Protein AF-A0A9D8RQ59-F1 (afdb_monomer_lite)

Structure (mmCIF, N/CA/C/O backbone):
data_AF-A0A9D8RQ59-F1
#
_entry.id   AF-A0A9D8RQ59-F1
#
loop_
_atom_site.group_PDB
_atom_site.id
_atom_site.type_symbol
_atom_site.label_atom_id
_atom_site.label_alt_id
_atom_site.label_comp_id
_atom_site.label_asym_id
_atom_site.label_entity_id
_atom_site.label_seq_id
_atom_site.pdbx_PDB_ins_code
_atom_site.Cartn_x
_atom_site.Cartn_y
_atom_site.Cartn_z
_atom_site.occupancy
_atom_site.B_iso_or_equiv
_atom_site.auth_seq_id
_atom_site.auth_comp_id
_atom_site.auth_asym_id
_atom_site.auth_atom_id
_atom_site.pdbx_PDB_model_num
ATOM 1 N N . TRP A 1 1 ? -17.962 20.682 19.571 1.00 36.75 1 TRP A N 1
ATOM 2 C CA . TRP A 1 1 ? -17.797 19.521 20.465 1.00 36.75 1 TRP A CA 1
ATOM 3 C C . TRP A 1 1 ? -17.268 20.050 21.784 1.00 36.75 1 TRP A C 1
ATOM 5 O O . TRP A 1 1 ? -16.276 20.770 21.725 1.00 36.75 1 TRP A O 1
ATOM 15 N N . PRO A 1 2 ? -17.964 19.837 22.914 1.00 36.22 2 PRO A N 1
ATOM 16 C CA . PRO A 1 2 ? -17.715 20.591 24.140 1.00 36.22 2 PRO A CA 1
ATOM 17 C C . PRO A 1 2 ? -16.318 20.291 24.689 1.00 36.22 2 PRO A C 1
ATOM 19 O O . PRO A 1 2 ? -15.868 19.146 24.677 1.00 36.22 2 PRO A O 1
ATOM 22 N N . SER A 1 3 ? -15.627 21.334 25.138 1.00 35.72 3 SER A N 1
ATOM 23 C CA . SER A 1 3 ? -14.209 21.358 25.518 1.00 35.72 3 SER A CA 1
ATOM 24 C C . SER A 1 3 ? -13.909 20.805 26.917 1.00 35.72 3 SER A C 1
ATOM 26 O O . SER A 1 3 ? -12.842 21.073 27.461 1.00 35.72 3 SER A O 1
ATOM 28 N N . GLN A 1 4 ? -14.826 20.041 27.512 1.00 45.31 4 GLN A N 1
ATOM 29 C CA . GLN A 1 4 ? -14.675 19.473 28.854 1.00 45.31 4 GLN A CA 1
ATOM 30 C C . GLN A 1 4 ? -14.897 17.957 28.840 1.00 45.31 4 GLN A C 1
ATOM 32 O O . GLN A 1 4 ? -15.755 17.423 29.532 1.00 45.31 4 GLN A O 1
ATOM 37 N N . LYS A 1 5 ? -14.105 17.232 28.041 1.00 49.41 5 LYS A N 1
ATOM 38 C CA . LYS A 1 5 ? -13.903 15.804 28.314 1.00 49.41 5 LYS A CA 1
ATOM 39 C C . LYS A 1 5 ? -13.050 15.713 29.578 1.00 49.41 5 LYS A C 1
ATOM 41 O O . LYS A 1 5 ? -11.879 1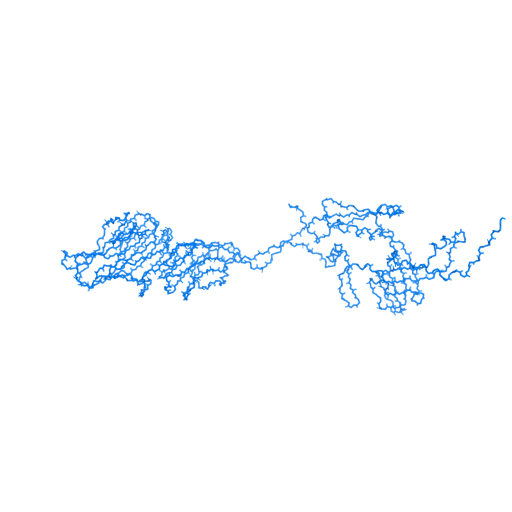6.089 29.539 1.00 49.41 5 LYS A O 1
ATOM 46 N N . ARG A 1 6 ? -13.627 15.266 30.698 1.00 55.03 6 ARG A N 1
ATOM 47 C CA . ARG A 1 6 ? -12.830 14.870 31.869 1.00 55.03 6 ARG A CA 1
ATOM 48 C C . ARG A 1 6 ? -11.912 13.724 31.441 1.00 55.03 6 ARG A C 1
ATOM 50 O O . ARG A 1 6 ? -12.398 12.714 30.946 1.00 55.03 6 ARG A O 1
ATOM 57 N N . ASP A 1 7 ? -10.611 13.965 31.569 1.00 59.00 7 ASP A N 1
ATOM 58 C CA . ASP A 1 7 ? -9.486 13.027 31.493 1.00 59.00 7 ASP A CA 1
ATOM 59 C C . ASP A 1 7 ? -9.725 11.775 30.621 1.00 59.00 7 ASP A C 1
ATOM 61 O O . ASP A 1 7 ? -9.856 10.649 31.097 1.00 59.00 7 ASP A O 1
ATOM 65 N N . VAL A 1 8 ? -9.842 11.986 29.307 1.00 56.44 8 VAL A N 1
ATOM 66 C CA . VAL A 1 8 ? -9.873 10.905 28.315 1.00 56.44 8 VAL A CA 1
ATOM 67 C C . VAL A 1 8 ? -8.461 10.728 27.777 1.00 56.44 8 VAL A C 1
ATOM 69 O O . VAL A 1 8 ? -7.905 11.660 27.196 1.00 56.44 8 VAL A O 1
ATOM 72 N N . HIS A 1 9 ? -7.893 9.536 27.947 1.00 56.06 9 HIS A N 1
ATOM 73 C CA . HIS A 1 9 ? -6.604 9.193 27.356 1.00 56.06 9 HIS A CA 1
ATOM 74 C C . HIS A 1 9 ? -6.802 8.447 26.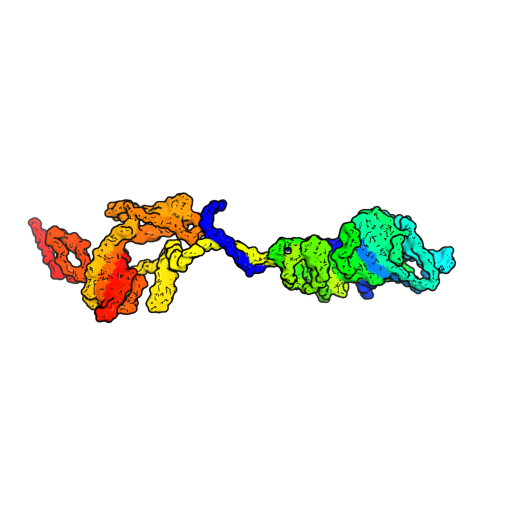041 1.00 56.06 9 HIS A C 1
ATOM 76 O O . HIS A 1 9 ? -7.626 7.533 25.941 1.00 56.06 9 HIS A O 1
ATOM 82 N N . ASP A 1 10 ? -6.001 8.819 25.046 1.00 55.16 10 ASP A N 1
ATOM 83 C CA . ASP A 1 10 ? -5.873 8.049 23.819 1.00 55.16 10 ASP A CA 1
ATOM 84 C C . ASP A 1 10 ? -5.083 6.779 24.125 1.00 55.16 10 ASP A C 1
ATOM 86 O O . ASP A 1 10 ? -3.886 6.813 24.416 1.00 55.16 10 ASP A O 1
ATOM 90 N N . VAL A 1 11 ? -5.765 5.639 24.068 1.00 51.12 11 VAL A N 1
ATOM 91 C CA . VAL A 1 11 ? -5.112 4.338 24.181 1.00 51.12 11 VAL A CA 1
ATOM 92 C C . VAL A 1 11 ? -4.794 3.859 22.774 1.00 51.12 11 VAL A C 1
ATOM 94 O O . VAL A 1 11 ? -5.694 3.562 21.987 1.00 51.12 11 VAL A O 1
ATOM 97 N N . ALA A 1 12 ? -3.500 3.796 22.463 1.00 49.19 12 ALA A N 1
ATOM 98 C CA . ALA A 1 12 ? -3.003 3.217 21.226 1.00 49.19 12 ALA A CA 1
ATOM 99 C C . ALA A 1 12 ? -3.074 1.687 21.307 1.00 49.19 12 ALA A C 1
ATOM 101 O O . ALA A 1 12 ? -2.422 1.066 22.149 1.00 49.19 12 ALA A O 1
ATOM 102 N N . TRP A 1 13 ? -3.865 1.071 20.431 1.00 49.44 13 TRP A N 1
ATOM 103 C CA . TRP A 1 13 ? -3.827 -0.374 20.222 1.00 49.44 13 TRP A CA 1
ATOM 104 C C . TRP A 1 13 ? -2.873 -0.694 19.074 1.00 49.44 13 TRP A C 1
ATOM 106 O O . TRP A 1 13 ? -3.044 -0.201 17.959 1.00 49.44 13 TRP A O 1
ATOM 116 N N . ASN A 1 14 ? -1.889 -1.555 19.348 1.00 50.22 14 ASN A N 1
ATOM 117 C CA . ASN A 1 14 ? -0.956 -2.084 18.352 1.00 50.22 14 ASN A CA 1
ATOM 118 C C . ASN A 1 14 ? -1.673 -3.100 17.444 1.00 50.22 14 ASN A C 1
ATOM 120 O O . ASN A 1 14 ? -1.448 -4.306 17.538 1.00 50.22 14 ASN A O 1
ATOM 124 N N . SER A 1 15 ? -2.563 -2.629 16.574 1.00 53.09 15 SER A N 1
ATOM 125 C CA . SER A 1 15 ? -3.163 -3.433 15.508 1.00 53.09 15 SER A CA 1
ATOM 126 C C . SER A 1 15 ? -2.818 -2.808 14.165 1.00 53.09 15 SER A C 1
ATOM 128 O O . SER A 1 15 ? -3.133 -1.644 13.928 1.00 53.09 15 SER A O 1
ATOM 130 N N . SER A 1 16 ? -2.172 -3.575 13.288 1.00 58.44 16 SER A N 1
ATOM 131 C CA . SER A 1 16 ? -1.801 -3.102 11.956 1.00 58.44 16 SER A CA 1
ATOM 132 C C . SER A 1 16 ? -3.042 -2.970 11.067 1.00 58.44 16 SER A C 1
ATOM 134 O O . SER A 1 16 ? -3.662 -3.965 10.691 1.00 58.44 16 SER A O 1
ATOM 136 N N . ILE A 1 17 ? -3.414 -1.737 10.715 1.00 66.19 17 ILE A N 1
ATOM 137 C CA . ILE A 1 17 ? -4.453 -1.485 9.706 1.00 66.19 17 ILE A CA 1
ATOM 138 C C . ILE A 1 17 ? -3.797 -1.440 8.329 1.00 66.19 17 ILE A C 1
ATOM 140 O O . ILE A 1 17 ? -2.808 -0.738 8.129 1.00 66.19 17 ILE A O 1
ATOM 144 N N . ARG A 1 18 ? -4.392 -2.141 7.356 1.00 73.81 18 ARG A N 1
ATOM 145 C CA . ARG A 1 18 ? -4.050 -1.988 5.937 1.00 73.81 18 ARG A CA 1
ATOM 146 C C . ARG A 1 18 ? -4.735 -0.748 5.367 1.00 73.81 18 ARG A C 1
ATOM 148 O O . ARG A 1 18 ? -5.943 -0.769 5.141 1.00 73.81 18 ARG A O 1
ATOM 155 N N . SER A 1 19 ? -3.968 0.295 5.086 1.00 81.12 19 SER A N 1
ATOM 156 C CA . SER A 1 19 ? -4.367 1.340 4.139 1.00 81.12 19 SER A CA 1
ATOM 157 C C . SER A 1 19 ? -3.825 0.991 2.751 1.00 81.12 19 SER A C 1
ATOM 159 O O . SER A 1 19 ? -2.909 0.175 2.634 1.00 81.12 19 SER A O 1
ATOM 161 N N . TYR A 1 20 ? -4.416 1.533 1.684 1.00 81.75 20 TYR A N 1
ATOM 162 C CA . TYR A 1 20 ? -3.942 1.294 0.321 1.00 81.75 20 TYR A CA 1
ATOM 163 C C . TYR A 1 20 ? -3.871 2.581 -0.489 1.00 81.75 20 TYR A C 1
ATOM 165 O O . TYR A 1 20 ? -4.667 3.498 -0.298 1.00 81.75 20 TYR A O 1
ATOM 173 N N . GLU A 1 21 ? -2.944 2.604 -1.436 1.00 81.75 21 GLU A N 1
ATOM 174 C CA . GLU A 1 21 ? -2.814 3.648 -2.443 1.00 81.75 21 GLU A CA 1
ATOM 175 C C . GLU A 1 21 ? -2.841 3.016 -3.838 1.00 81.75 21 GLU A C 1
ATOM 177 O O . GLU A 1 21 ? -2.223 1.972 -4.074 1.00 81.75 21 GLU A O 1
ATOM 182 N N . GLN A 1 22 ? -3.579 3.634 -4.765 1.00 78.69 22 GLN A N 1
ATOM 183 C CA . GLN A 1 22 ? -3.527 3.249 -6.173 1.00 78.69 22 GLN A CA 1
ATOM 184 C C . GLN A 1 22 ? -2.239 3.757 -6.807 1.00 78.69 22 GLN A C 1
ATOM 186 O O . GLN A 1 22 ? -1.998 4.962 -6.882 1.00 78.69 22 GLN A O 1
ATOM 191 N N . VAL A 1 23 ? -1.451 2.835 -7.351 1.00 71.88 23 VAL A N 1
ATOM 192 C CA . VAL A 1 23 ? -0.257 3.182 -8.115 1.00 71.88 23 VAL A CA 1
ATOM 193 C C . VAL A 1 23 ? -0.679 3.440 -9.556 1.00 71.88 23 VAL A C 1
ATOM 195 O O . VAL A 1 23 ? -0.615 2.568 -10.415 1.00 71.88 23 VAL A O 1
ATOM 198 N N . ASN A 1 24 ? -1.137 4.661 -9.823 1.00 63.88 24 ASN A N 1
ATOM 199 C CA . ASN A 1 24 ? -1.483 5.092 -11.183 1.00 63.88 24 ASN A CA 1
ATOM 200 C C . ASN A 1 24 ? -0.272 5.637 -11.957 1.00 63.88 24 ASN A C 1
ATOM 202 O O . ASN A 1 24 ? -0.393 5.996 -13.128 1.00 63.88 24 ASN A O 1
ATOM 206 N N . ARG A 1 25 ? 0.899 5.725 -11.313 1.00 72.31 25 ARG A N 1
ATOM 207 C CA . ARG A 1 25 ? 2.107 6.313 -11.892 1.00 72.31 25 ARG A CA 1
ATOM 208 C C . ARG A 1 25 ? 3.199 5.263 -12.046 1.00 72.31 25 ARG A C 1
ATOM 210 O O . ARG A 1 25 ? 3.754 4.753 -11.075 1.00 72.31 25 ARG A O 1
ATOM 217 N N . VAL A 1 26 ? 3.469 4.934 -13.303 1.00 86.56 26 VAL A N 1
ATOM 218 C CA . VAL A 1 26 ? 4.550 4.043 -13.714 1.00 86.56 26 VAL A CA 1
ATOM 219 C C . VAL A 1 26 ? 5.624 4.895 -14.361 1.00 86.56 26 VAL A C 1
ATOM 221 O O . VAL A 1 26 ? 5.352 5.601 -15.332 1.00 86.56 26 VAL A O 1
ATOM 224 N N . ARG A 1 27 ? 6.839 4.809 -13.824 1.00 90.50 27 ARG A N 1
ATOM 225 C CA . ARG A 1 27 ? 8.000 5.558 -14.305 1.00 90.50 27 ARG A CA 1
ATOM 226 C C . ARG A 1 27 ? 8.497 5.025 -15.643 1.00 90.50 27 ARG A C 1
ATOM 228 O O . ARG A 1 27 ? 8.898 5.787 -16.517 1.00 90.50 27 ARG A O 1
ATOM 235 N N . MET A 1 28 ? 8.472 3.703 -15.797 1.00 92.88 28 MET A N 1
ATOM 236 C CA . MET A 1 28 ? 8.864 3.013 -17.020 1.00 92.88 28 MET A CA 1
ATOM 237 C C . MET A 1 28 ? 8.060 1.727 -17.179 1.00 92.88 28 MET A C 1
ATOM 239 O O . MET A 1 28 ? 7.903 0.969 -16.226 1.00 92.88 28 MET A O 1
ATOM 243 N N . ALA A 1 29 ? 7.579 1.452 -18.386 1.00 91.62 29 ALA A N 1
ATOM 244 C CA . ALA A 1 29 ? 6.868 0.221 -18.707 1.00 91.62 29 ALA A CA 1
ATOM 245 C C . ALA A 1 29 ? 7.401 -0.340 -20.031 1.00 91.62 29 ALA A C 1
ATOM 247 O O . ALA A 1 29 ? 6.981 0.071 -21.113 1.00 91.62 29 ALA A O 1
ATOM 248 N N . LEU A 1 30 ? 8.364 -1.255 -19.952 1.00 90.12 30 LEU A N 1
ATOM 249 C CA . LEU A 1 30 ? 8.995 -1.878 -21.112 1.00 90.12 30 LEU A CA 1
ATOM 250 C C . LEU A 1 30 ? 8.081 -2.940 -21.724 1.00 90.12 30 LEU A C 1
ATOM 252 O O . LEU A 1 30 ? 7.795 -3.951 -21.086 1.00 90.12 30 LEU A O 1
ATOM 256 N N . GLY A 1 31 ? 7.644 -2.722 -22.966 1.00 86.81 31 GLY A N 1
ATOM 257 C CA . GLY A 1 31 ? 6.734 -3.630 -23.677 1.00 86.81 31 GLY A CA 1
ATOM 258 C C . GLY A 1 31 ? 5.272 -3.504 -23.249 1.00 86.81 31 GLY A C 1
ATOM 259 O O . GLY A 1 31 ? 4.453 -4.371 -23.567 1.00 86.81 31 GLY A O 1
ATOM 260 N N . TYR A 1 32 ? 4.949 -2.428 -22.527 1.00 88.06 32 TYR A N 1
ATOM 261 C CA . TYR A 1 32 ? 3.612 -2.121 -22.042 1.00 88.06 32 TYR A CA 1
ATOM 262 C C . TYR A 1 32 ? 3.156 -0.743 -22.490 1.00 88.06 32 TYR A C 1
ATOM 264 O O . TYR A 1 32 ? 3.942 0.185 -22.660 1.00 88.06 32 TYR A O 1
ATOM 272 N N . TYR A 1 33 ? 1.846 -0.588 -22.626 1.00 88.31 33 TYR A N 1
ATOM 273 C CA . TYR A 1 33 ? 1.225 0.700 -22.896 1.00 88.31 33 TYR A CA 1
ATOM 274 C C . TYR A 1 33 ? -0.116 0.815 -22.182 1.00 88.31 33 TYR A C 1
ATOM 276 O O . TYR A 1 33 ? -0.783 -0.188 -21.924 1.00 88.31 33 TYR A O 1
ATOM 284 N N . TRP A 1 34 ? -0.519 2.049 -21.892 1.00 87.25 34 TRP A N 1
ATOM 285 C CA . TRP A 1 34 ? -1.833 2.326 -21.325 1.00 87.25 34 TRP A CA 1
ATOM 286 C C . TRP A 1 34 ? -2.932 2.153 -22.374 1.00 87.25 34 TRP A C 1
ATOM 288 O O . TRP A 1 34 ? -2.884 2.761 -23.449 1.00 87.25 34 TRP A O 1
ATOM 298 N N . LYS A 1 35 ? -3.942 1.348 -22.036 1.00 86.75 35 LYS A N 1
ATOM 299 C CA . LYS A 1 35 ? -5.200 1.226 -22.777 1.00 86.75 35 LYS A CA 1
ATOM 300 C C . LYS A 1 35 ? -6.322 0.812 -21.825 1.00 86.75 35 LYS A C 1
ATOM 302 O O . LYS A 1 35 ? -6.139 -0.097 -21.018 1.00 86.75 35 LYS A O 1
ATOM 307 N N . ASP A 1 36 ? -7.473 1.474 -21.919 1.00 86.62 36 ASP A N 1
ATOM 308 C CA . ASP A 1 36 ? -8.676 1.147 -21.138 1.00 86.62 36 ASP A CA 1
ATOM 309 C C . ASP A 1 36 ? -8.397 1.055 -19.620 1.00 86.62 36 ASP A C 1
ATOM 311 O O . ASP A 1 36 ? -8.761 0.082 -18.965 1.00 86.62 36 ASP A O 1
ATOM 315 N N . ALA A 1 37 ? -7.667 2.043 -19.076 1.00 82.94 37 ALA A N 1
ATOM 316 C CA . ALA A 1 37 ? -7.234 2.108 -17.669 1.00 82.94 37 ALA A CA 1
ATOM 317 C C . ALA A 1 37 ? -6.386 0.911 -17.175 1.00 82.94 37 ALA A C 1
ATOM 319 O O . ALA A 1 37 ? -6.289 0.655 -15.978 1.00 82.94 37 ALA A O 1
ATOM 320 N N . SER A 1 38 ? -5.740 0.182 -18.088 1.00 86.12 38 SER A N 1
ATOM 321 C CA . SER A 1 38 ? -4.861 -0.947 -17.770 1.00 86.12 38 SER A CA 1
ATOM 322 C C . SER A 1 38 ? -3.556 -0.882 -18.560 1.00 86.12 38 SER A C 1
ATOM 324 O O . SER A 1 38 ? -3.498 -0.283 -19.640 1.00 86.12 38 SER A O 1
ATOM 326 N N . LEU A 1 39 ? -2.505 -1.509 -18.030 1.00 88.19 39 LEU A N 1
ATOM 327 C CA . LEU A 1 39 ? -1.272 -1.721 -18.779 1.00 88.19 39 LEU A CA 1
ATOM 328 C C . LEU A 1 39 ? -1.413 -2.994 -19.598 1.00 88.19 39 LEU A C 1
ATOM 330 O O . LEU A 1 39 ? -1.561 -4.087 -19.053 1.00 88.19 39 LEU A O 1
ATOM 334 N N . LYS A 1 40 ? -1.371 -2.841 -20.919 1.00 87.19 40 LYS A N 1
ATOM 335 C CA . LYS A 1 40 ? -1.463 -3.942 -21.874 1.00 87.19 40 LYS A CA 1
ATOM 336 C C . LYS A 1 40 ? -0.079 -4.306 -22.369 1.00 87.19 40 LYS A C 1
ATOM 338 O O . LYS A 1 40 ? 0.660 -3.433 -22.828 1.00 87.19 40 LYS A O 1
ATOM 343 N N . PHE A 1 41 ? 0.244 -5.589 -22.323 1.00 86.25 41 PHE A N 1
ATOM 344 C CA . PHE A 1 41 ? 1.398 -6.115 -23.031 1.00 86.25 41 PHE A CA 1
ATOM 345 C C . PHE A 1 41 ? 1.160 -6.003 -24.541 1.00 86.25 41 PHE A C 1
ATOM 347 O O . PHE A 1 41 ? 0.040 -6.202 -25.016 1.00 86.25 41 PHE A O 1
ATOM 354 N N . ASN A 1 42 ? 2.181 -5.635 -25.313 1.00 78.81 42 ASN A N 1
ATOM 355 C CA . ASN A 1 42 ? 1.994 -5.315 -26.736 1.00 78.81 42 ASN A CA 1
ATOM 356 C C . ASN A 1 42 ? 3.030 -5.901 -27.666 1.00 78.81 42 ASN A C 1
ATOM 358 O O . ASN A 1 42 ? 3.291 -5.352 -28.741 1.00 78.81 42 ASN A O 1
ATOM 362 N N . TRP A 1 43 ? 3.619 -7.016 -27.269 1.00 71.38 43 TRP A N 1
ATOM 363 C CA . TRP A 1 43 ? 4.628 -7.615 -28.103 1.00 71.38 43 TRP A CA 1
ATOM 364 C C . TRP A 1 43 ? 3.989 -8.319 -29.300 1.00 71.38 43 TRP A C 1
ATOM 366 O O . TRP A 1 43 ? 3.512 -9.451 -29.230 1.00 71.38 43 TRP A O 1
ATOM 376 N N . LEU A 1 44 ? 3.929 -7.590 -30.411 1.00 55.84 44 LEU A N 1
ATOM 377 C CA . LEU A 1 44 ? 3.380 -8.050 -31.677 1.00 55.84 44 LEU A CA 1
ATOM 378 C C . LEU A 1 44 ? 4.457 -8.820 -32.460 1.00 55.84 44 LEU A C 1
ATOM 380 O O . LEU A 1 44 ? 5.586 -8.363 -32.605 1.00 55.84 44 LEU A O 1
ATOM 384 N N . GLN A 1 45 ? 4.078 -9.982 -33.003 1.00 51.97 45 GLN A N 1
ATOM 385 C CA . GLN A 1 45 ? 4.837 -10.765 -33.999 1.00 51.97 45 GLN A CA 1
ATOM 386 C C . GLN A 1 45 ? 6.187 -11.384 -33.569 1.00 51.97 45 GLN A C 1
ATOM 388 O O . GLN A 1 45 ? 6.926 -11.875 -34.415 1.00 51.97 45 GLN A O 1
ATOM 393 N N . ALA A 1 46 ? 6.486 -11.488 -32.274 1.00 50.88 46 ALA A N 1
ATOM 394 C CA . ALA A 1 46 ? 7.730 -12.090 -31.773 1.00 50.88 46 ALA A CA 1
ATOM 395 C C . ALA A 1 46 ? 7.646 -13.604 -31.473 1.00 50.88 46 ALA A C 1
ATOM 397 O O . ALA A 1 46 ? 8.301 -14.085 -30.548 1.00 50.88 46 ALA A O 1
ATOM 398 N N . ARG A 1 47 ? 6.848 -14.387 -32.220 1.00 47.94 47 ARG A N 1
ATOM 399 C CA . ARG A 1 47 ? 6.835 -15.856 -32.045 1.00 47.94 47 ARG A CA 1
ATOM 400 C C . ARG A 1 47 ? 8.232 -16.409 -32.367 1.00 47.94 47 ARG A C 1
ATOM 402 O O . ARG A 1 47 ? 8.573 -16.553 -33.535 1.00 47.94 47 ARG A O 1
ATOM 409 N N . GLY A 1 48 ? 9.022 -16.695 -31.330 1.00 53.75 48 GLY A N 1
ATOM 410 C CA . GLY A 1 48 ? 10.369 -17.269 -31.432 1.00 53.75 48 GLY A CA 1
ATOM 411 C C . GLY A 1 48 ? 11.547 -16.317 -31.175 1.00 53.75 48 GLY A C 1
ATOM 412 O O . GLY A 1 48 ? 12.682 -16.765 -31.291 1.00 53.75 48 GLY A O 1
ATOM 413 N N . ASN A 1 49 ? 11.319 -15.048 -30.812 1.00 57.50 49 ASN A N 1
ATOM 414 C CA . ASN A 1 49 ? 12.390 -14.139 -30.367 1.00 57.50 49 ASN A CA 1
ATOM 415 C C . ASN A 1 49 ? 12.358 -13.984 -28.835 1.00 57.50 49 ASN A C 1
ATOM 417 O O . ASN A 1 49 ? 11.297 -14.130 -28.237 1.00 57.50 49 ASN A O 1
ATOM 421 N N . LEU A 1 50 ? 13.501 -13.682 -28.206 1.00 64.25 50 LEU A N 1
ATOM 422 C CA . LEU A 1 50 ? 13.585 -13.229 -26.806 1.00 64.25 50 LEU A CA 1
ATOM 423 C C . LEU A 1 50 ? 13.613 -11.693 -26.783 1.00 64.25 50 LEU A C 1
ATOM 425 O O . LEU A 1 50 ? 14.061 -11.077 -27.749 1.00 64.25 50 LEU A O 1
ATOM 429 N N . TRP A 1 51 ? 13.155 -11.054 -25.700 1.00 67.00 51 TRP A N 1
ATOM 430 C CA . TRP A 1 51 ? 13.132 -9.583 -25.604 1.00 67.00 51 TRP A CA 1
ATOM 431 C C . TRP A 1 51 ? 14.521 -8.964 -25.788 1.00 67.00 51 TRP A C 1
ATOM 433 O O . TRP A 1 51 ? 14.683 -8.024 -26.567 1.00 67.00 51 TRP A O 1
ATOM 443 N N . GLU A 1 52 ? 15.510 -9.542 -25.108 1.00 67.38 52 GLU A N 1
ATOM 444 C CA . GLU A 1 52 ? 16.930 -9.190 -25.188 1.00 67.38 52 GLU A CA 1
ATOM 445 C C . GLU A 1 52 ? 17.566 -9.502 -26.551 1.00 67.38 52 GLU A C 1
ATOM 447 O O . GLU A 1 52 ? 18.604 -8.932 -26.868 1.00 67.38 52 GLU A O 1
ATOM 452 N N . ASN A 1 53 ? 16.954 -10.388 -27.348 1.00 75.25 53 ASN A N 1
ATOM 453 C CA . ASN A 1 53 ? 17.488 -10.902 -28.609 1.00 75.25 53 ASN A CA 1
ATOM 454 C C . ASN A 1 53 ? 16.422 -10.836 -29.716 1.00 75.25 53 ASN A C 1
ATOM 456 O O . ASN A 1 53 ? 15.897 -11.855 -30.177 1.00 75.25 53 ASN A O 1
ATOM 460 N N . THR A 1 54 ? 16.067 -9.619 -30.135 1.00 73.69 54 THR A N 1
ATOM 461 C CA . THR A 1 54 ? 15.039 -9.407 -31.166 1.00 73.69 54 THR A CA 1
ATOM 462 C C . THR A 1 54 ? 15.665 -9.469 -32.553 1.00 73.69 54 THR A C 1
ATOM 464 O O . THR A 1 54 ? 16.663 -8.806 -32.808 1.00 73.69 54 THR A O 1
ATOM 467 N N . THR A 1 55 ? 15.077 -10.244 -33.470 1.00 76.12 55 THR A N 1
ATOM 468 C CA . THR A 1 55 ? 15.549 -10.372 -34.856 1.00 76.12 55 THR A CA 1
ATOM 469 C C . THR A 1 55 ? 14.443 -10.008 -35.852 1.00 76.12 55 THR A C 1
ATOM 471 O O . THR A 1 55 ? 13.400 -10.659 -35.843 1.00 76.12 55 THR A O 1
ATOM 474 N N . ALA A 1 56 ? 14.691 -9.062 -36.764 1.00 75.06 56 ALA A N 1
ATOM 475 C CA . ALA A 1 56 ? 13.833 -8.755 -37.916 1.00 75.06 56 ALA A CA 1
ATOM 476 C C . ALA A 1 56 ? 14.443 -9.301 -39.227 1.00 75.06 56 ALA A C 1
ATOM 478 O O . ALA A 1 56 ? 15.661 -9.235 -39.421 1.00 75.06 56 ALA A O 1
ATOM 479 N N . ARG A 1 57 ? 13.614 -9.860 -40.124 1.00 73.62 57 ARG A N 1
ATOM 480 C CA . ARG A 1 57 ? 14.032 -10.458 -41.414 1.00 73.62 57 ARG A CA 1
ATOM 481 C C . ARG A 1 57 ? 12.998 -10.218 -42.511 1.00 73.62 57 ARG A C 1
ATOM 483 O O . ARG A 1 57 ? 11.821 -10.098 -42.202 1.00 73.62 57 ARG A O 1
ATOM 490 N N . ASN A 1 58 ? 13.413 -10.271 -43.778 1.00 69.56 58 ASN A N 1
ATOM 491 C CA . ASN A 1 58 ? 12.517 -10.370 -44.941 1.00 69.56 58 ASN A CA 1
ATOM 492 C C . ASN A 1 58 ? 11.390 -9.322 -44.943 1.00 69.56 58 ASN A C 1
ATOM 494 O O . ASN A 1 58 ? 10.218 -9.684 -45.010 1.00 69.56 58 ASN A O 1
ATOM 498 N N . GLU A 1 59 ? 11.740 -8.039 -44.827 1.00 72.81 59 GLU A N 1
ATOM 499 C CA . GLU A 1 59 ? 10.769 -6.924 -44.844 1.00 72.81 59 GLU A CA 1
ATOM 500 C C . GLU A 1 59 ? 9.807 -6.905 -43.632 1.00 72.81 59 GLU A C 1
ATOM 502 O O . GLU A 1 59 ? 8.879 -6.096 -43.570 1.00 72.81 59 GLU A O 1
ATOM 507 N N . GLN A 1 60 ? 10.033 -7.753 -42.619 1.00 74.44 60 GLN A N 1
ATOM 508 C CA . GLN A 1 60 ? 9.267 -7.711 -41.377 1.00 74.44 60 GLN A CA 1
ATOM 509 C C . GLN A 1 60 ? 9.645 -6.480 -40.556 1.00 74.44 60 GLN A C 1
ATOM 511 O O . GLN A 1 60 ? 10.820 -6.206 -40.290 1.00 74.44 60 GLN A O 1
ATOM 516 N N . THR A 1 61 ? 8.616 -5.765 -40.101 1.00 75.50 61 THR A N 1
ATOM 517 C CA . THR A 1 61 ? 8.764 -4.726 -39.085 1.00 75.50 61 THR A CA 1
ATOM 518 C C . THR A 1 61 ? 8.341 -5.274 -37.737 1.00 75.50 61 THR A C 1
ATOM 520 O O . THR A 1 61 ? 7.190 -5.672 -37.572 1.00 75.50 61 THR A O 1
ATOM 523 N N . ILE A 1 62 ? 9.239 -5.218 -36.764 1.00 79.31 62 ILE A N 1
ATOM 524 C CA . ILE A 1 62 ? 8.913 -5.464 -35.365 1.00 79.31 62 ILE A CA 1
ATOM 525 C C . ILE A 1 62 ? 8.812 -4.103 -34.698 1.00 79.31 62 ILE A C 1
ATOM 527 O O . ILE A 1 62 ? 9.770 -3.336 -34.705 1.00 79.31 62 ILE A O 1
ATOM 531 N N . SER A 1 63 ? 7.653 -3.792 -34.133 1.00 80.38 63 SER A N 1
ATOM 532 C CA . SER A 1 63 ? 7.464 -2.576 -33.351 1.00 80.38 63 SER A CA 1
ATOM 533 C C . SER A 1 63 ? 6.870 -2.944 -32.004 1.00 80.38 63 SER A C 1
ATOM 535 O O . SER A 1 63 ? 5.966 -3.777 -31.922 1.00 80.38 63 SER A O 1
ATOM 537 N N . ARG A 1 64 ? 7.369 -2.308 -30.951 1.00 81.44 64 ARG A N 1
ATOM 538 C CA . ARG A 1 64 ? 6.857 -2.447 -29.591 1.00 81.44 64 ARG A CA 1
ATOM 539 C C . ARG A 1 64 ? 6.616 -1.075 -29.002 1.00 81.44 64 ARG A C 1
ATOM 541 O O . ARG A 1 64 ? 7.345 -0.132 -29.315 1.00 81.44 64 ARG A O 1
ATOM 548 N N . ARG A 1 65 ? 5.572 -0.968 -28.186 1.00 87.19 65 ARG A N 1
ATOM 549 C CA . ARG A 1 65 ? 5.241 0.275 -27.498 1.00 87.19 65 ARG A CA 1
ATOM 550 C C . ARG A 1 65 ? 5.607 0.145 -26.021 1.00 87.19 65 ARG A C 1
ATOM 552 O O . ARG A 1 65 ? 5.431 -0.908 -25.416 1.00 87.19 65 ARG A O 1
ATOM 559 N N . SER A 1 66 ? 6.149 1.202 -25.460 1.00 90.38 66 SER A N 1
ATOM 560 C CA . SER A 1 66 ? 6.616 1.250 -24.084 1.00 90.38 66 SER A CA 1
ATOM 561 C C . SER A 1 66 ? 6.265 2.608 -23.496 1.00 90.38 66 SER A C 1
ATOM 563 O O . SER A 1 66 ? 5.916 3.550 -24.212 1.00 90.38 66 SER A O 1
ATOM 565 N N . ILE A 1 67 ? 6.386 2.708 -22.182 1.00 92.56 67 ILE A N 1
ATOM 566 C CA . ILE A 1 67 ? 6.386 3.977 -21.467 1.00 92.56 67 ILE A CA 1
ATOM 567 C C . ILE A 1 67 ? 7.826 4.216 -21.039 1.00 92.56 67 ILE A C 1
ATOM 569 O O . ILE A 1 67 ? 8.379 3.415 -20.284 1.00 92.56 67 ILE A O 1
ATOM 573 N N . PHE A 1 68 ? 8.441 5.276 -21.551 1.00 92.38 68 PHE A N 1
ATOM 574 C CA . PHE A 1 68 ? 9.807 5.645 -21.204 1.00 92.38 68 PHE A CA 1
ATOM 575 C C . PHE A 1 68 ? 9.810 6.865 -20.276 1.00 92.38 68 PHE A C 1
ATOM 577 O O . PHE A 1 68 ? 8.993 7.769 -20.463 1.00 92.38 68 PHE A O 1
ATOM 584 N N . PRO A 1 69 ? 10.727 6.921 -19.297 1.00 92.88 69 PRO A N 1
ATOM 585 C CA . PRO A 1 69 ? 10.945 8.129 -18.516 1.00 92.88 69 PRO A CA 1
ATOM 586 C C . PRO A 1 69 ? 11.615 9.206 -19.380 1.00 92.88 69 PRO A C 1
ATOM 588 O O . PRO A 1 69 ? 12.094 8.945 -20.486 1.00 92.88 69 PRO A O 1
ATOM 591 N N . ASN A 1 70 ? 11.691 10.433 -18.861 1.00 91.44 70 ASN A N 1
ATOM 592 C CA . ASN A 1 70 ? 12.348 11.527 -19.576 1.00 91.44 70 ASN A CA 1
ATOM 593 C C . ASN A 1 70 ? 13.853 11.269 -19.786 1.00 91.44 70 ASN A C 1
ATOM 595 O O . ASN A 1 70 ? 14.397 11.656 -20.822 1.00 91.44 70 ASN A O 1
ATOM 599 N N . SER A 1 71 ? 14.488 10.577 -18.837 1.00 94.81 71 SER A N 1
ATOM 600 C CA . SER A 1 71 ? 15.909 10.237 -18.861 1.00 94.81 71 SER A CA 1
ATOM 601 C C . SER A 1 71 ? 16.100 8.719 -18.770 1.00 94.81 71 SER A C 1
ATOM 603 O O . SER A 1 71 ? 15.678 8.081 -17.805 1.00 94.81 71 SER A O 1
ATOM 605 N N . PHE A 1 72 ? 16.714 8.123 -19.791 1.00 96.25 72 PHE A N 1
ATOM 606 C CA . PHE A 1 72 ? 16.965 6.684 -19.874 1.00 96.25 72 PHE A CA 1
ATOM 607 C C . PHE A 1 72 ? 18.211 6.374 -20.700 1.00 96.25 72 PHE A C 1
ATOM 609 O O . PHE A 1 72 ? 18.707 7.191 -21.478 1.00 96.25 72 PHE A O 1
ATOM 616 N N . GLU A 1 73 ? 18.674 5.138 -20.584 1.00 96.81 73 GLU A N 1
ATOM 617 C CA . GLU A 1 73 ? 19.716 4.577 -21.426 1.00 96.81 73 GLU A CA 1
ATOM 618 C C . GLU A 1 73 ? 19.311 3.191 -21.926 1.00 96.81 73 GLU A C 1
ATOM 620 O O . GLU A 1 73 ? 18.695 2.414 -21.195 1.00 96.81 73 GLU A O 1
ATOM 625 N N . THR A 1 74 ? 19.675 2.874 -23.166 1.00 95.88 74 THR A N 1
ATOM 626 C CA . THR A 1 74 ? 19.683 1.501 -23.668 1.00 95.88 74 THR A CA 1
ATOM 627 C C . THR A 1 74 ? 21.029 1.160 -24.278 1.00 95.88 74 THR A C 1
ATOM 629 O O . THR A 1 74 ? 21.630 1.975 -24.981 1.00 95.88 74 THR A O 1
ATOM 632 N N . GLU A 1 75 ? 21.487 -0.057 -24.010 1.00 95.44 75 GLU A N 1
ATOM 633 C CA . GLU A 1 75 ? 22.719 -0.622 -24.546 1.00 95.44 75 GLU A CA 1
ATOM 634 C C . GLU A 1 75 ? 22.418 -1.973 -25.178 1.00 95.44 75 GLU A C 1
ATOM 636 O O . GLU A 1 75 ? 21.658 -2.765 -24.619 1.00 95.44 75 GLU A O 1
ATOM 641 N N . PHE A 1 76 ? 23.016 -2.239 -26.333 1.00 93.56 76 PHE A N 1
ATOM 642 C CA . PHE A 1 76 ? 22.907 -3.520 -27.013 1.00 93.56 76 PHE A CA 1
ATOM 643 C C . PHE A 1 76 ? 24.030 -3.748 -28.018 1.00 93.56 76 PHE A C 1
ATOM 645 O O . PHE A 1 76 ? 24.687 -2.807 -28.453 1.00 93.56 76 PHE A O 1
ATOM 652 N N . THR A 1 77 ? 24.213 -4.995 -28.447 1.00 90.75 77 THR A N 1
ATOM 653 C CA . THR A 1 77 ? 25.018 -5.305 -29.631 1.00 90.75 77 THR A CA 1
ATOM 654 C C . THR A 1 77 ? 24.114 -5.388 -30.846 1.00 90.75 77 THR A C 1
ATOM 656 O O . THR A 1 77 ? 23.236 -6.244 -30.950 1.00 90.75 77 THR A O 1
ATOM 659 N N . LEU A 1 78 ? 24.330 -4.482 -31.785 1.00 87.19 78 LEU A N 1
ATOM 660 C CA . LEU A 1 78 ? 23.716 -4.547 -33.091 1.00 87.19 78 LEU A CA 1
ATOM 661 C C . LEU A 1 78 ? 24.449 -5.587 -33.936 1.00 87.19 78 LEU A C 1
ATOM 663 O O . LEU A 1 78 ? 25.632 -5.406 -34.198 1.00 87.19 78 LEU A O 1
ATOM 667 N N . ARG A 1 79 ? 23.739 -6.617 -34.405 1.00 85.12 79 ARG A N 1
ATOM 668 C CA . ARG A 1 79 ? 24.212 -7.576 -35.406 1.00 85.12 79 ARG A CA 1
ATOM 669 C C . ARG A 1 79 ? 23.415 -7.456 -36.700 1.00 85.12 79 ARG A C 1
ATOM 671 O O . ARG A 1 79 ? 22.187 -7.534 -36.686 1.00 85.12 79 ARG A O 1
ATOM 678 N N . LEU A 1 80 ? 24.113 -7.369 -37.821 1.00 78.38 80 LEU A N 1
ATOM 679 C CA . LEU A 1 80 ? 23.537 -7.401 -39.157 1.00 78.38 80 LEU A CA 1
ATOM 680 C C . LEU A 1 80 ? 24.155 -8.539 -39.954 1.00 78.38 80 LEU A C 1
ATOM 682 O O . LEU A 1 80 ? 25.361 -8.528 -40.141 1.00 78.38 80 LEU A O 1
ATOM 686 N N . ASP A 1 81 ? 23.354 -9.477 -40.454 1.00 76.00 81 ASP A N 1
ATOM 687 C CA . ASP A 1 81 ? 23.819 -10.504 -41.395 1.00 76.00 81 ASP A CA 1
ATOM 688 C C . ASP A 1 81 ? 23.339 -10.151 -42.821 1.00 76.00 81 ASP A C 1
ATOM 690 O O . ASP A 1 81 ? 22.138 -9.932 -43.029 1.00 76.00 81 ASP A O 1
ATOM 694 N N . ASP A 1 82 ? 24.254 -10.104 -43.799 1.00 71.62 82 ASP A N 1
ATOM 695 C CA . ASP A 1 82 ? 23.935 -9.994 -45.235 1.00 71.62 82 ASP A CA 1
ATOM 696 C C . ASP A 1 82 ? 23.825 -11.412 -45.818 1.00 71.62 82 ASP A C 1
ATOM 698 O O . ASP A 1 82 ? 24.815 -12.137 -45.924 1.00 71.62 82 ASP A O 1
ATOM 702 N N . ILE A 1 83 ? 22.600 -11.846 -46.131 1.00 64.88 83 ILE A N 1
ATOM 703 C CA . ILE A 1 83 ? 22.296 -13.256 -46.418 1.00 64.88 83 ILE A CA 1
ATOM 704 C C . ILE A 1 83 ? 22.407 -13.582 -47.917 1.00 64.88 83 ILE A C 1
ATOM 706 O O . ILE A 1 83 ? 22.563 -14.754 -48.256 1.00 64.88 83 ILE A O 1
ATOM 710 N N . SER A 1 84 ? 22.341 -12.603 -48.831 1.00 59.28 84 SER A N 1
ATOM 711 C CA . SER A 1 84 ? 22.297 -12.900 -50.279 1.00 59.28 84 SER A CA 1
ATOM 712 C C . SER A 1 84 ? 23.361 -12.234 -51.141 1.00 59.28 84 SER A C 1
ATOM 714 O O . SER A 1 84 ? 23.434 -12.558 -52.325 1.00 59.28 84 SER A O 1
ATOM 716 N N . GLY A 1 85 ? 24.177 -11.308 -50.627 1.00 56.97 85 GLY A N 1
ATOM 717 C CA . GLY A 1 85 ? 25.200 -10.652 -51.448 1.00 56.97 85 GLY A CA 1
ATOM 718 C C . GLY A 1 85 ? 24.646 -9.806 -52.612 1.00 56.97 85 GLY A C 1
ATOM 719 O O . GLY A 1 85 ? 25.437 -9.190 -53.327 1.00 56.97 85 GLY A O 1
ATOM 720 N N . ALA A 1 86 ? 23.322 -9.725 -52.782 1.00 48.88 86 ALA A N 1
ATOM 721 C CA . ALA A 1 86 ? 22.654 -9.204 -53.965 1.00 48.88 86 ALA A CA 1
ATOM 722 C C . ALA A 1 86 ? 21.496 -8.278 -53.575 1.00 48.88 86 ALA A C 1
ATOM 724 O O . ALA A 1 86 ? 20.387 -8.745 -53.340 1.00 48.88 86 ALA A O 1
ATOM 725 N N . THR A 1 87 ? 21.788 -6.978 -53.479 1.00 51.56 87 THR A N 1
ATOM 726 C CA . THR A 1 87 ? 21.138 -5.867 -54.211 1.00 51.56 87 THR A CA 1
ATOM 727 C C . THR A 1 87 ? 21.639 -4.540 -53.647 1.00 51.56 87 THR A C 1
ATOM 729 O O . THR A 1 87 ? 21.665 -4.352 -52.431 1.00 51.56 87 THR A O 1
ATOM 732 N N . ALA A 1 88 ? 22.002 -3.616 -54.537 1.00 49.34 88 ALA A N 1
ATOM 733 C CA . ALA A 1 88 ? 22.226 -2.226 -54.175 1.00 49.34 88 ALA A CA 1
ATOM 734 C C . ALA A 1 88 ? 20.902 -1.559 -53.809 1.00 49.34 88 ALA A C 1
ATOM 736 O O . ALA A 1 88 ? 19.923 -1.675 -54.544 1.00 49.34 88 ALA A O 1
ATOM 737 N N . GLY A 1 89 ? 20.903 -0.844 -52.685 1.00 57.72 89 GLY A N 1
ATOM 738 C CA . GLY A 1 89 ? 19.728 -0.162 -52.159 1.00 57.72 89 GLY A CA 1
ATOM 739 C C . GLY A 1 89 ? 18.772 -1.110 -51.439 1.00 57.72 89 GLY A C 1
ATOM 740 O O . GLY A 1 89 ? 18.068 -1.877 -52.072 1.00 57.72 89 GLY A O 1
ATOM 741 N N . PHE A 1 90 ? 18.783 -1.050 -50.108 1.00 54.53 90 PHE A N 1
ATOM 742 C CA . PHE A 1 90 ? 17.640 -0.981 -49.185 1.00 54.53 90 PHE A CA 1
ATOM 743 C C . PHE A 1 90 ? 18.176 -1.169 -47.754 1.00 54.53 90 PHE A C 1
ATOM 745 O O . PHE A 1 90 ? 19.048 -1.995 -47.495 1.00 54.53 90 PHE A O 1
ATOM 752 N N . ASN A 1 91 ? 17.672 -0.345 -46.837 1.00 64.75 91 ASN A N 1
ATOM 753 C CA . ASN A 1 91 ? 18.294 -0.017 -45.557 1.00 64.75 91 ASN A CA 1
ATOM 754 C C . ASN A 1 91 ? 17.556 -0.703 -44.398 1.00 64.75 91 ASN A C 1
ATOM 756 O O . ASN A 1 91 ? 16.383 -0.409 -44.164 1.00 64.75 91 ASN A O 1
ATOM 760 N N . ALA A 1 92 ? 18.218 -1.591 -43.656 1.00 62.00 92 ALA A N 1
ATOM 761 C CA . ALA A 1 92 ? 17.693 -2.036 -42.366 1.00 62.00 92 ALA A CA 1
ATOM 762 C C . ALA A 1 92 ? 17.808 -0.894 -41.343 1.00 62.00 92 ALA A C 1
ATOM 764 O O . ALA A 1 92 ? 18.759 -0.104 -41.386 1.00 62.00 92 ALA A O 1
ATOM 765 N N . SER A 1 93 ? 16.832 -0.785 -40.439 1.00 75.44 93 SER A N 1
ATOM 766 C CA . SER A 1 93 ? 16.823 0.286 -39.440 1.00 75.44 93 SER A CA 1
ATOM 767 C C . SER A 1 93 ? 16.367 -0.172 -38.061 1.00 75.44 93 SER A C 1
ATOM 769 O O . SER A 1 93 ? 15.488 -1.021 -37.915 1.00 75.44 93 SER A O 1
ATOM 771 N N . TYR A 1 94 ? 16.967 0.437 -37.047 1.00 86.25 94 TYR A N 1
ATOM 772 C CA . TYR A 1 94 ? 16.493 0.459 -35.671 1.00 86.25 94 TYR A CA 1
ATOM 773 C C . TYR A 1 94 ? 16.042 1.879 -35.348 1.00 86.25 94 TYR A C 1
ATOM 775 O O . TYR A 1 94 ? 16.674 2.836 -35.790 1.00 86.25 94 TYR A O 1
ATOM 783 N N . GLY A 1 95 ? 14.998 2.053 -34.549 1.00 87.44 95 GLY A N 1
ATOM 784 C CA . GLY A 1 95 ? 14.657 3.388 -34.093 1.00 87.44 95 GLY A CA 1
ATOM 785 C C . GLY A 1 95 ? 13.841 3.448 -32.816 1.00 87.44 95 GLY A C 1
ATOM 786 O O . GLY A 1 95 ? 13.141 2.503 -32.457 1.00 87.44 95 GLY A O 1
ATOM 787 N N . LEU A 1 96 ? 13.921 4.613 -32.175 1.00 90.75 96 LEU A N 1
ATOM 788 C CA . LEU A 1 96 ? 13.189 4.998 -30.972 1.00 90.75 96 LEU A CA 1
ATOM 789 C C . LEU A 1 96 ? 12.469 6.324 -31.218 1.00 90.75 96 LEU A C 1
ATOM 791 O O . LEU A 1 96 ? 13.118 7.296 -31.603 1.00 90.75 96 LEU A O 1
ATOM 795 N N . GLY A 1 97 ? 11.154 6.383 -30.997 1.00 89.75 97 GLY A N 1
ATOM 796 C CA . GLY A 1 97 ? 10.364 7.579 -31.306 1.00 89.75 97 GLY A CA 1
ATOM 797 C C . GLY A 1 97 ? 8.939 7.598 -30.753 1.00 89.75 97 GLY A C 1
ATOM 798 O O . GLY A 1 97 ? 8.548 6.713 -30.000 1.00 89.75 97 GLY A O 1
ATOM 799 N N . ASP A 1 98 ? 8.163 8.624 -31.095 1.00 84.69 98 ASP A N 1
ATOM 800 C CA . ASP A 1 98 ? 6.860 8.949 -30.484 1.00 84.69 98 ASP A CA 1
ATOM 801 C C . ASP A 1 98 ? 5.629 8.324 -31.168 1.00 84.69 98 ASP A C 1
ATOM 803 O O . ASP A 1 98 ? 4.658 7.975 -30.496 1.00 84.69 98 ASP A O 1
ATOM 807 N N . ALA A 1 99 ? 5.651 8.151 -32.489 1.00 75.12 99 ALA A N 1
ATOM 808 C CA . ALA A 1 99 ? 4.528 7.632 -33.264 1.00 75.12 99 ALA A CA 1
ATOM 809 C C . ALA A 1 99 ? 4.981 6.855 -34.502 1.00 75.12 99 ALA A C 1
ATOM 811 O O . ALA A 1 99 ? 6.066 7.099 -35.039 1.00 75.12 99 ALA A O 1
ATOM 812 N N . LEU A 1 100 ? 4.111 5.944 -34.967 1.00 68.44 100 LEU A N 1
ATOM 813 C CA . LEU A 1 100 ? 4.312 5.220 -36.216 1.00 68.44 100 LEU A CA 1
ATOM 814 C C . LEU A 1 100 ? 3.591 5.908 -37.396 1.00 68.44 100 LEU A C 1
ATOM 816 O O . LEU A 1 100 ? 2.398 6.186 -37.298 1.00 68.44 100 LEU A O 1
ATOM 820 N N . THR A 1 101 ? 4.272 6.165 -38.514 1.00 63.47 101 THR A N 1
ATOM 821 C CA . THR A 1 101 ? 3.661 6.617 -39.774 1.00 63.47 101 THR A CA 1
ATOM 822 C C . THR A 1 101 ? 3.163 5.422 -40.594 1.00 63.47 101 THR A C 1
ATOM 824 O O . THR A 1 101 ? 3.657 4.301 -40.457 1.00 63.47 101 THR A O 1
ATOM 827 N N . SER A 1 102 ? 2.181 5.654 -41.469 1.00 57.03 102 SER A N 1
ATOM 828 C CA . SER A 1 102 ? 1.679 4.653 -42.423 1.00 57.03 102 SER A CA 1
ATOM 829 C C . SER A 1 102 ? 2.634 4.392 -43.595 1.00 57.03 102 SER A C 1
ATOM 831 O O . SER A 1 102 ? 2.396 3.471 -44.375 1.00 57.03 102 SER A O 1
ATOM 833 N N . ASN A 1 103 ? 3.711 5.176 -43.731 1.00 51.53 103 ASN A N 1
ATOM 834 C CA . ASN A 1 103 ? 4.666 5.032 -44.821 1.00 51.53 103 ASN A CA 1
ATOM 835 C C . ASN A 1 103 ? 5.622 3.859 -44.570 1.00 51.53 103 ASN A C 1
ATOM 837 O O . ASN A 1 103 ? 6.241 3.726 -43.516 1.00 51.53 103 ASN A O 1
ATOM 841 N N . SER A 1 104 ? 5.758 3.015 -45.589 1.00 49.69 104 SER A N 1
ATOM 842 C CA . SER A 1 104 ? 6.382 1.688 -45.551 1.00 49.69 104 SER A CA 1
ATOM 843 C C . SER A 1 104 ? 7.897 1.664 -45.327 1.00 49.69 104 SER A C 1
ATOM 845 O O . SER A 1 104 ? 8.447 0.585 -45.138 1.00 49.69 104 SER A O 1
ATOM 847 N N . TYR A 1 105 ? 8.579 2.813 -45.349 1.00 50.56 105 TYR A N 1
ATOM 848 C CA . TYR A 1 105 ? 10.047 2.855 -45.380 1.00 50.56 105 TYR A CA 1
ATOM 849 C C . TYR A 1 105 ? 10.689 3.155 -44.024 1.00 50.56 105 TYR A C 1
ATOM 851 O O . TYR A 1 105 ? 11.706 2.559 -43.687 1.00 50.56 105 TYR A O 1
ATOM 859 N N . TYR A 1 106 ? 10.082 4.036 -43.226 1.00 59.88 106 TYR A N 1
ATOM 860 C CA . TYR A 1 106 ? 10.564 4.399 -41.896 1.00 59.88 106 TYR A CA 1
ATOM 861 C C . TYR A 1 106 ? 9.354 4.724 -41.042 1.00 59.88 106 TYR A C 1
ATOM 863 O O . TYR A 1 106 ? 8.685 5.738 -41.247 1.00 59.88 106 TYR A O 1
ATOM 871 N N . LYS A 1 107 ? 9.029 3.839 -40.102 1.00 65.19 107 LYS A N 1
ATOM 872 C CA . LYS A 1 107 ? 7.790 4.014 -39.360 1.00 65.19 107 LYS A CA 1
ATOM 873 C C . LYS A 1 107 ? 7.864 5.144 -38.340 1.00 65.19 107 LYS A C 1
ATOM 875 O O . LYS A 1 107 ? 6.817 5.497 -37.869 1.00 65.19 107 LYS A O 1
ATOM 880 N N . LEU A 1 108 ? 8.988 5.772 -37.998 1.00 75.50 108 LEU A N 1
ATOM 881 C CA . LEU A 1 108 ? 8.991 6.795 -36.933 1.00 75.50 108 LEU A CA 1
ATOM 882 C C . LEU A 1 108 ? 8.621 8.201 -37.422 1.00 75.50 108 LEU A C 1
ATOM 884 O O . LEU A 1 108 ? 9.176 8.684 -38.408 1.00 75.50 108 LEU A O 1
ATOM 888 N N . LEU A 1 109 ? 7.720 8.872 -36.696 1.00 79.00 109 LEU A N 1
ATOM 889 C CA . LEU A 1 109 ? 7.366 10.273 -36.932 1.00 79.00 109 LEU A CA 1
ATOM 890 C C . LEU A 1 109 ? 8.444 11.218 -36.381 1.00 79.00 109 LEU A C 1
ATOM 892 O O . LEU A 1 109 ? 9.006 12.002 -37.147 1.00 79.00 109 LEU A O 1
ATOM 896 N N . ASN A 1 110 ? 8.766 11.116 -35.089 1.00 85.31 110 ASN A N 1
ATOM 897 C CA . ASN A 1 110 ? 9.857 11.851 -34.458 1.00 85.31 110 ASN A CA 1
ATOM 898 C C . ASN A 1 110 ? 10.747 10.908 -33.644 1.00 85.31 110 ASN A C 1
ATOM 900 O O . ASN A 1 110 ? 10.237 10.066 -32.907 1.00 85.31 110 ASN A O 1
ATOM 904 N N . GLY A 1 111 ? 12.071 11.063 -33.741 1.00 87.75 111 GLY A N 1
ATOM 905 C CA . GLY A 1 111 ? 13.010 10.332 -32.887 1.00 87.75 111 GLY A CA 1
ATOM 906 C C . GLY A 1 111 ? 14.352 9.994 -33.514 1.00 87.75 111 GLY A C 1
ATOM 907 O O . GLY A 1 111 ? 14.831 10.693 -34.407 1.00 87.75 111 GLY A O 1
ATOM 908 N N . VAL A 1 112 ? 14.976 8.940 -32.999 1.00 88.94 112 VAL A N 1
ATOM 909 C CA . VAL A 1 112 ? 16.303 8.470 -33.404 1.00 88.94 112 VAL A CA 1
ATOM 910 C C . VAL A 1 112 ? 16.154 7.275 -34.323 1.00 88.94 112 VAL A C 1
ATOM 912 O O . VAL A 1 112 ? 15.419 6.340 -34.009 1.00 88.94 112 VAL A O 1
ATOM 915 N N . VAL A 1 113 ? 16.884 7.287 -35.433 1.00 86.31 113 VAL A N 1
ATOM 916 C CA . VAL A 1 113 ? 16.958 6.165 -36.366 1.00 86.31 113 VAL A CA 1
ATOM 917 C C . VAL A 1 113 ? 18.423 5.804 -36.572 1.00 86.31 113 VAL A C 1
ATOM 919 O O . VAL A 1 113 ? 19.242 6.657 -36.895 1.00 86.31 113 VAL A O 1
ATOM 922 N N . ILE A 1 114 ? 18.762 4.537 -36.391 1.00 85.94 114 ILE A N 1
ATOM 923 C CA . ILE A 1 114 ? 20.046 3.961 -36.774 1.00 85.94 114 ILE A CA 1
ATOM 924 C C . ILE A 1 114 ? 19.787 3.156 -38.033 1.00 85.94 114 ILE A C 1
ATOM 926 O O . ILE A 1 114 ? 18.964 2.243 -38.035 1.00 85.94 114 ILE A O 1
ATOM 930 N N . ILE A 1 115 ? 20.472 3.516 -39.104 1.00 80.31 115 ILE A N 1
ATOM 931 C CA . ILE A 1 115 ? 20.346 2.895 -40.413 1.00 80.31 115 ILE A CA 1
ATOM 932 C C . ILE A 1 115 ? 21.649 2.181 -40.723 1.00 80.31 115 ILE A C 1
ATOM 934 O O . ILE A 1 115 ? 22.724 2.724 -40.481 1.00 80.31 115 ILE A O 1
ATOM 938 N N . CYS A 1 116 ? 21.556 0.982 -41.290 1.00 74.31 116 CYS A N 1
ATOM 939 C CA . CYS A 1 116 ? 22.681 0.413 -42.010 1.00 74.31 116 CYS A CA 1
ATOM 940 C C . CYS A 1 116 ? 22.393 0.395 -43.503 1.00 74.31 116 CYS A C 1
ATOM 942 O O . CYS A 1 116 ? 21.327 -0.045 -43.941 1.00 74.31 116 CYS A O 1
ATOM 944 N N . GLN A 1 117 ? 23.367 0.869 -44.269 1.00 72.88 117 GLN A N 1
ATOM 945 C CA . GLN A 1 117 ? 23.325 0.908 -45.716 1.00 72.88 117 GLN A CA 1
ATOM 946 C C . GLN A 1 117 ? 24.541 0.179 -46.284 1.00 72.88 117 GLN A C 1
ATOM 948 O O . GLN A 1 117 ? 25.668 0.337 -45.811 1.00 72.88 117 GLN A O 1
ATOM 953 N N . ARG A 1 118 ? 24.308 -0.604 -47.337 1.00 68.25 118 ARG A N 1
ATOM 954 C CA . ARG A 1 118 ? 25.371 -1.154 -48.177 1.00 68.25 118 ARG A CA 1
ATOM 955 C C . ARG A 1 118 ? 25.832 -0.082 -49.168 1.00 68.25 118 ARG A C 1
ATOM 957 O O . ARG A 1 118 ? 25.002 0.506 -49.864 1.00 68.25 118 ARG A O 1
ATOM 964 N N . ARG A 1 119 ? 27.141 0.187 -49.231 1.00 66.38 119 ARG A N 1
ATOM 965 C CA . ARG A 1 119 ? 27.746 1.058 -50.255 1.00 66.38 119 ARG A CA 1
ATOM 966 C C . ARG A 1 119 ? 28.400 0.210 -51.337 1.00 66.38 119 ARG A C 1
ATOM 968 O O . ARG A 1 119 ? 29.487 -0.321 -51.134 1.00 66.38 119 ARG A O 1
ATOM 975 N N . ASP A 1 120 ? 27.759 0.126 -52.499 1.00 59.91 120 ASP A N 1
ATOM 976 C CA . ASP A 1 120 ? 28.246 -0.694 -53.620 1.00 59.91 120 ASP A CA 1
ATOM 977 C C . ASP A 1 120 ? 29.267 0.007 -54.531 1.00 59.91 120 ASP A C 1
ATOM 979 O O . ASP A 1 120 ? 29.869 -0.640 -55.381 1.00 59.91 120 ASP A O 1
ATOM 983 N N . ASN A 1 121 ? 29.531 1.303 -54.326 1.00 56.59 121 ASN A N 1
ATOM 984 C CA . ASN A 1 121 ? 30.471 2.074 -55.155 1.00 56.59 121 ASN A CA 1
ATOM 985 C C . ASN A 1 121 ? 31.928 2.068 -54.650 1.00 56.59 121 ASN A C 1
ATOM 987 O O . ASN A 1 121 ? 32.774 2.741 -55.234 1.00 56.59 121 ASN A O 1
ATOM 991 N N . LEU A 1 122 ? 32.243 1.339 -53.574 1.00 52.50 122 LEU A N 1
ATOM 992 C CA . LEU A 1 122 ? 33.599 1.222 -53.033 1.00 52.50 122 LEU A CA 1
ATOM 993 C C . LEU A 1 122 ? 33.978 -0.261 -52.993 1.00 52.50 122 LEU A C 1
ATOM 995 O O . LEU A 1 122 ? 33.312 -1.052 -52.334 1.00 52.50 122 LEU A O 1
ATOM 999 N N . SER A 1 123 ? 35.028 -0.646 -53.722 1.00 47.00 123 SER A N 1
ATOM 1000 C CA . SER A 1 123 ? 35.651 -1.961 -53.559 1.00 47.00 123 SER A CA 1
ATOM 1001 C C . SER A 1 123 ? 36.551 -1.908 -52.323 1.00 47.00 123 SER A C 1
ATOM 1003 O O . SER A 1 123 ? 37.389 -1.002 -52.255 1.00 47.00 123 SER A O 1
ATOM 1005 N N . PRO A 1 124 ? 36.408 -2.821 -51.345 1.00 51.78 124 PRO A N 1
ATOM 1006 C CA . PRO A 1 124 ? 35.463 -3.939 -51.223 1.00 51.78 124 PRO A CA 1
ATOM 1007 C C . PRO A 1 124 ? 34.095 -3.520 -50.650 1.00 51.78 124 PRO A C 1
ATOM 1009 O O . PRO A 1 124 ? 34.015 -2.570 -49.868 1.00 51.78 124 PRO A O 1
ATOM 1012 N N . HIS A 1 125 ? 33.045 -4.292 -50.981 1.00 60.25 125 HIS A N 1
ATOM 1013 C CA . HIS A 1 125 ? 31.680 -4.155 -50.450 1.00 60.25 125 HIS A CA 1
ATOM 1014 C C . HIS A 1 125 ? 31.685 -3.872 -48.945 1.00 60.25 125 HIS A C 1
ATOM 1016 O O . HIS A 1 125 ? 32.269 -4.633 -48.170 1.00 60.25 125 HIS A O 1
ATOM 1022 N N . SER A 1 126 ? 31.027 -2.784 -48.543 1.00 64.62 126 SER A N 1
ATOM 1023 C CA . SER A 1 126 ? 31.041 -2.329 -47.157 1.00 64.62 126 SER A CA 1
ATOM 1024 C C . SER A 1 126 ? 29.649 -2.058 -46.615 1.00 64.62 126 SER A C 1
ATOM 1026 O O . SER A 1 126 ? 28.769 -1.533 -47.306 1.00 64.62 126 SER A O 1
ATOM 1028 N N . LEU A 1 127 ? 29.472 -2.433 -45.351 1.00 69.75 127 LEU A N 1
ATOM 1029 C CA . LEU A 1 127 ? 28.332 -2.049 -44.536 1.00 69.75 127 LEU A CA 1
ATOM 1030 C C . LEU A 1 127 ? 28.698 -0.783 -43.769 1.00 69.75 127 LEU A C 1
ATOM 1032 O O . LEU A 1 127 ? 29.739 -0.715 -43.111 1.00 69.75 127 LEU A O 1
ATOM 1036 N N . GLN A 1 128 ? 27.831 0.216 -43.860 1.00 74.12 128 GLN A N 1
ATOM 1037 C CA . GLN A 1 128 ? 27.974 1.492 -43.181 1.00 74.12 128 GLN A CA 1
ATOM 1038 C C . GLN A 1 128 ? 26.810 1.696 -42.225 1.00 74.12 128 GLN A C 1
ATOM 1040 O O . GLN A 1 128 ? 25.663 1.453 -42.589 1.00 74.12 128 GLN A O 1
ATOM 1045 N N . ILE A 1 129 ? 27.103 2.170 -41.016 1.00 77.88 129 ILE A N 1
ATOM 1046 C CA . ILE A 1 129 ? 26.088 2.604 -40.058 1.00 77.88 129 ILE A CA 1
ATOM 1047 C C . ILE A 1 129 ? 26.004 4.122 -40.104 1.00 77.88 129 ILE A C 1
ATOM 1049 O O . ILE A 1 129 ? 27.025 4.807 -40.010 1.00 77.88 129 ILE A O 1
ATOM 1053 N N . THR A 1 130 ? 24.777 4.612 -40.220 1.00 79.12 130 THR A N 1
ATOM 1054 C CA . THR A 1 130 ? 24.422 6.025 -40.227 1.00 79.12 130 THR A CA 1
ATOM 1055 C C . THR A 1 130 ? 23.395 6.284 -39.137 1.00 79.12 130 THR A C 1
ATOM 1057 O O . THR A 1 130 ? 22.447 5.518 -38.955 1.00 79.12 130 THR A O 1
ATOM 1060 N N . ILE A 1 131 ? 23.565 7.386 -38.417 1.00 83.56 131 ILE A N 1
ATOM 1061 C CA . ILE A 1 131 ? 22.611 7.845 -37.411 1.00 83.56 131 ILE A CA 1
ATOM 1062 C C . ILE A 1 131 ? 21.805 9.001 -38.005 1.00 83.56 131 ILE A C 1
ATOM 1064 O O . ILE A 1 131 ? 22.350 9.920 -38.611 1.00 83.56 131 ILE A O 1
ATOM 1068 N N . GLY A 1 132 ? 20.488 8.942 -37.852 1.00 81.25 132 GLY A N 1
ATOM 1069 C CA . GLY A 1 132 ? 19.555 9.946 -38.334 1.00 81.25 132 GLY A CA 1
ATOM 1070 C C . GLY A 1 132 ? 18.582 10.383 -37.248 1.00 81.25 132 GLY A C 1
ATOM 1071 O O . GLY A 1 132 ? 18.271 9.644 -36.311 1.00 81.25 132 GLY A O 1
ATOM 1072 N N . ARG A 1 133 ? 18.064 11.598 -37.414 1.00 83.88 133 ARG A N 1
ATOM 1073 C CA . ARG A 1 133 ? 16.964 12.141 -36.620 1.00 83.88 133 ARG A CA 1
ATOM 1074 C C . ARG A 1 133 ? 15.726 12.253 -37.502 1.00 83.88 133 ARG A C 1
ATOM 1076 O O . ARG A 1 133 ? 15.758 12.931 -38.531 1.00 83.88 133 ARG A O 1
ATOM 1083 N N . ALA A 1 134 ? 14.642 11.605 -37.088 1.00 79.88 134 ALA A N 1
ATOM 1084 C CA . ALA A 1 134 ? 13.327 11.745 -37.702 1.00 79.88 134 ALA A CA 1
ATOM 1085 C C . ALA A 1 134 ? 12.603 12.961 -37.106 1.00 79.88 134 ALA A C 1
ATOM 1087 O O . ALA A 1 134 ? 12.538 13.097 -35.882 1.00 79.88 134 ALA A O 1
ATOM 1088 N N . ILE A 1 135 ? 12.081 13.840 -37.965 1.00 80.44 135 ILE A N 1
ATOM 1089 C CA . ILE A 1 135 ? 11.229 14.978 -37.594 1.00 80.44 135 ILE A CA 1
ATOM 1090 C C . ILE A 1 135 ? 10.072 15.052 -38.591 1.00 80.44 135 ILE A C 1
ATOM 1092 O O . ILE A 1 135 ? 10.291 15.219 -39.794 1.00 80.44 135 ILE A O 1
ATOM 1096 N N . GLY A 1 136 ? 8.835 14.913 -38.113 1.00 74.31 136 GLY A N 1
ATOM 1097 C CA . GLY A 1 136 ? 7.641 14.939 -38.964 1.00 74.31 136 GLY A CA 1
ATOM 1098 C C . GLY A 1 136 ? 7.660 13.883 -40.079 1.00 74.31 136 GLY A C 1
ATOM 1099 O O . GLY A 1 136 ? 7.209 14.149 -41.192 1.00 74.31 136 GLY A O 1
ATOM 1100 N N . GLY A 1 137 ? 8.249 12.712 -39.817 1.00 68.25 137 GLY A N 1
ATOM 1101 C CA . GLY A 1 137 ? 8.387 11.609 -40.776 1.00 68.25 137 GLY A CA 1
ATOM 1102 C C . GLY A 1 137 ? 9.471 11.817 -41.839 1.00 68.25 137 GLY A C 1
ATOM 1103 O O . GLY A 1 137 ? 9.675 10.945 -42.682 1.00 68.25 137 GLY A O 1
ATOM 1104 N N . ARG A 1 138 ? 10.188 12.949 -41.812 1.00 70.50 138 ARG A N 1
ATOM 1105 C CA . ARG A 1 138 ? 11.377 13.182 -42.639 1.00 70.50 138 ARG A CA 1
ATOM 1106 C C . ARG A 1 138 ? 12.620 12.834 -41.835 1.00 70.50 138 ARG A C 1
ATOM 1108 O O . ARG A 1 138 ? 12.792 13.312 -40.716 1.00 70.50 138 ARG A O 1
ATOM 1115 N N . ILE A 1 139 ? 13.498 12.019 -42.411 1.00 70.06 139 ILE A N 1
ATOM 1116 C CA . ILE A 1 139 ? 14.789 11.707 -41.798 1.00 70.06 139 ILE A CA 1
ATOM 1117 C C . ILE A 1 139 ? 15.797 12.748 -42.261 1.00 70.06 139 ILE A C 1
ATOM 1119 O O . ILE A 1 139 ? 16.102 12.850 -43.447 1.00 70.06 139 ILE A O 1
ATOM 1123 N N . SER A 1 140 ? 16.304 13.520 -41.305 1.00 67.38 140 SER A N 1
ATOM 1124 C CA . SER A 1 140 ? 17.500 14.334 -41.485 1.00 67.38 140 SER A CA 1
ATOM 1125 C C . SER A 1 140 ? 18.702 13.546 -40.975 1.00 67.38 140 SER A C 1
ATOM 1127 O O . SER A 1 140 ? 18.727 13.113 -39.819 1.00 67.38 140 SER A O 1
ATOM 1129 N N . PHE A 1 141 ? 19.680 13.329 -41.845 1.00 67.56 141 PHE A N 1
ATOM 1130 C CA . PHE A 1 141 ? 20.954 12.736 -41.467 1.00 67.56 141 PHE A CA 1
ATOM 1131 C C . PHE A 1 141 ? 21.868 13.860 -40.996 1.00 67.56 141 PHE A C 1
ATOM 1133 O O . PHE A 1 141 ? 22.125 14.801 -41.742 1.00 67.56 141 PHE A O 1
ATOM 1140 N N . TRP A 1 142 ? 22.312 13.772 -39.749 1.00 57.19 142 TRP A N 1
ATOM 1141 C CA . TRP A 1 142 ? 23.377 14.615 -39.228 1.00 57.19 142 TRP A CA 1
ATOM 1142 C C . TRP A 1 142 ? 24.578 13.687 -39.108 1.00 57.19 142 TRP A C 1
ATOM 1144 O O . TRP A 1 142 ? 24.517 12.682 -38.405 1.00 57.19 142 TRP A O 1
ATOM 1154 N N . GLU A 1 143 ? 25.582 13.963 -39.929 1.00 54.59 143 GLU A N 1
ATOM 1155 C CA . GLU A 1 143 ? 26.764 13.155 -40.216 1.00 54.59 143 GLU A CA 1
ATOM 1156 C C . GLU A 1 143 ? 27.299 12.353 -39.018 1.00 54.59 143 GLU A C 1
ATOM 1158 O O . GLU A 1 143 ? 27.925 12.892 -38.110 1.00 54.59 143 GLU A O 1
ATOM 1163 N N . PHE A 1 144 ? 27.138 11.029 -39.081 1.00 49.81 144 PHE A N 1
ATOM 1164 C CA . PHE A 1 144 ? 28.183 10.115 -38.638 1.00 49.81 144 PHE A CA 1
ATOM 1165 C C . PHE A 1 144 ? 28.155 8.874 -39.517 1.00 49.81 144 PHE A C 1
ATOM 1167 O O . PHE A 1 144 ? 27.222 8.071 -39.491 1.00 49.81 144 PHE A O 1
ATOM 1174 N N . GLU A 1 145 ? 29.191 8.758 -40.329 1.00 54.84 145 GLU A N 1
ATOM 1175 C CA . GLU A 1 145 ? 29.515 7.565 -41.081 1.00 54.84 145 GLU A CA 1
ATOM 1176 C C . GLU A 1 145 ? 30.530 6.780 -40.254 1.00 54.84 145 GLU A C 1
ATOM 1178 O O . GLU A 1 145 ? 31.661 7.224 -40.063 1.00 54.84 145 GLU A O 1
ATOM 1183 N N . SER A 1 146 ? 30.133 5.620 -39.728 1.00 51.72 146 SER A N 1
ATOM 1184 C CA . SER A 1 146 ? 31.116 4.692 -39.159 1.00 51.72 146 SER A CA 1
ATOM 1185 C C . SER A 1 146 ? 32.115 4.276 -40.254 1.00 51.72 146 SER A C 1
ATOM 1187 O O . SER A 1 146 ? 31.692 4.136 -41.411 1.00 51.72 146 SER A O 1
ATOM 1189 N N . PRO A 1 147 ? 33.412 4.068 -39.939 1.00 53.00 147 PRO A N 1
ATOM 1190 C CA . PRO A 1 147 ? 34.373 3.569 -40.912 1.00 53.00 147 PRO A CA 1
ATOM 1191 C C . PRO A 1 147 ? 33.863 2.297 -41.599 1.00 53.00 147 PRO A C 1
ATOM 1193 O O . PRO A 1 147 ? 33.270 1.414 -40.981 1.00 53.00 147 PRO A O 1
ATOM 1196 N N . ILE A 1 148 ? 34.103 2.262 -42.906 1.00 54.97 148 ILE A N 1
ATOM 1197 C CA . ILE A 1 148 ? 33.833 1.179 -43.850 1.00 54.97 148 ILE A CA 1
ATOM 1198 C C . ILE A 1 148 ? 34.348 -0.145 -43.272 1.00 54.97 148 ILE A C 1
ATOM 1200 O O . ILE A 1 148 ? 35.556 -0.327 -43.124 1.00 54.97 148 ILE A O 1
ATOM 1204 N N . TYR A 1 149 ? 33.450 -1.088 -42.985 1.00 54.56 149 TYR A N 1
ATOM 1205 C CA . TYR A 1 149 ? 33.848 -2.462 -42.684 1.00 54.56 149 TYR A CA 1
ATOM 1206 C C . TYR A 1 149 ? 34.041 -3.225 -43.996 1.00 54.56 149 TYR A C 1
ATOM 1208 O O . TYR A 1 149 ? 33.094 -3.387 -44.763 1.00 54.56 149 TYR A O 1
ATOM 1216 N N . GLN A 1 150 ? 35.272 -3.669 -44.263 1.00 52.44 150 GLN A N 1
ATOM 1217 C CA . GLN A 1 150 ? 35.622 -4.488 -45.426 1.00 52.44 150 GLN A CA 1
ATOM 1218 C C . GLN A 1 150 ? 35.567 -5.984 -45.074 1.00 52.44 150 GLN A C 1
ATOM 1220 O O . GLN A 1 150 ? 36.182 -6.412 -44.101 1.00 52.44 150 GLN A O 1
ATOM 1225 N N . GLY A 1 151 ? 34.896 -6.789 -45.907 1.00 55.47 151 GLY A N 1
ATOM 1226 C CA . GLY A 1 151 ? 35.192 -8.226 -46.035 1.00 55.47 151 GLY A CA 1
ATOM 1227 C C . GLY A 1 151 ? 34.481 -9.213 -45.097 1.00 55.47 151 GLY A C 1
ATOM 1228 O O . GLY A 1 151 ? 34.957 -10.338 -44.971 1.00 55.47 151 GLY A O 1
ATOM 1229 N N . VAL A 1 152 ? 33.360 -8.854 -44.462 1.00 56.44 152 VAL A N 1
ATOM 1230 C CA . VAL A 1 152 ? 32.613 -9.756 -43.556 1.00 56.44 152 VAL A CA 1
ATOM 1231 C C . VAL A 1 152 ? 31.158 -9.961 -43.995 1.00 56.44 152 VAL A C 1
ATOM 1233 O O . VAL A 1 152 ? 30.498 -9.022 -44.426 1.00 56.44 152 VAL A O 1
ATOM 1236 N N . SER A 1 153 ? 30.643 -11.193 -43.862 1.00 65.69 153 SER A N 1
ATOM 1237 C CA . SER A 1 153 ? 29.234 -11.553 -44.136 1.00 65.69 153 SER A CA 1
ATOM 1238 C C . SER A 1 153 ? 28.244 -10.977 -43.113 1.00 65.69 153 SER A C 1
ATOM 1240 O O . SER A 1 153 ? 27.031 -11.083 -43.293 1.00 65.69 153 SER A O 1
ATOM 1242 N N . TYR A 1 154 ? 28.750 -10.399 -42.020 1.00 73.06 154 TYR A N 1
ATOM 1243 C CA . TYR A 1 154 ? 27.953 -9.780 -40.971 1.00 73.06 154 TYR A CA 1
ATOM 1244 C C . TYR A 1 154 ? 28.711 -8.628 -40.290 1.00 73.06 154 TYR A C 1
ATOM 1246 O O . TYR A 1 154 ? 29.939 -8.624 -40.258 1.00 73.06 154 TYR A O 1
ATOM 1254 N N . LEU A 1 155 ? 27.983 -7.661 -39.731 1.00 78.25 155 LEU A N 1
ATOM 1255 C CA . LEU A 1 155 ? 28.504 -6.536 -38.952 1.00 78.25 155 LEU A CA 1
ATOM 1256 C C . LEU A 1 155 ? 27.984 -6.624 -37.518 1.00 78.25 155 LEU A C 1
ATOM 1258 O O . LEU A 1 155 ? 26.774 -6.683 -37.316 1.00 78.25 155 LEU A O 1
ATOM 1262 N N . GLU A 1 156 ? 28.880 -6.580 -36.533 1.00 85.81 156 GLU A N 1
ATOM 1263 C CA . GLU A 1 156 ? 28.528 -6.462 -35.116 1.00 85.81 156 GLU A CA 1
ATOM 1264 C C . GLU A 1 156 ? 29.125 -5.182 -34.523 1.00 85.81 156 GLU A C 1
ATOM 1266 O O . GLU A 1 156 ? 30.319 -4.923 -34.663 1.00 85.81 156 GLU A O 1
ATOM 1271 N N . THR A 1 157 ? 28.300 -4.365 -33.866 1.00 86.00 157 THR A N 1
ATOM 1272 C CA . THR A 1 157 ? 28.758 -3.172 -33.142 1.00 86.00 157 THR A CA 1
ATOM 1273 C C . THR A 1 157 ? 27.968 -2.990 -31.847 1.00 86.00 157 THR A C 1
ATOM 1275 O O . THR A 1 157 ? 26.738 -3.044 -31.866 1.00 86.00 157 THR A O 1
ATOM 1278 N N . PRO A 1 158 ? 28.618 -2.704 -30.709 1.00 91.69 158 PRO A N 1
ATOM 1279 C CA . PRO A 1 158 ? 27.942 -2.175 -29.537 1.00 91.69 158 PRO A CA 1
ATOM 1280 C C . PRO A 1 158 ? 27.332 -0.811 -29.858 1.00 91.69 158 PRO A C 1
ATOM 1282 O O . PRO A 1 158 ? 27.984 0.053 -30.459 1.00 91.69 158 PRO A O 1
ATOM 1285 N N . VAL A 1 159 ? 26.088 -0.630 -29.441 1.00 92.25 159 VAL A N 1
ATOM 1286 C CA . VAL A 1 159 ? 25.295 0.586 -29.562 1.00 92.25 159 VAL A CA 1
ATOM 1287 C C . VAL A 1 159 ? 24.837 0.984 -28.168 1.00 92.25 159 VAL A C 1
ATOM 1289 O O . VAL A 1 159 ? 24.328 0.159 -27.412 1.00 92.25 159 VAL A O 1
ATOM 1292 N N . LYS A 1 160 ? 24.975 2.268 -27.846 1.00 95.25 160 LYS A N 1
ATOM 1293 C CA . LYS A 1 160 ? 24.382 2.864 -26.651 1.00 95.25 160 LYS A CA 1
ATOM 1294 C C . LYS A 1 160 ? 23.621 4.119 -27.023 1.00 95.25 160 LYS A C 1
ATOM 1296 O O . LYS A 1 160 ? 24.167 4.986 -27.698 1.00 95.25 160 LYS A O 1
ATOM 1301 N N . ILE A 1 161 ? 22.382 4.228 -26.568 1.00 95.25 161 ILE A N 1
ATOM 1302 C CA . ILE A 1 161 ? 21.544 5.413 -26.749 1.00 95.25 161 ILE A CA 1
ATOM 1303 C C . ILE A 1 161 ? 21.177 5.920 -25.364 1.00 95.25 161 ILE A C 1
ATOM 1305 O O . ILE A 1 161 ? 20.532 5.214 -24.594 1.00 95.25 161 ILE A O 1
ATOM 1309 N N . ARG A 1 162 ? 21.582 7.149 -25.060 1.00 96.19 162 ARG A N 1
ATOM 1310 C CA . ARG A 1 162 ? 21.296 7.839 -23.805 1.00 96.19 162 ARG A CA 1
ATOM 1311 C C . ARG A 1 162 ? 20.434 9.066 -24.094 1.00 96.19 162 ARG A C 1
ATOM 1313 O O . ARG A 1 162 ? 20.804 9.878 -24.940 1.00 96.19 162 ARG A O 1
ATOM 1320 N N . LYS A 1 163 ? 19.312 9.198 -23.388 1.00 95.12 163 LYS A N 1
ATOM 1321 C CA . LYS A 1 163 ? 18.462 10.395 -23.341 1.00 95.12 163 LYS A CA 1
ATOM 1322 C C . LYS A 1 163 ? 18.521 10.969 -21.926 1.00 95.12 163 LYS A C 1
ATOM 1324 O O . LYS A 1 163 ? 18.298 10.233 -20.971 1.00 95.12 163 LYS A O 1
ATOM 1329 N N . GLN A 1 164 ? 18.814 12.256 -21.788 1.00 94.62 164 GLN A N 1
ATOM 1330 C CA . GLN A 1 164 ? 18.803 12.995 -20.521 1.00 94.62 164 GLN A CA 1
ATOM 1331 C C . GLN A 1 164 ? 18.027 14.290 -20.731 1.00 94.62 164 GLN A C 1
ATOM 1333 O O . GLN A 1 164 ? 18.519 15.229 -21.361 1.00 94.62 164 GLN A O 1
ATOM 1338 N N . GLY A 1 165 ? 16.772 14.317 -20.286 1.00 92.31 165 GLY A N 1
ATOM 1339 C CA . GLY A 1 165 ? 15.854 15.380 -20.682 1.00 92.31 165 GLY A CA 1
ATOM 1340 C C . GLY A 1 165 ? 15.734 15.463 -22.206 1.00 92.31 165 GLY A C 1
ATOM 1341 O O . GLY A 1 165 ? 15.389 14.483 -22.864 1.00 92.31 165 GLY A O 1
ATOM 1342 N N . SER A 1 166 ? 16.054 16.616 -22.789 1.00 92.25 166 SER A N 1
ATOM 1343 C CA . SER A 1 166 ? 16.061 16.793 -24.245 1.00 92.25 166 SER A CA 1
ATOM 1344 C C . SER A 1 166 ? 17.362 16.343 -24.916 1.00 92.25 166 SER A C 1
ATOM 1346 O O . SER A 1 166 ? 17.399 16.248 -26.139 1.00 92.25 166 SER A O 1
ATOM 1348 N N . LEU A 1 167 ? 18.444 16.088 -24.175 1.00 93.94 167 LEU A N 1
ATOM 1349 C CA . LEU A 1 167 ? 19.735 15.727 -24.757 1.00 93.94 167 LEU A CA 1
ATOM 1350 C C . LEU A 1 167 ? 19.768 14.246 -25.138 1.00 93.94 167 LEU A C 1
ATOM 1352 O O . LEU A 1 167 ? 19.546 13.375 -24.300 1.00 93.94 167 LEU A O 1
ATOM 1356 N N . TRP A 1 168 ? 20.115 13.967 -26.388 1.00 92.94 168 TRP A N 1
ATOM 1357 C CA . TRP A 1 168 ? 20.389 12.633 -26.904 1.00 92.94 168 TRP A CA 1
ATOM 1358 C C . TRP A 1 168 ? 21.881 12.468 -27.153 1.00 92.94 168 TRP A C 1
ATOM 1360 O O . TRP A 1 168 ? 22.513 13.345 -27.741 1.00 92.94 168 TRP A O 1
ATOM 1370 N N . SER A 1 169 ? 22.420 11.321 -26.758 1.00 93.81 169 SER A N 1
ATOM 1371 C CA . SER A 1 169 ? 23.807 10.922 -26.985 1.00 93.81 169 SER A CA 1
ATOM 1372 C C . SER A 1 169 ? 23.837 9.473 -27.447 1.00 93.81 169 SER A C 1
ATOM 1374 O O . SER A 1 169 ? 23.351 8.575 -26.759 1.00 93.81 169 SER A O 1
ATOM 1376 N N . ILE A 1 170 ? 24.390 9.240 -28.631 1.00 92.94 170 ILE A N 1
ATOM 1377 C CA . ILE A 1 170 ? 24.424 7.934 -29.284 1.00 92.94 170 ILE A CA 1
ATOM 1378 C C . ILE A 1 170 ? 25.880 7.542 -29.450 1.00 92.94 170 ILE A C 1
ATOM 1380 O O . ILE A 1 170 ? 26.672 8.297 -30.013 1.00 92.94 170 ILE A O 1
ATOM 1384 N N . TYR A 1 171 ? 26.230 6.359 -28.964 1.00 92.31 171 TYR A N 1
ATOM 1385 C CA . TYR A 1 171 ? 27.579 5.825 -29.008 1.00 92.31 171 TYR A CA 1
ATOM 1386 C C . TYR A 1 171 ? 27.609 4.557 -29.853 1.00 92.31 171 TYR A C 1
ATOM 1388 O O . TYR A 1 171 ? 26.747 3.689 -29.710 1.00 92.31 171 TYR A O 1
ATOM 1396 N N . LEU A 1 172 ? 28.634 4.441 -30.691 1.00 88.75 172 LEU A N 1
ATOM 1397 C CA . LEU A 1 172 ? 28.967 3.236 -31.446 1.00 88.75 172 LEU A CA 1
ATOM 1398 C C . LEU A 1 172 ? 30.365 2.791 -31.024 1.00 88.75 172 LEU A C 1
ATOM 1400 O O . LEU A 1 172 ? 31.276 3.619 -30.969 1.00 88.75 172 LEU A O 1
ATOM 1404 N N . ASN A 1 173 ? 30.552 1.510 -30.693 1.00 87.50 173 ASN A N 1
ATOM 1405 C CA . ASN A 1 173 ? 31.832 0.997 -30.180 1.00 87.50 173 ASN A CA 1
ATOM 1406 C C . ASN A 1 173 ? 32.383 1.847 -29.010 1.00 87.50 173 ASN A C 1
ATOM 1408 O O . ASN A 1 173 ? 33.569 2.173 -28.964 1.00 87.50 173 ASN A O 1
ATOM 1412 N N . ASN A 1 174 ? 31.501 2.270 -28.094 1.00 87.00 174 ASN A N 1
ATOM 1413 C CA . ASN A 1 174 ? 31.802 3.153 -26.956 1.00 87.00 174 ASN A CA 1
ATOM 1414 C C . ASN A 1 174 ? 32.334 4.558 -27.307 1.00 87.00 174 ASN A C 1
ATOM 1416 O O . ASN A 1 174 ? 32.730 5.300 -26.409 1.00 87.00 174 ASN A O 1
ATOM 1420 N N . LYS A 1 175 ? 32.306 4.968 -28.579 1.00 89.44 175 LYS A N 1
ATOM 1421 C CA . LYS A 1 175 ? 32.645 6.328 -29.017 1.00 89.44 175 LYS A CA 1
ATOM 1422 C C . LYS A 1 175 ? 31.374 7.117 -29.289 1.00 89.44 175 LYS A C 1
ATOM 1424 O O . LYS A 1 175 ? 30.460 6.588 -29.914 1.00 89.44 175 LYS A O 1
ATOM 1429 N N . LEU A 1 176 ? 31.317 8.368 -28.828 1.00 90.38 176 LEU A N 1
ATOM 1430 C CA . LEU A 1 176 ? 30.197 9.262 -29.122 1.00 90.38 176 LEU A CA 1
ATOM 1431 C C . LEU A 1 176 ? 30.132 9.479 -30.639 1.00 90.38 176 LEU A C 1
ATOM 1433 O O . LEU A 1 176 ? 31.049 10.051 -31.220 1.00 90.38 176 LEU A O 1
ATOM 1437 N N . ALA A 1 177 ? 29.069 8.979 -31.256 1.00 86.75 177 ALA A N 1
ATOM 1438 C CA . ALA A 1 177 ? 28.834 9.051 -32.690 1.00 86.75 177 ALA A CA 1
ATOM 1439 C C . ALA A 1 177 ? 27.861 10.183 -33.038 1.00 86.75 177 ALA A C 1
ATOM 1441 O O . ALA A 1 177 ? 28.009 10.830 -34.060 1.00 86.75 177 ALA A O 1
ATOM 1442 N N . ALA A 1 178 ? 26.876 10.475 -32.192 1.00 87.25 178 ALA A N 1
ATOM 1443 C CA . ALA A 1 178 ? 25.996 11.619 -32.412 1.00 87.25 178 ALA A CA 1
ATOM 1444 C C . ALA A 1 178 ? 25.499 12.191 -31.089 1.00 87.25 178 ALA A C 1
ATOM 1446 O O . ALA A 1 178 ? 25.279 11.451 -30.129 1.00 87.25 178 ALA A O 1
ATOM 1447 N N . SER A 1 179 ? 25.279 13.504 -31.053 1.00 89.94 179 SER A N 1
ATOM 1448 C CA . SER A 1 179 ? 24.571 14.158 -29.958 1.00 89.94 179 SER A CA 1
ATOM 1449 C C . SER A 1 179 ? 23.724 15.314 -30.472 1.00 89.94 179 SER A C 1
ATOM 1451 O O . SER A 1 179 ? 24.156 16.071 -31.339 1.00 89.94 179 SER A O 1
ATOM 1453 N N . PHE A 1 180 ? 22.497 15.428 -29.970 1.00 88.62 180 PHE A N 1
ATOM 1454 C CA . PHE A 1 180 ? 21.580 16.507 -30.328 1.00 88.62 180 PHE A CA 1
ATOM 1455 C C . PHE A 1 180 ? 20.559 16.746 -29.219 1.00 88.62 180 PHE A C 1
ATOM 1457 O O . PHE A 1 180 ? 20.207 15.833 -28.479 1.00 88.62 180 PHE A O 1
ATOM 1464 N N . SER A 1 181 ? 20.045 17.973 -29.130 1.00 90.56 181 SER A N 1
ATOM 1465 C CA . SER A 1 181 ? 18.947 18.306 -28.222 1.00 90.56 181 SER A CA 1
ATOM 1466 C C . SER A 1 181 ? 17.616 18.279 -28.970 1.00 90.56 181 SER A C 1
ATOM 1468 O O . SER A 1 181 ? 17.420 18.994 -29.958 1.00 90.56 181 SER A O 1
ATOM 1470 N N . TYR A 1 182 ? 16.710 17.416 -28.521 1.00 87.44 182 TYR A N 1
ATOM 1471 C CA . TYR A 1 182 ? 15.333 17.362 -28.969 1.00 87.44 182 TYR A CA 1
ATOM 1472 C C . TYR A 1 182 ? 14.445 16.652 -27.951 1.00 87.44 182 TYR A C 1
ATOM 1474 O O . TYR A 1 182 ? 14.674 15.491 -27.608 1.00 87.44 182 TYR A O 1
ATOM 1482 N N . ASP A 1 183 ? 13.406 17.345 -27.496 1.00 88.31 183 ASP A N 1
ATOM 1483 C CA . ASP A 1 183 ? 12.443 16.757 -26.580 1.00 88.31 183 ASP A CA 1
ATOM 1484 C C . ASP A 1 183 ? 11.388 15.959 -27.349 1.00 88.31 183 ASP A C 1
ATOM 1486 O O . ASP A 1 183 ? 10.646 16.504 -28.168 1.00 88.31 183 ASP A O 1
ATOM 1490 N N . ILE A 1 184 ? 11.361 14.650 -27.105 1.00 87.88 184 ILE A N 1
ATOM 1491 C CA . ILE A 1 184 ? 10.339 13.750 -27.629 1.00 87.88 184 ILE A CA 1
ATOM 1492 C C . ILE A 1 184 ? 9.877 12.809 -26.527 1.00 87.88 184 ILE A C 1
ATOM 1494 O O . ILE A 1 184 ? 10.676 12.286 -25.743 1.00 87.88 184 ILE A O 1
ATOM 1498 N N . ASN A 1 185 ? 8.578 12.537 -26.521 1.00 88.69 185 ASN A N 1
ATOM 1499 C CA . ASN A 1 185 ? 8.017 11.482 -25.700 1.00 88.69 185 ASN A CA 1
ATOM 1500 C C . ASN A 1 185 ? 8.147 10.156 -26.454 1.00 88.69 185 ASN A C 1
ATOM 1502 O O . ASN A 1 185 ? 7.341 9.849 -27.332 1.00 88.69 185 ASN A O 1
ATOM 1506 N N . VAL A 1 186 ? 9.196 9.398 -26.149 1.00 91.06 186 VAL A N 1
ATOM 1507 C CA . VAL A 1 186 ? 9.434 8.097 -26.774 1.00 91.06 186 VAL A CA 1
ATOM 1508 C C . VAL A 1 186 ? 8.309 7.153 -26.362 1.00 91.06 186 VAL A C 1
ATOM 1510 O O . VAL A 1 186 ? 8.038 6.974 -25.179 1.00 91.06 186 VAL A O 1
ATOM 1513 N N . GLN A 1 187 ? 7.664 6.531 -27.340 1.00 89.44 187 GLN A N 1
ATOM 1514 C CA . GLN A 1 187 ? 6.628 5.523 -27.114 1.00 89.44 187 GLN A CA 1
ATOM 1515 C C . GLN A 1 187 ? 6.917 4.231 -27.859 1.00 89.44 187 GLN A C 1
ATOM 1517 O O . GLN A 1 187 ? 6.465 3.178 -27.430 1.00 89.44 187 GLN A O 1
ATOM 1522 N N . TYR A 1 188 ? 7.643 4.292 -28.968 1.00 87.62 188 TYR A N 1
ATOM 1523 C CA . TYR A 1 188 ? 7.876 3.170 -29.855 1.00 87.62 188 TYR A CA 1
ATOM 1524 C C . TYR A 1 188 ? 9.352 2.870 -29.973 1.00 87.62 188 TYR A C 1
ATOM 1526 O O . TYR A 1 188 ? 10.188 3.758 -30.131 1.00 87.62 188 TYR A O 1
ATOM 1534 N N . GLU A 1 189 ? 9.626 1.580 -30.005 1.00 88.19 189 GLU A N 1
ATOM 1535 C CA . GLU A 1 189 ? 10.858 1.027 -30.518 1.00 88.19 189 GLU A CA 1
ATOM 1536 C C . GLU A 1 189 ? 10.526 0.167 -31.723 1.00 88.19 189 GLU A C 1
ATOM 1538 O O . GLU A 1 189 ? 9.581 -0.627 -31.697 1.00 88.19 189 GLU A O 1
ATOM 1543 N N . THR A 1 190 ? 11.279 0.351 -32.798 1.00 83.50 190 THR A N 1
ATOM 1544 C CA . THR A 1 190 ? 11.013 -0.319 -34.061 1.00 83.50 190 THR A CA 1
ATOM 1545 C C . THR A 1 190 ? 12.286 -0.866 -34.673 1.00 83.50 190 THR A C 1
ATOM 1547 O O . THR A 1 190 ? 13.347 -0.250 -34.620 1.00 83.50 190 THR A O 1
ATOM 1550 N N . MET A 1 191 ? 12.153 -2.026 -35.297 1.00 83.75 191 MET A N 1
ATOM 1551 C CA . MET A 1 191 ? 13.189 -2.703 -36.057 1.00 83.75 191 MET A CA 1
ATOM 1552 C C . MET A 1 191 ? 12.604 -3.097 -37.402 1.00 83.75 191 MET A C 1
ATOM 1554 O O . MET A 1 191 ? 11.538 -3.709 -37.469 1.00 83.75 191 MET A O 1
ATOM 1558 N N . PHE A 1 192 ? 13.297 -2.741 -38.471 1.00 78.69 192 PHE A N 1
ATOM 1559 C CA . PHE A 1 192 ? 12.912 -3.064 -39.832 1.00 78.69 192 PHE A CA 1
ATOM 1560 C C . PHE A 1 192 ? 14.018 -3.889 -40.478 1.00 78.69 192 PHE A C 1
ATOM 1562 O O . PHE A 1 192 ? 15.139 -3.407 -40.648 1.00 78.69 192 PHE A O 1
ATOM 1569 N N . GLY A 1 193 ? 13.701 -5.138 -40.821 1.00 71.56 193 GLY A N 1
ATOM 1570 C CA . GLY A 1 193 ? 14.555 -5.944 -41.687 1.00 71.56 193 GLY A CA 1
ATOM 1571 C C . GLY A 1 193 ? 14.279 -5.598 -43.146 1.00 71.56 193 GLY A C 1
ATOM 1572 O O . GLY A 1 193 ? 13.132 -5.365 -43.507 1.00 71.56 193 GLY A O 1
ATOM 1573 N N . SER A 1 194 ? 15.299 -5.593 -43.996 1.00 71.69 194 SER A N 1
ATOM 1574 C CA . SER A 1 194 ? 15.121 -5.485 -45.448 1.00 71.69 194 SER A CA 1
ATOM 1575 C C . SER A 1 194 ? 15.109 -6.879 -46.094 1.00 71.69 194 SER A C 1
ATOM 1577 O O . SER A 1 194 ? 15.292 -7.905 -45.423 1.00 71.69 194 SER A O 1
ATOM 1579 N N . ARG A 1 195 ? 14.844 -6.948 -47.401 1.00 70.81 195 ARG A N 1
ATOM 1580 C CA . ARG A 1 195 ? 14.930 -8.208 -48.144 1.00 70.81 195 ARG A CA 1
ATOM 1581 C C . ARG A 1 195 ? 16.376 -8.713 -48.099 1.00 70.81 195 ARG A C 1
ATOM 1583 O O . ARG A 1 195 ? 17.292 -7.973 -48.425 1.00 70.81 195 ARG A O 1
ATOM 1590 N N . HIS A 1 196 ? 16.569 -9.968 -47.693 1.00 70.88 196 HIS A N 1
ATOM 1591 C CA . HIS A 1 196 ? 17.886 -10.615 -47.582 1.00 70.88 196 HIS A CA 1
ATOM 1592 C C . HIS A 1 196 ? 18.856 -10.056 -46.526 1.00 70.88 196 HIS A C 1
ATOM 1594 O O . HIS A 1 196 ? 20.014 -10.469 -46.494 1.00 70.88 196 HIS A O 1
ATOM 1600 N N . GLN A 1 197 ? 18.394 -9.204 -45.610 1.00 71.44 197 GLN A N 1
ATOM 1601 C CA . GLN A 1 197 ? 19.160 -8.837 -44.420 1.00 71.44 197 GLN A CA 1
ATOM 1602 C C . GLN A 1 197 ? 18.469 -9.359 -43.169 1.00 71.44 197 GLN A C 1
ATOM 1604 O O . GLN A 1 197 ? 17.238 -9.367 -43.050 1.00 71.44 197 GLN A O 1
ATOM 1609 N N . ARG A 1 198 ? 19.284 -9.782 -42.208 1.00 76.38 198 ARG A N 1
ATOM 1610 C CA . ARG A 1 198 ? 18.835 -10.063 -40.850 1.00 76.38 198 ARG A CA 1
ATOM 1611 C C . ARG A 1 198 ? 19.394 -8.997 -39.930 1.00 76.38 198 ARG A C 1
ATOM 1613 O O . ARG A 1 198 ? 20.602 -8.817 -39.860 1.00 76.38 198 ARG A O 1
ATOM 1620 N N . TRP A 1 199 ? 18.510 -8.350 -39.184 1.00 78.69 199 TRP A N 1
ATOM 1621 C CA . TRP A 1 199 ? 18.885 -7.390 -38.156 1.00 78.69 199 TRP A CA 1
ATOM 1622 C C . TRP A 1 199 ? 18.568 -7.972 -36.791 1.00 78.69 199 TRP A C 1
ATOM 1624 O O . TRP A 1 199 ? 17.419 -8.335 -36.540 1.00 78.69 199 TRP A O 1
ATOM 1634 N N . SER A 1 200 ? 19.563 -8.051 -35.914 1.00 83.06 200 SER A N 1
ATOM 1635 C CA . SER A 1 200 ? 19.397 -8.547 -34.553 1.00 83.06 200 SER A CA 1
ATOM 1636 C C . SER A 1 200 ? 19.899 -7.513 -33.552 1.00 83.06 200 SER A C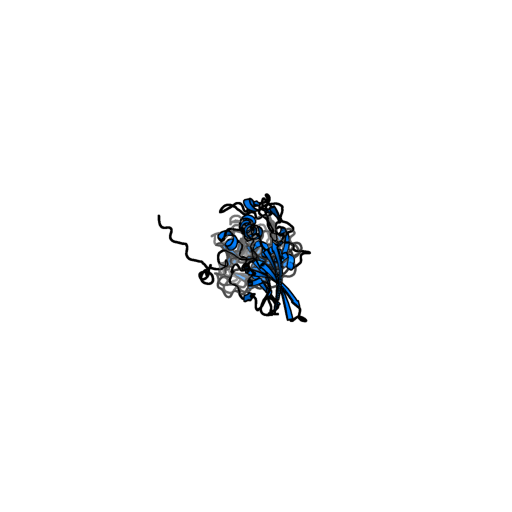 1
ATOM 1638 O O . SER A 1 200 ? 20.996 -6.979 -33.687 1.00 83.06 200 SER A O 1
ATOM 1640 N N . ASN A 1 201 ? 19.084 -7.235 -32.546 1.00 85.38 201 ASN A N 1
ATOM 1641 C CA . ASN A 1 201 ? 19.516 -6.565 -31.333 1.00 85.38 201 ASN A CA 1
ATOM 1642 C C . ASN A 1 201 ? 19.849 -7.671 -30.329 1.00 85.38 201 ASN A C 1
ATOM 1644 O O . ASN A 1 201 ? 18.962 -8.473 -30.052 1.00 85.38 201 ASN A O 1
ATOM 1648 N N . LEU A 1 202 ? 21.102 -7.752 -29.877 1.00 87.62 202 LEU A N 1
ATOM 1649 C CA . LEU A 1 202 ? 21.598 -8.790 -28.979 1.00 87.62 202 LEU A CA 1
ATOM 1650 C C . LEU A 1 202 ? 21.949 -8.216 -27.603 1.00 87.62 202 LEU A C 1
ATOM 1652 O O . LEU A 1 202 ? 22.704 -7.244 -27.505 1.00 87.62 202 LEU A O 1
ATOM 1656 N N . GLY A 1 203 ? 21.453 -8.862 -26.547 1.00 86.44 203 GLY A N 1
ATOM 1657 C CA . GLY A 1 203 ? 21.735 -8.502 -25.156 1.00 86.44 203 GLY A CA 1
ATOM 1658 C C . GLY A 1 203 ? 21.222 -7.116 -24.764 1.00 86.44 203 GLY A C 1
ATOM 1659 O O . GLY A 1 203 ? 21.928 -6.381 -24.074 1.00 86.44 203 GLY A O 1
ATOM 1660 N N . GLN A 1 204 ? 20.034 -6.724 -25.234 1.00 90.56 204 GLN A N 1
ATOM 1661 C CA . GLN A 1 204 ? 19.513 -5.391 -24.947 1.00 90.56 204 GLN A CA 1
ATOM 1662 C C . GLN A 1 204 ? 19.230 -5.178 -23.465 1.00 90.56 204 GLN A C 1
ATOM 1664 O O . GLN A 1 204 ? 18.440 -5.896 -22.851 1.00 90.56 204 GLN A O 1
ATOM 1669 N N . THR A 1 205 ? 19.798 -4.105 -22.927 1.00 93.31 205 THR A N 1
ATOM 1670 C CA . THR A 1 205 ? 19.534 -3.639 -21.571 1.00 93.31 205 THR A CA 1
ATOM 1671 C C . THR A 1 205 ? 18.956 -2.230 -21.591 1.00 93.31 205 THR A C 1
ATOM 1673 O O . THR A 1 205 ? 19.214 -1.440 -22.504 1.00 93.31 205 THR A O 1
ATOM 1676 N N . TRP A 1 206 ? 18.160 -1.925 -20.573 1.00 94.81 206 TRP A N 1
ATOM 1677 C CA . TRP A 1 206 ? 17.572 -0.613 -20.338 1.00 94.81 206 TRP A CA 1
ATOM 1678 C C . TRP A 1 206 ? 17.841 -0.156 -18.908 1.00 94.81 206 TRP A C 1
ATOM 1680 O O . TRP A 1 206 ? 17.819 -0.971 -17.986 1.00 94.81 206 TRP A O 1
ATOM 1690 N N . ARG A 1 207 ? 18.069 1.143 -18.713 1.00 95.19 207 ARG A N 1
ATOM 1691 C CA . ARG A 1 207 ? 18.260 1.761 -17.394 1.00 95.19 207 ARG A CA 1
ATOM 1692 C C . ARG A 1 207 ? 17.524 3.091 -17.314 1.00 95.19 207 ARG A C 1
ATOM 1694 O O . ARG A 1 207 ? 17.494 3.843 -18.288 1.00 95.19 207 ARG A O 1
ATOM 1701 N N . ILE A 1 208 ? 16.961 3.384 -16.146 1.00 94.50 208 ILE A N 1
ATOM 1702 C CA . ILE A 1 208 ? 16.437 4.713 -15.816 1.00 94.50 208 ILE A CA 1
ATOM 1703 C C . ILE A 1 208 ? 17.587 5.562 -15.283 1.00 94.50 208 ILE A C 1
ATOM 1705 O O . ILE A 1 208 ? 18.409 5.061 -14.511 1.00 94.50 208 ILE A O 1
ATOM 1709 N N . LEU A 1 209 ? 17.633 6.829 -15.694 1.00 92.69 209 LEU A N 1
ATOM 1710 C CA . LEU A 1 209 ? 18.629 7.788 -15.229 1.00 92.69 209 LEU A CA 1
ATOM 1711 C C . LEU A 1 209 ? 17.990 8.834 -14.312 1.00 92.69 209 LEU A C 1
ATOM 1713 O O . LEU A 1 209 ? 16.835 9.206 -14.530 1.00 92.69 209 LEU A O 1
ATOM 1717 N N . ASP A 1 210 ? 18.744 9.309 -13.324 1.00 88.69 210 ASP A N 1
ATOM 1718 C CA . ASP A 1 210 ? 18.434 10.560 -12.624 1.00 88.69 210 ASP A CA 1
ATOM 1719 C C . ASP A 1 210 ? 18.828 11.788 -13.472 1.00 88.69 210 ASP A C 1
ATOM 1721 O O . ASP A 1 210 ? 19.256 11.668 -14.630 1.00 88.69 210 ASP A O 1
ATOM 1725 N N . ASP A 1 211 ? 18.645 12.978 -12.902 1.00 86.19 211 ASP A N 1
ATOM 1726 C CA . ASP A 1 211 ? 18.964 14.244 -13.563 1.00 86.19 211 ASP A CA 1
ATOM 1727 C C . ASP A 1 211 ? 20.483 14.452 -13.714 1.00 86.19 211 ASP A C 1
ATOM 1729 O O . ASP A 1 211 ? 20.924 15.122 -14.651 1.00 86.19 211 ASP A O 1
ATOM 1733 N N . GLU A 1 212 ? 21.297 13.833 -12.854 1.00 86.88 212 GLU A N 1
ATOM 1734 C CA . GLU A 1 212 ? 22.759 13.831 -12.951 1.00 86.88 212 GLU A CA 1
ATOM 1735 C C . GLU A 1 212 ? 23.310 12.773 -13.935 1.00 86.88 212 GLU A C 1
ATOM 1737 O O . GLU A 1 212 ? 24.473 12.836 -14.343 1.00 86.88 212 GLU A O 1
ATOM 1742 N N . GLY A 1 213 ? 22.485 11.820 -14.376 1.00 86.69 213 GLY A N 1
ATOM 1743 C CA . GLY A 1 213 ? 22.864 10.744 -15.289 1.00 86.69 213 GLY A CA 1
ATOM 1744 C C . GLY A 1 213 ? 23.345 9.446 -14.655 1.00 86.69 213 GLY A C 1
ATOM 1745 O O . GLY A 1 213 ? 23.916 8.616 -15.375 1.00 86.69 213 GLY A O 1
ATOM 1746 N N . ASN A 1 214 ? 23.136 9.264 -13.356 1.00 90.00 214 ASN A N 1
ATOM 1747 C CA . ASN A 1 214 ? 23.403 8.017 -12.653 1.00 90.00 214 ASN A CA 1
ATOM 1748 C C . ASN A 1 214 ? 22.255 7.025 -12.858 1.00 90.00 214 ASN A C 1
ATOM 1750 O O . ASN A 1 214 ? 21.120 7.391 -13.164 1.00 90.00 214 ASN A O 1
ATOM 1754 N N . TYR A 1 215 ? 22.554 5.739 -12.686 1.00 91.19 215 TYR A N 1
ATOM 1755 C CA . TYR A 1 215 ? 21.570 4.674 -12.841 1.00 91.19 215 TYR A CA 1
ATOM 1756 C C . TYR A 1 215 ? 20.675 4.573 -11.604 1.00 91.19 215 TYR A C 1
ATOM 1758 O O . TYR A 1 215 ? 21.159 4.277 -10.515 1.00 91.19 215 TYR A O 1
ATOM 1766 N N . LEU A 1 216 ? 19.365 4.740 -11.790 1.00 88.94 216 LEU A N 1
ATOM 1767 C CA . LEU A 1 216 ? 18.363 4.550 -10.733 1.00 88.94 216 LEU A CA 1
ATOM 1768 C C . LEU A 1 216 ? 17.876 3.102 -10.622 1.00 88.94 216 LEU A C 1
ATOM 1770 O O . LEU A 1 216 ? 17.301 2.711 -9.609 1.00 88.94 216 LEU A O 1
ATOM 1774 N N . THR A 1 217 ? 18.075 2.307 -11.673 1.00 91.44 217 THR A N 1
ATOM 1775 C CA . THR A 1 217 ? 17.627 0.914 -11.741 1.00 91.44 217 THR A CA 1
ATOM 1776 C C . THR A 1 217 ? 18.766 -0.013 -12.153 1.00 91.44 217 THR A C 1
ATOM 1778 O O . THR A 1 217 ? 19.646 0.399 -12.919 1.00 91.44 217 THR A O 1
ATOM 1781 N N . PRO A 1 218 ? 18.723 -1.297 -11.751 1.00 92.25 218 PRO A N 1
ATOM 1782 C CA . PRO A 1 218 ? 19.555 -2.314 -12.382 1.00 92.25 218 PRO A CA 1
ATOM 1783 C C . PRO A 1 218 ? 19.238 -2.433 -13.888 1.00 92.25 218 PRO A C 1
ATOM 1785 O O . PRO A 1 218 ? 18.201 -1.939 -14.344 1.00 92.25 218 PRO A O 1
ATOM 1788 N N . PRO A 1 219 ? 20.103 -3.100 -14.677 1.00 92.50 219 PRO A N 1
ATOM 1789 C CA . PRO A 1 219 ? 19.833 -3.370 -16.086 1.00 92.50 219 PRO A CA 1
ATOM 1790 C C . PRO A 1 219 ? 18.530 -4.163 -16.273 1.00 92.50 219 PRO A C 1
ATOM 1792 O O . PRO A 1 219 ? 18.349 -5.235 -15.695 1.00 92.50 219 PRO A O 1
ATOM 1795 N N . LEU A 1 220 ? 17.629 -3.647 -17.108 1.00 91.56 220 LEU A N 1
ATOM 1796 C CA . LEU A 1 220 ? 16.333 -4.253 -17.412 1.00 91.56 220 LEU A CA 1
ATOM 1797 C C . LEU A 1 220 ? 16.395 -4.928 -18.787 1.00 91.56 220 LEU A C 1
ATOM 1799 O O . LEU A 1 220 ? 16.581 -4.259 -19.803 1.00 91.56 220 LEU A O 1
ATOM 1803 N N . MET A 1 221 ? 16.249 -6.254 -18.810 1.00 87.12 221 MET A N 1
ATOM 1804 C CA . MET A 1 221 ? 16.391 -7.089 -20.020 1.00 87.12 221 MET A CA 1
ATOM 1805 C C . MET A 1 221 ? 15.093 -7.763 -20.458 1.00 87.12 221 MET A C 1
ATOM 1807 O O . MET A 1 221 ? 15.041 -8.374 -21.516 1.00 87.12 221 MET A O 1
ATOM 1811 N N . ASN A 1 222 ? 14.046 -7.680 -19.643 1.00 86.00 222 ASN A N 1
ATOM 1812 C CA . ASN A 1 222 ? 12.764 -8.326 -19.887 1.00 86.00 222 ASN A CA 1
ATOM 1813 C C . ASN A 1 222 ? 11.641 -7.291 -19.823 1.00 86.00 222 ASN A C 1
ATOM 1815 O O . ASN A 1 222 ? 11.838 -6.226 -19.227 1.00 86.00 222 ASN A O 1
ATOM 1819 N N . PRO A 1 223 ? 10.454 -7.597 -20.380 1.00 87.44 223 PRO A N 1
ATOM 1820 C CA . PRO A 1 223 ? 9.279 -6.766 -20.184 1.00 87.44 223 PRO A CA 1
ATOM 1821 C C . PRO A 1 223 ? 9.040 -6.527 -18.697 1.00 87.44 223 PRO A C 1
ATOM 1823 O O . PRO A 1 223 ? 8.946 -7.473 -17.909 1.00 87.44 223 PRO A O 1
ATOM 1826 N N . CYS A 1 224 ? 8.955 -5.261 -18.311 1.00 90.31 224 CYS A N 1
ATOM 1827 C CA . CYS A 1 224 ? 8.830 -4.896 -16.913 1.00 90.31 224 CYS A CA 1
ATOM 1828 C C . CYS A 1 224 ? 8.093 -3.582 -16.708 1.00 90.31 224 CYS A C 1
ATOM 1830 O O . CYS A 1 224 ? 8.034 -2.729 -17.592 1.00 90.31 224 CYS A O 1
ATOM 1832 N N . ILE A 1 225 ? 7.575 -3.418 -15.501 1.00 92.69 225 ILE A N 1
ATOM 1833 C CA . ILE A 1 225 ? 6.928 -2.214 -15.000 1.00 92.69 225 ILE A CA 1
ATOM 1834 C C . ILE A 1 225 ? 7.760 -1.745 -13.812 1.00 92.69 225 ILE A C 1
ATOM 1836 O O . ILE A 1 225 ? 7.968 -2.505 -12.869 1.00 92.69 225 ILE A O 1
ATOM 1840 N N . VAL A 1 226 ? 8.250 -0.513 -13.877 1.00 94.50 226 VAL A N 1
ATOM 1841 C CA . VAL A 1 226 ? 8.971 0.153 -12.792 1.00 94.50 226 VAL A CA 1
ATOM 1842 C C . VAL A 1 226 ? 8.067 1.241 -12.238 1.00 94.50 226 VAL A C 1
ATOM 1844 O O . VAL A 1 226 ? 7.653 2.142 -12.978 1.00 94.50 226 VAL A O 1
ATOM 1847 N N . SER A 1 227 ? 7.736 1.154 -10.954 1.00 93.25 227 SER A N 1
ATOM 1848 C CA . SER A 1 227 ? 6.936 2.185 -10.295 1.00 93.25 227 SER A CA 1
ATOM 1849 C C . SER A 1 227 ? 7.700 3.499 -10.178 1.00 93.25 227 SER A C 1
ATOM 1851 O O . SER A 1 227 ? 8.925 3.545 -10.308 1.00 93.25 227 SER A O 1
ATOM 1853 N N . ASP A 1 228 ? 6.983 4.578 -9.880 1.00 90.94 228 ASP A N 1
ATOM 1854 C CA . ASP A 1 228 ? 7.643 5.732 -9.278 1.00 90.94 228 ASP A CA 1
ATOM 1855 C C . ASP A 1 228 ? 8.230 5.394 -7.902 1.00 90.94 228 ASP A C 1
ATOM 1857 O O . ASP A 1 228 ? 7.935 4.348 -7.315 1.00 90.94 228 ASP A O 1
ATOM 1861 N N . VAL A 1 229 ? 9.088 6.291 -7.411 1.00 91.12 229 VAL A N 1
ATOM 1862 C CA . VAL A 1 229 ? 9.508 6.289 -6.010 1.00 91.12 229 VAL A CA 1
ATOM 1863 C C . VAL A 1 229 ? 8.324 6.744 -5.173 1.00 91.12 229 VAL A C 1
ATOM 1865 O O . VAL A 1 229 ? 7.727 7.790 -5.424 1.00 91.12 229 VAL A O 1
ATOM 1868 N N . LEU A 1 230 ? 7.985 5.919 -4.200 1.00 91.81 230 LEU A N 1
ATOM 1869 C CA . LEU A 1 230 ? 6.852 6.070 -3.312 1.00 91.81 230 LEU A CA 1
ATOM 1870 C C . LEU A 1 230 ? 7.368 6.414 -1.928 1.00 91.81 230 LEU A C 1
ATOM 1872 O O . LEU A 1 230 ? 8.409 5.909 -1.514 1.00 91.81 230 LEU A O 1
ATOM 1876 N N . GLU A 1 231 ? 6.601 7.219 -1.212 1.00 92.50 231 GLU A N 1
ATOM 1877 C CA . GLU A 1 231 ? 6.934 7.690 0.126 1.00 92.50 231 GLU A CA 1
ATOM 1878 C C . GLU A 1 231 ? 5.811 7.323 1.094 1.00 92.50 231 GLU A C 1
ATOM 1880 O O . GLU A 1 231 ? 4.630 7.555 0.808 1.00 92.50 231 GLU A O 1
ATOM 1885 N N . LYS A 1 232 ? 6.171 6.747 2.243 1.00 88.88 232 LYS A N 1
ATOM 1886 C CA . LYS A 1 232 ? 5.239 6.460 3.340 1.00 88.88 232 LYS A CA 1
ATOM 1887 C C . LYS A 1 232 ? 5.452 7.397 4.526 1.00 88.88 232 LYS A C 1
ATOM 1889 O O . LYS A 1 232 ? 6.501 8.019 4.659 1.00 88.88 232 LYS A O 1
ATOM 1894 N N . ALA A 1 233 ? 4.472 7.440 5.430 1.00 84.94 233 ALA A N 1
ATOM 1895 C CA . ALA A 1 233 ? 4.641 8.151 6.690 1.00 84.94 233 ALA A CA 1
ATOM 1896 C C . ALA A 1 233 ? 5.761 7.504 7.543 1.00 84.94 233 ALA A C 1
ATOM 1898 O O . ALA A 1 233 ? 6.009 6.295 7.414 1.00 84.94 233 ALA A O 1
ATOM 1899 N N . PRO A 1 234 ? 6.432 8.272 8.424 1.00 80.94 234 PRO A N 1
ATOM 1900 C CA . PRO A 1 234 ? 7.561 7.782 9.220 1.00 80.94 234 PRO A CA 1
ATOM 1901 C C . PRO A 1 234 ? 7.257 6.504 10.017 1.00 80.94 234 PRO A C 1
ATOM 1903 O O . PRO A 1 234 ? 8.055 5.568 10.001 1.00 80.94 234 PRO A O 1
ATOM 1906 N N . ASP A 1 235 ? 6.071 6.426 10.624 1.00 80.31 235 ASP A N 1
ATOM 1907 C CA . ASP A 1 235 ? 5.688 5.337 11.536 1.00 80.31 235 ASP A CA 1
ATOM 1908 C C . ASP A 1 235 ? 4.964 4.154 10.864 1.00 80.31 235 ASP A C 1
ATOM 1910 O O . ASP A 1 235 ? 4.687 3.132 11.505 1.00 80.31 235 ASP A O 1
ATOM 1914 N N . ASP A 1 236 ? 4.665 4.271 9.568 1.00 85.25 236 ASP A N 1
ATOM 1915 C CA . ASP A 1 236 ? 4.054 3.197 8.784 1.00 85.25 236 ASP A CA 1
ATOM 1916 C C . ASP A 1 236 ? 5.081 2.100 8.460 1.00 85.25 236 ASP A C 1
ATOM 1918 O O . ASP A 1 236 ? 6.286 2.343 8.377 1.00 85.25 236 ASP A O 1
ATOM 1922 N N . LEU A 1 237 ? 4.609 0.886 8.186 1.00 89.12 237 LEU A N 1
ATOM 1923 C CA . LEU A 1 237 ? 5.395 -0.153 7.518 1.00 89.12 237 LEU A CA 1
ATOM 1924 C C . LEU A 1 237 ? 4.891 -0.347 6.092 1.00 89.12 237 LEU A C 1
ATOM 1926 O O . LEU A 1 237 ? 3.695 -0.215 5.816 1.00 89.12 237 LEU A O 1
ATOM 1930 N N . TRP A 1 238 ? 5.780 -0.734 5.180 1.00 90.94 238 TRP A N 1
ATOM 1931 C CA . TRP A 1 238 ? 5.338 -1.204 3.871 1.00 90.94 238 TRP A CA 1
ATOM 1932 C C . TRP A 1 238 ? 4.526 -2.492 4.030 1.00 90.94 238 TRP A C 1
ATOM 1934 O O . TRP A 1 238 ? 4.983 -3.467 4.626 1.00 90.94 238 TRP A O 1
ATOM 1944 N N . GLY A 1 239 ? 3.296 -2.476 3.519 1.00 90.88 239 GLY A N 1
ATOM 1945 C CA . GLY A 1 239 ? 2.403 -3.625 3.472 1.00 90.88 239 GLY A CA 1
ATOM 1946 C C . GLY A 1 239 ? 2.800 -4.537 2.325 1.00 90.88 239 GLY A C 1
ATOM 1947 O O . GLY A 1 239 ? 3.805 -5.214 2.419 1.00 90.88 239 GLY A O 1
ATOM 1948 N N . ALA A 1 240 ? 2.030 -4.576 1.244 1.00 91.94 240 ALA A N 1
ATOM 1949 C CA . ALA A 1 240 ? 2.290 -5.449 0.103 1.00 91.94 240 ALA A CA 1
ATOM 1950 C C . ALA A 1 240 ? 2.043 -4.705 -1.210 1.00 91.94 240 ALA A C 1
ATOM 1952 O O . ALA A 1 240 ? 1.168 -3.840 -1.270 1.00 91.94 240 ALA A O 1
ATOM 1953 N N . VAL A 1 241 ? 2.763 -5.077 -2.266 1.00 92.31 241 VAL A N 1
ATOM 1954 C CA . VAL A 1 241 ? 2.399 -4.705 -3.640 1.00 92.31 241 VAL A CA 1
ATOM 1955 C C . VAL A 1 241 ? 1.377 -5.719 -4.139 1.00 92.31 241 VAL A C 1
ATOM 1957 O O . VAL A 1 241 ? 1.551 -6.924 -3.956 1.00 92.31 241 VAL A O 1
ATOM 1960 N N . ASN A 1 242 ? 0.304 -5.249 -4.760 1.00 91.44 242 ASN A N 1
ATOM 1961 C CA . ASN A 1 242 ? -0.742 -6.100 -5.305 1.00 91.44 242 ASN A CA 1
ATOM 1962 C C . ASN A 1 242 ? -1.139 -5.630 -6.705 1.00 91.44 242 ASN A C 1
ATOM 1964 O O . ASN A 1 242 ? -1.079 -4.442 -7.012 1.00 91.44 242 ASN A O 1
ATOM 1968 N N . ALA A 1 243 ? -1.525 -6.569 -7.557 1.00 89.56 243 ALA A N 1
ATOM 1969 C CA . ALA A 1 243 ? -1.987 -6.301 -8.908 1.00 89.56 243 ALA A CA 1
ATOM 1970 C C . ALA A 1 243 ? -2.841 -7.472 -9.393 1.00 89.56 243 ALA A C 1
ATOM 1972 O O . ALA A 1 243 ? -2.557 -8.630 -9.093 1.00 89.56 243 ALA A O 1
ATOM 1973 N N . ASN A 1 244 ? -3.852 -7.169 -10.197 1.00 89.06 244 ASN A N 1
ATOM 1974 C CA . ASN A 1 244 ? -4.635 -8.178 -10.892 1.00 89.06 244 ASN A CA 1
ATOM 1975 C C . ASN A 1 244 ? -3.964 -8.479 -12.233 1.00 89.06 244 ASN A C 1
ATOM 1977 O O . ASN A 1 244 ? -3.889 -7.608 -13.105 1.00 89.06 244 ASN A O 1
ATOM 1981 N N . LEU A 1 245 ? -3.477 -9.706 -12.388 1.00 87.88 245 LEU A N 1
ATOM 1982 C CA . LEU A 1 245 ? -2.889 -10.194 -13.632 1.00 87.88 245 LEU A CA 1
ATOM 1983 C C . LEU A 1 245 ? -3.988 -10.863 -14.473 1.00 87.88 245 LEU A C 1
ATOM 1985 O O . LEU A 1 245 ? -4.801 -11.610 -13.932 1.00 87.88 245 LEU A O 1
ATOM 1989 N N . GLY A 1 246 ? -4.048 -10.574 -15.775 1.00 77.88 246 GLY A N 1
ATOM 1990 C CA . GLY A 1 246 ? -4.995 -11.236 -16.687 1.00 77.88 246 GLY A CA 1
ATOM 1991 C C . GLY A 1 246 ? -4.774 -12.756 -16.784 1.00 77.88 246 GLY A C 1
ATOM 1992 O O . GLY A 1 246 ? -3.674 -13.235 -16.510 1.00 77.88 246 GLY A O 1
ATOM 1993 N N . GLU A 1 247 ? -5.807 -13.504 -17.200 1.00 63.34 247 GLU A N 1
ATOM 1994 C CA . GLU A 1 247 ? -5.832 -14.979 -17.291 1.00 63.34 247 GLU A CA 1
ATOM 1995 C C . GLU A 1 247 ? -4.728 -15.549 -18.206 1.00 63.34 247 GLU A C 1
ATOM 1997 O O . GLU A 1 247 ? -4.934 -15.767 -19.400 1.00 63.34 247 GLU A O 1
ATOM 2002 N N . THR A 1 248 ? -3.536 -15.788 -17.654 1.00 62.38 248 THR A N 1
ATOM 2003 C CA . THR A 1 248 ? -2.420 -16.477 -18.322 1.00 62.38 248 THR A CA 1
ATOM 2004 C C . THR A 1 248 ? -1.461 -17.085 -17.294 1.00 62.38 248 THR A C 1
ATOM 2006 O O . THR A 1 248 ? -1.280 -16.525 -16.215 1.00 62.38 248 THR A O 1
ATOM 2009 N N . ASP A 1 249 ? -0.761 -18.161 -17.667 1.00 64.12 249 ASP A N 1
ATOM 2010 C CA . ASP A 1 249 ? 0.324 -18.801 -16.894 1.00 64.12 249 ASP A CA 1
ATOM 2011 C C . ASP A 1 249 ? 1.630 -17.966 -16.856 1.00 64.12 249 ASP A C 1
ATOM 2013 O O . ASP A 1 249 ? 2.743 -18.500 -16.841 1.00 64.12 249 ASP A O 1
ATOM 2017 N N . ALA A 1 250 ? 1.534 -16.634 -16.919 1.00 72.56 250 ALA A N 1
ATOM 2018 C CA . ALA A 1 250 ? 2.696 -15.759 -17.016 1.00 72.56 250 ALA A CA 1
ATOM 2019 C C . ALA A 1 250 ? 3.521 -15.789 -15.720 1.00 72.56 250 ALA A C 1
ATOM 2021 O O . ALA A 1 250 ? 3.061 -15.391 -14.651 1.00 72.56 250 ALA A O 1
ATOM 2022 N N . THR A 1 251 ? 4.779 -16.219 -15.820 1.00 84.19 251 THR A N 1
ATOM 2023 C CA . THR A 1 251 ? 5.702 -16.223 -14.682 1.00 84.19 251 THR A CA 1
ATOM 2024 C C . THR A 1 251 ? 6.264 -14.823 -14.460 1.00 84.19 251 THR A C 1
ATOM 2026 O O . THR A 1 251 ? 6.956 -14.280 -15.328 1.00 84.19 251 THR A O 1
ATOM 2029 N N . TYR A 1 252 ? 6.007 -14.243 -13.291 1.00 88.44 252 TYR A N 1
ATOM 2030 C CA . TYR A 1 252 ? 6.480 -12.909 -12.931 1.00 88.44 252 TYR A CA 1
ATOM 2031 C C . TYR A 1 252 ? 7.582 -12.954 -11.866 1.00 88.44 252 TYR A C 1
ATOM 2033 O O . TYR A 1 252 ? 7.802 -13.971 -11.210 1.00 88.44 252 TYR A O 1
ATOM 2041 N N . LYS A 1 253 ? 8.288 -11.835 -11.718 1.00 92.06 253 LYS A N 1
ATOM 2042 C CA . LYS A 1 253 ? 9.195 -11.540 -10.607 1.00 92.06 253 LYS A CA 1
ATOM 2043 C C . LYS A 1 253 ? 8.903 -10.132 -10.124 1.00 92.06 253 LYS A C 1
ATOM 2045 O O . LYS A 1 253 ? 8.897 -9.204 -10.931 1.00 92.06 253 LYS A O 1
ATOM 2050 N N . LEU A 1 254 ? 8.668 -9.970 -8.830 1.00 93.94 254 LEU A N 1
ATOM 2051 C CA . LEU A 1 254 ? 8.518 -8.665 -8.205 1.00 93.94 254 LEU A CA 1
ATOM 2052 C C . LEU A 1 254 ? 9.733 -8.413 -7.312 1.00 93.94 254 LEU A C 1
ATOM 2054 O O . LEU A 1 254 ? 9.971 -9.127 -6.341 1.00 93.94 254 LEU A O 1
ATOM 2058 N N . SER A 1 255 ? 10.501 -7.387 -7.662 1.00 95.50 255 SER A N 1
ATOM 2059 C CA . SER A 1 255 ? 11.640 -6.914 -6.884 1.00 95.50 255 SER A CA 1
ATOM 2060 C C . SER A 1 255 ? 11.303 -5.573 -6.247 1.00 95.50 255 SER A C 1
ATOM 2062 O O . SER A 1 255 ? 10.863 -4.659 -6.939 1.00 95.50 255 SER A O 1
ATOM 2064 N N . VAL A 1 256 ? 11.525 -5.447 -4.945 1.00 95.69 256 VAL A N 1
ATOM 2065 C CA . VAL A 1 256 ? 11.276 -4.237 -4.160 1.00 95.69 256 VAL A CA 1
ATOM 2066 C C . VAL A 1 256 ? 12.607 -3.639 -3.726 1.00 95.69 256 VAL A C 1
ATOM 2068 O O . VAL A 1 256 ? 13.476 -4.348 -3.222 1.00 95.69 256 VAL A O 1
ATOM 2071 N N . PHE A 1 257 ? 12.748 -2.334 -3.921 1.00 95.62 257 PHE A N 1
ATOM 2072 C CA . PHE A 1 257 ? 13.937 -1.552 -3.611 1.00 95.62 257 PHE A CA 1
ATOM 2073 C C . PHE A 1 257 ? 13.558 -0.500 -2.580 1.00 95.62 257 PHE A C 1
ATOM 2075 O O . PHE A 1 257 ? 12.561 0.201 -2.753 1.00 95.62 257 PHE A O 1
ATOM 2082 N N . LEU A 1 258 ? 14.343 -0.394 -1.513 1.00 94.94 258 LEU A N 1
ATOM 2083 C CA . LEU A 1 258 ? 14.051 0.447 -0.352 1.00 94.94 258 LEU A CA 1
ATOM 2084 C C . LEU A 1 258 ? 15.139 1.501 -0.180 1.00 94.94 258 LEU A C 1
ATOM 2086 O O . LEU A 1 258 ? 16.277 1.279 -0.588 1.00 94.94 258 LEU A O 1
ATOM 2090 N N . SER A 1 259 ? 14.777 2.650 0.384 1.00 94.06 259 SER A N 1
ATOM 2091 C CA . SER A 1 259 ? 15.695 3.770 0.584 1.00 94.06 259 SER A CA 1
ATOM 2092 C C . SER A 1 259 ? 15.297 4.629 1.785 1.00 94.06 259 SER A C 1
ATOM 2094 O O . SER A 1 259 ? 14.111 4.812 2.072 1.00 94.06 259 SER A O 1
ATOM 2096 N N . GLU A 1 260 ? 16.305 5.182 2.461 1.00 93.69 260 GLU A N 1
ATOM 2097 C CA . GLU A 1 260 ? 16.145 6.164 3.541 1.00 93.69 260 GLU A CA 1
ATOM 2098 C C . GLU A 1 260 ? 15.999 7.604 3.023 1.00 93.69 260 GLU A C 1
ATOM 2100 O O . GLU A 1 260 ? 15.394 8.441 3.688 1.00 93.69 260 GLU A O 1
ATOM 2105 N N . ASP A 1 261 ? 16.516 7.905 1.827 1.00 90.25 261 ASP A N 1
ATOM 2106 C CA . ASP A 1 261 ? 16.604 9.269 1.284 1.00 90.25 261 ASP A CA 1
ATOM 2107 C C . ASP A 1 261 ? 15.884 9.466 -0.063 1.00 90.25 261 ASP A C 1
ATOM 2109 O O . ASP A 1 261 ? 15.844 10.578 -0.592 1.00 90.25 261 ASP A O 1
ATOM 2113 N N . GLY A 1 262 ? 15.331 8.392 -0.632 1.00 88.00 262 GLY A N 1
ATOM 2114 C CA . GLY A 1 262 ? 14.626 8.394 -1.913 1.00 88.00 262 GLY A CA 1
ATOM 2115 C C . GLY A 1 262 ? 15.545 8.499 -3.133 1.00 88.00 262 GLY A C 1
ATOM 2116 O O . GLY A 1 262 ? 15.045 8.605 -4.255 1.00 88.00 262 GLY A O 1
ATOM 2117 N N . LYS A 1 263 ? 16.870 8.462 -2.935 1.00 85.12 263 LYS A N 1
ATOM 2118 C CA . LYS A 1 263 ? 17.892 8.599 -3.983 1.00 85.12 263 LYS A CA 1
ATOM 2119 C C . LYS A 1 263 ? 18.773 7.361 -4.079 1.00 85.12 263 LYS A C 1
ATOM 2121 O O . LYS A 1 263 ? 18.976 6.837 -5.172 1.00 85.12 263 LYS A O 1
ATOM 2126 N N . HIS A 1 264 ? 19.257 6.871 -2.944 1.00 88.06 264 HIS A N 1
ATOM 2127 C CA . HIS A 1 264 ? 20.112 5.696 -2.861 1.00 88.06 264 HIS A CA 1
ATOM 2128 C C . HIS A 1 264 ? 19.280 4.507 -2.400 1.00 88.06 264 HIS A C 1
ATOM 2130 O O . HIS A 1 264 ? 18.766 4.497 -1.283 1.00 88.06 264 HIS A O 1
ATOM 2136 N N . PHE A 1 265 ? 19.131 3.518 -3.277 1.00 91.19 265 PHE A N 1
ATOM 2137 C CA . PHE A 1 265 ? 18.322 2.335 -3.012 1.00 91.19 265 PHE A CA 1
ATOM 2138 C C . PHE A 1 265 ? 19.192 1.113 -2.740 1.00 91.19 265 PHE A C 1
ATOM 2140 O O . PHE A 1 265 ? 20.197 0.888 -3.416 1.00 91.19 265 PHE A O 1
ATOM 2147 N N . ASP A 1 266 ? 18.753 0.310 -1.776 1.00 91.50 266 ASP A N 1
ATOM 2148 C CA . ASP A 1 266 ? 19.352 -0.979 -1.459 1.00 91.50 266 ASP A CA 1
ATOM 2149 C C . ASP A 1 266 ? 19.177 -1.987 -2.605 1.00 91.50 266 ASP A C 1
ATOM 2151 O O . ASP A 1 266 ? 18.375 -1.808 -3.527 1.00 91.50 266 ASP A O 1
ATOM 2155 N N . ASN A 1 267 ? 19.900 -3.106 -2.522 1.00 90.81 267 ASN A N 1
ATOM 2156 C CA . ASN A 1 267 ? 19.717 -4.217 -3.451 1.00 90.81 267 ASN A CA 1
ATOM 2157 C C . ASN A 1 267 ? 18.277 -4.749 -3.400 1.00 90.81 267 ASN A C 1
ATOM 2159 O O . ASN A 1 267 ? 17.727 -5.004 -2.328 1.00 90.81 267 ASN A O 1
ATOM 2163 N N . GLY A 1 268 ? 17.697 -4.966 -4.582 1.00 90.75 268 GLY A N 1
ATOM 2164 C CA . GLY A 1 268 ? 16.316 -5.410 -4.724 1.00 90.75 268 GLY A CA 1
ATOM 2165 C C . GLY A 1 268 ? 16.048 -6.747 -4.033 1.00 90.75 268 GLY A C 1
ATOM 2166 O O . GLY A 1 268 ? 16.734 -7.740 -4.283 1.00 90.75 268 GLY A O 1
ATOM 2167 N N . GLN A 1 269 ? 15.014 -6.776 -3.199 1.00 94.75 269 GLN A N 1
ATOM 2168 C CA . GLN A 1 269 ? 14.513 -7.972 -2.526 1.00 94.75 269 GLN A CA 1
ATOM 2169 C C . GLN A 1 269 ? 13.323 -8.557 -3.290 1.00 94.75 269 GLN A C 1
ATOM 2171 O O . GLN A 1 269 ? 12.497 -7.814 -3.817 1.00 94.75 269 GLN A O 1
ATOM 2176 N N . MET A 1 270 ? 13.221 -9.884 -3.357 1.00 94.88 270 MET A N 1
ATOM 2177 C CA . MET A 1 270 ? 12.139 -10.560 -4.079 1.00 94.88 270 MET A CA 1
ATOM 2178 C C . MET A 1 270 ? 10.927 -10.786 -3.177 1.00 94.88 270 MET A C 1
ATOM 2180 O O . MET A 1 270 ? 11.074 -11.280 -2.062 1.00 94.88 270 MET A O 1
ATOM 2184 N N . TYR A 1 271 ? 9.742 -10.474 -3.695 1.00 94.25 271 TYR A N 1
ATOM 2185 C CA . TYR A 1 271 ? 8.459 -10.697 -3.031 1.00 94.25 271 TYR A CA 1
ATOM 2186 C C . TYR A 1 271 ? 7.447 -11.277 -4.021 1.00 94.25 271 TYR A C 1
ATOM 2188 O O . TYR A 1 271 ? 7.547 -11.033 -5.222 1.00 94.25 271 TYR A O 1
ATOM 2196 N N . ASP A 1 272 ? 6.446 -11.995 -3.518 1.00 92.88 272 ASP A N 1
ATOM 2197 C CA . ASP A 1 272 ? 5.251 -12.334 -4.295 1.00 92.88 272 ASP A CA 1
ATOM 2198 C C . ASP A 1 272 ? 4.169 -11.262 -4.103 1.00 92.88 272 ASP A C 1
ATOM 2200 O O . ASP A 1 272 ? 4.133 -10.556 -3.088 1.00 92.88 272 ASP A O 1
ATOM 2204 N N . LEU A 1 273 ? 3.257 -11.139 -5.073 1.00 91.62 273 LEU A N 1
ATOM 2205 C CA . LEU A 1 273 ? 2.120 -10.224 -4.954 1.00 91.62 273 LEU A CA 1
ATOM 2206 C C . LEU A 1 273 ? 1.273 -10.567 -3.719 1.00 91.62 273 LEU A C 1
ATOM 2208 O O . LEU A 1 273 ? 0.959 -11.725 -3.454 1.00 91.62 273 LEU A O 1
ATOM 2212 N N . GLY A 1 274 ? 0.885 -9.539 -2.965 1.00 89.44 274 GLY A N 1
ATOM 2213 C CA . GLY A 1 274 ? 0.073 -9.674 -1.754 1.00 89.44 274 GLY A CA 1
ATOM 2214 C C . GLY A 1 274 ? 0.835 -10.113 -0.497 1.00 89.44 274 GLY A C 1
ATOM 2215 O O . GLY A 1 274 ? 0.252 -10.069 0.591 1.00 89.44 274 GLY A O 1
ATOM 2216 N N . ILE A 1 275 ? 2.119 -10.473 -0.603 1.00 91.56 275 ILE A N 1
ATOM 2217 C CA . ILE A 1 275 ? 2.964 -10.794 0.554 1.00 91.56 275 ILE A CA 1
ATOM 2218 C C . ILE A 1 275 ? 3.457 -9.516 1.234 1.00 91.56 275 ILE A C 1
ATOM 2220 O O . ILE A 1 275 ? 3.839 -8.543 0.585 1.00 91.56 275 ILE A O 1
ATOM 2224 N N . VAL A 1 276 ? 3.424 -9.525 2.570 1.00 90.12 276 VAL A N 1
ATOM 2225 C CA . VAL A 1 276 ? 3.830 -8.386 3.397 1.00 90.12 276 VAL A CA 1
ATOM 2226 C C . VAL A 1 276 ? 5.350 -8.201 3.350 1.00 90.12 276 VAL A C 1
ATOM 2228 O O . VAL A 1 276 ? 6.101 -9.126 3.638 1.00 90.12 276 VAL A O 1
ATOM 2231 N N . ILE A 1 277 ? 5.770 -6.980 3.036 1.00 92.56 277 ILE A N 1
ATOM 2232 C CA . ILE A 1 277 ? 7.146 -6.487 2.980 1.00 92.56 277 ILE A CA 1
ATOM 2233 C C . ILE A 1 277 ? 7.654 -6.192 4.399 1.00 92.56 277 ILE A C 1
ATOM 2235 O O . ILE A 1 277 ? 8.724 -6.650 4.787 1.00 92.56 277 ILE A O 1
ATOM 2239 N N . GLY A 1 278 ? 6.877 -5.461 5.206 1.00 88.31 278 GLY A N 1
ATOM 2240 C CA . GLY A 1 278 ? 7.138 -5.247 6.636 1.00 88.31 278 GLY A CA 1
ATOM 2241 C C . GLY A 1 278 ? 8.324 -4.331 6.960 1.00 88.31 278 GLY A C 1
ATOM 2242 O O . GLY A 1 278 ? 8.826 -4.364 8.081 1.00 88.31 278 GLY A O 1
ATOM 2243 N N . GLN A 1 279 ? 8.779 -3.524 6.000 1.00 90.00 279 GLN A N 1
ATOM 2244 C CA . GLN A 1 279 ? 9.985 -2.698 6.121 1.00 90.00 279 GLN A CA 1
ATOM 2245 C C . GLN A 1 279 ? 9.671 -1.251 6.538 1.00 90.00 279 GLN A C 1
ATOM 2247 O O . GLN A 1 279 ? 8.594 -0.727 6.234 1.00 90.00 279 GLN A O 1
ATOM 2252 N N . LYS A 1 280 ? 10.616 -0.616 7.249 1.00 89.00 280 LYS A N 1
ATOM 2253 C CA . LYS A 1 280 ? 10.465 0.718 7.872 1.00 89.00 280 LYS A CA 1
ATOM 2254 C C . LYS A 1 280 ? 10.982 1.875 7.020 1.00 89.00 280 LYS A C 1
ATOM 2256 O O . LYS A 1 280 ? 10.584 3.009 7.275 1.00 89.00 280 LYS A O 1
ATOM 2261 N N . GLN A 1 281 ? 11.817 1.600 6.025 1.00 92.94 281 GLN A N 1
ATOM 2262 C CA . GLN A 1 281 ? 12.434 2.599 5.156 1.00 92.94 281 GLN A CA 1
ATOM 2263 C C . GLN A 1 281 ? 11.356 3.486 4.507 1.00 92.94 281 GLN A C 1
ATOM 2265 O O . GLN A 1 281 ? 10.396 2.943 3.954 1.00 92.94 281 GLN A O 1
ATOM 2270 N N . PRO A 1 282 ? 11.466 4.823 4.571 1.00 92.62 282 PRO A N 1
ATOM 2271 C CA . PRO A 1 282 ? 10.425 5.754 4.134 1.00 92.62 282 PRO A CA 1
ATOM 2272 C C . PRO A 1 282 ? 10.147 5.710 2.630 1.00 92.62 282 PRO A C 1
ATOM 2274 O O . PRO A 1 282 ? 9.012 5.975 2.231 1.00 92.62 282 PRO A O 1
ATOM 2277 N N . TYR A 1 283 ? 11.130 5.331 1.808 1.00 94.19 283 TYR A N 1
ATOM 2278 C CA . TYR A 1 283 ? 10.991 5.313 0.356 1.00 94.19 283 TYR A CA 1
ATOM 2279 C C . TYR A 1 283 ? 11.094 3.909 -0.228 1.00 94.19 283 TYR A C 1
ATOM 2281 O O . TYR A 1 283 ? 11.873 3.070 0.229 1.00 94.19 283 TYR A O 1
ATOM 2289 N N . MET A 1 284 ? 10.320 3.669 -1.285 1.00 94.19 284 MET A N 1
ATOM 2290 C CA . MET A 1 284 ? 10.310 2.402 -2.005 1.00 94.19 284 MET A CA 1
ATOM 2291 C C . MET A 1 284 ? 10.026 2.610 -3.491 1.00 94.19 284 MET A C 1
ATOM 2293 O O . MET A 1 284 ? 9.205 3.443 -3.859 1.00 94.19 284 MET A O 1
ATOM 2297 N N . TYR A 1 285 ? 10.624 1.796 -4.353 1.00 94.06 285 TYR A N 1
ATOM 2298 C CA . TYR A 1 285 ? 10.059 1.513 -5.672 1.00 94.06 285 TYR A CA 1
ATOM 2299 C C . TYR A 1 285 ? 10.060 0.006 -5.915 1.00 94.06 285 TYR A C 1
ATOM 2301 O O . TYR A 1 285 ? 10.746 -0.753 -5.226 1.00 94.06 285 TYR A O 1
ATOM 2309 N N . TYR A 1 286 ? 9.288 -0.448 -6.895 1.00 94.50 286 TYR A N 1
ATOM 2310 C CA . TYR A 1 286 ? 9.286 -1.850 -7.282 1.00 94.50 286 TYR A CA 1
ATOM 2311 C C . TYR A 1 286 ? 9.464 -2.027 -8.786 1.00 94.50 286 TYR A C 1
ATOM 2313 O O . TYR A 1 286 ? 9.112 -1.166 -9.595 1.00 94.50 286 TYR A O 1
ATOM 2321 N N . ILE A 1 287 ? 10.011 -3.183 -9.147 1.00 94.56 287 ILE A N 1
ATOM 2322 C CA . ILE A 1 287 ? 10.129 -3.666 -10.515 1.00 94.56 287 ILE A CA 1
ATOM 2323 C C . ILE A 1 287 ? 9.318 -4.950 -10.614 1.00 94.56 287 ILE A C 1
ATOM 2325 O O . ILE A 1 287 ? 9.650 -5.959 -9.995 1.00 94.56 287 ILE A O 1
ATOM 2329 N N . PHE A 1 288 ? 8.269 -4.919 -11.423 1.00 92.19 288 PHE A N 1
ATOM 2330 C CA . PHE A 1 288 ? 7.493 -6.091 -11.798 1.00 92.19 288 PHE A CA 1
ATOM 2331 C C . PHE A 1 288 ? 7.948 -6.558 -13.182 1.00 92.19 288 PHE A C 1
ATOM 2333 O O . PHE A 1 288 ? 7.686 -5.890 -14.180 1.00 92.19 288 PHE A O 1
ATOM 2340 N N . GLN A 1 289 ? 8.669 -7.674 -13.255 1.00 89.75 289 GLN A N 1
ATOM 2341 C CA . GLN A 1 289 ? 9.209 -8.244 -14.491 1.00 89.75 289 GLN A CA 1
ATOM 2342 C C . GLN A 1 289 ? 8.444 -9.499 -14.890 1.00 89.75 289 GLN A C 1
ATOM 2344 O O . GLN A 1 289 ? 8.029 -10.274 -14.030 1.00 89.75 289 GLN A O 1
ATOM 2349 N N . ILE A 1 290 ? 8.332 -9.757 -16.191 1.00 84.38 290 ILE A N 1
ATOM 2350 C CA . ILE A 1 290 ? 7.825 -11.036 -16.693 1.00 84.38 290 ILE A CA 1
ATOM 2351 C C . ILE A 1 290 ? 8.974 -11.845 -17.274 1.00 84.38 290 ILE A C 1
ATOM 2353 O O . ILE A 1 290 ? 9.722 -11.366 -18.121 1.00 84.38 290 ILE A O 1
ATOM 2357 N N . SER A 1 291 ? 9.113 -13.078 -16.791 1.00 73.12 291 SER A N 1
ATOM 2358 C CA . SER A 1 291 ? 10.242 -13.957 -17.109 1.00 73.12 291 SER A CA 1
ATOM 2359 C C . SER A 1 291 ? 10.134 -14.587 -18.499 1.00 73.12 291 SER A C 1
ATOM 2361 O O . SER A 1 291 ? 11.151 -14.945 -19.083 1.00 73.12 291 SER A O 1
ATOM 2363 N N . SER A 1 292 ? 8.916 -14.725 -19.027 1.00 68.56 292 SER A N 1
ATOM 2364 C CA . SER A 1 292 ? 8.655 -15.221 -20.377 1.00 68.56 292 SER A CA 1
ATOM 2365 C C . SER A 1 292 ? 7.583 -14.359 -21.044 1.00 68.56 292 SER A C 1
ATOM 2367 O O . SER A 1 292 ? 6.578 -14.056 -20.402 1.00 68.56 292 SER A O 1
ATOM 2369 N N . PRO A 1 293 ? 7.759 -13.949 -22.307 1.00 63.72 293 PRO A N 1
ATOM 2370 C CA . PRO A 1 293 ? 6.795 -13.113 -23.002 1.00 63.72 293 PRO A CA 1
ATOM 2371 C C . PRO A 1 293 ? 5.404 -13.764 -23.016 1.00 63.72 293 PRO A C 1
ATOM 2373 O O . PRO A 1 293 ? 5.248 -14.849 -23.585 1.00 63.72 293 PRO A O 1
ATOM 2376 N N . PRO A 1 294 ? 4.392 -13.147 -22.386 1.00 64.31 294 PRO A N 1
ATOM 2377 C CA . PRO A 1 294 ? 3.075 -13.751 -22.293 1.00 64.31 294 PRO A CA 1
ATOM 2378 C C . PRO A 1 294 ? 2.344 -13.665 -23.641 1.00 64.31 294 PRO A C 1
ATOM 2380 O O . PRO A 1 294 ? 2.796 -13.008 -24.584 1.00 64.31 294 PRO A O 1
ATOM 2383 N N . ASN A 1 295 ? 1.198 -14.343 -23.759 1.00 60.78 295 ASN A N 1
ATOM 2384 C CA . ASN A 1 295 ? 0.379 -14.250 -24.967 1.00 60.78 295 ASN A CA 1
ATOM 2385 C C . ASN A 1 295 ? -0.062 -12.789 -25.236 1.00 60.78 295 ASN A C 1
ATOM 2387 O O . ASN A 1 295 ? 0.033 -11.911 -24.376 1.00 60.78 295 ASN A O 1
ATOM 2391 N N . VAL A 1 296 ? -0.577 -12.523 -26.440 1.00 62.91 296 VAL A N 1
ATOM 2392 C CA . VAL A 1 296 ? -0.915 -11.169 -26.935 1.00 62.91 296 VAL A CA 1
ATOM 2393 C C . VAL A 1 296 ? -2.097 -10.498 -26.188 1.00 62.91 296 VAL A C 1
ATOM 2395 O O . VAL A 1 296 ? -2.649 -9.515 -26.672 1.00 62.91 296 VAL A O 1
ATOM 2398 N N . ALA A 1 297 ? -2.502 -10.997 -25.015 1.00 69.62 297 ALA A N 1
ATOM 2399 C CA . ALA A 1 297 ? -3.613 -10.480 -24.216 1.00 69.62 297 ALA A CA 1
ATOM 2400 C C . ALA A 1 297 ? -3.261 -10.190 -22.744 1.00 69.62 297 ALA A C 1
ATOM 2402 O O . ALA A 1 297 ? -4.152 -9.811 -21.984 1.00 69.62 297 ALA A O 1
ATOM 2403 N N . PHE A 1 298 ? -1.995 -10.326 -22.328 1.00 83.06 298 PHE A N 1
ATOM 2404 C CA . PHE A 1 298 ? -1.624 -10.065 -20.937 1.00 83.06 298 PHE A CA 1
ATOM 2405 C C . PHE A 1 298 ? -1.858 -8.609 -20.532 1.00 83.06 298 PHE A C 1
ATOM 2407 O O . PHE A 1 298 ? -1.475 -7.659 -21.225 1.00 83.06 298 PHE A O 1
ATOM 2414 N N . GLU A 1 299 ? -2.475 -8.443 -19.372 1.00 86.56 299 GLU A N 1
ATOM 2415 C CA . GLU A 1 299 ? -2.813 -7.154 -18.798 1.00 86.56 299 GLU A CA 1
ATOM 2416 C C . GLU A 1 299 ? -2.467 -7.124 -17.313 1.00 86.56 299 GLU A C 1
ATOM 2418 O O . GLU A 1 299 ? -2.629 -8.119 -16.605 1.00 86.56 299 GLU A O 1
ATOM 2423 N N . VAL A 1 300 ? -2.028 -5.956 -16.848 1.00 86.94 300 VAL A N 1
ATOM 2424 C CA . VAL A 1 300 ? -1.867 -5.662 -15.425 1.00 86.94 300 VAL A CA 1
ATOM 2425 C C . VAL A 1 300 ? -2.886 -4.596 -15.045 1.00 86.94 300 VAL A C 1
ATOM 2427 O O . VAL A 1 300 ? -2.894 -3.494 -15.604 1.00 86.94 300 VAL A O 1
ATOM 2430 N N . LYS A 1 301 ? -3.770 -4.945 -14.109 1.00 87.56 301 LYS A N 1
ATOM 2431 C CA . LYS A 1 301 ? -4.864 -4.110 -13.599 1.00 87.56 301 LYS A CA 1
ATOM 2432 C C . LYS A 1 301 ? -4.686 -3.843 -12.110 1.00 87.56 301 LYS A C 1
ATOM 2434 O O . LYS A 1 301 ? -4.066 -4.637 -11.411 1.00 87.56 301 LYS A O 1
ATOM 2439 N N . ASN A 1 302 ? -5.305 -2.766 -11.624 1.00 85.06 302 ASN A N 1
ATOM 2440 C CA . ASN A 1 302 ? -5.447 -2.465 -10.195 1.00 85.06 302 ASN A CA 1
ATOM 2441 C C . ASN A 1 302 ? -4.131 -2.607 -9.415 1.00 85.06 302 ASN A C 1
ATOM 2443 O O . ASN A 1 302 ? -4.066 -3.360 -8.447 1.00 85.06 302 ASN A O 1
ATOM 2447 N N . GLN A 1 303 ? -3.076 -1.922 -9.862 1.00 86.94 303 GLN A N 1
ATOM 2448 C CA . GLN A 1 303 ? -1.826 -1.878 -9.108 1.00 86.94 303 GLN A CA 1
ATOM 2449 C C . GLN A 1 303 ? -2.054 -1.088 -7.816 1.00 86.94 303 GLN A C 1
ATOM 2451 O O . GLN A 1 303 ? -2.405 0.094 -7.842 1.00 86.94 303 GLN A O 1
ATOM 2456 N N . LEU A 1 304 ? -1.887 -1.765 -6.687 1.00 89.62 304 LEU A N 1
ATOM 2457 C CA . LEU A 1 304 ? -2.119 -1.247 -5.348 1.00 89.62 304 LEU A CA 1
ATOM 2458 C C . LEU A 1 304 ? -0.877 -1.455 -4.497 1.00 89.62 304 LEU A C 1
ATOM 2460 O O . LEU A 1 304 ? -0.191 -2.471 -4.617 1.00 89.62 304 LEU A O 1
ATOM 2464 N N . ILE A 1 305 ? -0.643 -0.526 -3.580 1.00 89.06 305 ILE A N 1
ATOM 2465 C CA . ILE A 1 305 ? 0.321 -0.715 -2.502 1.00 89.06 305 ILE A CA 1
ATOM 2466 C C . ILE A 1 305 ? -0.384 -0.547 -1.180 1.00 89.06 305 ILE A C 1
ATOM 2468 O O . ILE A 1 305 ? -1.026 0.471 -0.934 1.00 89.06 305 ILE A O 1
ATOM 2472 N N . TYR A 1 306 ? -0.244 -1.558 -0.332 1.00 88.12 306 TYR A N 1
ATOM 2473 C CA . TYR A 1 306 ? -0.708 -1.490 1.038 1.00 88.12 306 TYR A CA 1
ATOM 2474 C C . TYR A 1 306 ? 0.365 -0.883 1.932 1.00 88.12 306 TYR A C 1
ATOM 2476 O O . TYR A 1 306 ? 1.551 -1.180 1.784 1.00 88.12 306 TYR A O 1
ATOM 2484 N N . ARG A 1 307 ? -0.071 -0.096 2.908 1.00 86.94 307 ARG A N 1
ATOM 2485 C CA . ARG A 1 307 ? 0.733 0.364 4.038 1.00 86.94 307 ARG A CA 1
ATOM 2486 C C . ARG A 1 307 ? 0.108 -0.196 5.308 1.00 86.94 307 ARG A C 1
ATOM 2488 O O . ARG A 1 307 ? -1.106 -0.399 5.372 1.00 86.94 307 ARG A O 1
ATOM 2495 N N . LEU A 1 308 ? 0.942 -0.511 6.285 1.00 81.25 308 LEU A N 1
ATOM 2496 C CA . LEU A 1 308 ? 0.516 -0.994 7.589 1.00 81.25 308 LEU A CA 1
ATOM 2497 C C . LEU A 1 308 ? 0.740 0.126 8.593 1.00 81.25 308 LEU A C 1
ATOM 2499 O O . LEU A 1 308 ? 1.877 0.408 8.965 1.00 81.25 308 LEU A O 1
ATOM 2503 N N . THR A 1 309 ? -0.353 0.747 9.014 1.00 73.19 309 THR A N 1
ATOM 2504 C CA . THR A 1 309 ? -0.330 1.797 10.030 1.00 73.19 309 THR A CA 1
ATOM 2505 C C . THR A 1 309 ? -0.409 1.144 11.402 1.00 73.19 309 THR A C 1
ATOM 2507 O O . THR A 1 309 ? -1.220 0.242 11.625 1.00 73.19 309 THR A O 1
ATOM 2510 N N . SER A 1 310 ? 0.471 1.560 12.306 1.00 59.03 310 SER A N 1
ATOM 2511 C CA . SER A 1 310 ? 0.718 0.914 13.599 1.00 59.03 310 SER A CA 1
ATOM 2512 C C . SER A 1 310 ? -0.203 1.390 14.732 1.00 59.03 310 SER A C 1
ATOM 2514 O O . SER A 1 310 ? -0.154 0.808 15.814 1.00 59.03 310 SER A O 1
ATOM 2516 N N . PHE A 1 311 ? -1.078 2.377 14.497 1.00 55.97 311 PHE A N 1
ATOM 2517 C CA . PHE A 1 311 ? -1.857 3.008 15.565 1.00 55.97 311 PHE A CA 1
ATOM 2518 C C . PHE A 1 311 ? -3.343 3.164 15.230 1.00 55.97 311 PHE A C 1
ATOM 2520 O O . PHE A 1 311 ? -3.718 3.859 14.287 1.00 55.97 311 PHE A O 1
ATOM 2527 N N . ILE A 1 312 ? -4.189 2.568 16.073 1.00 53.94 312 ILE A N 1
ATOM 2528 C CA . ILE A 1 312 ? -5.573 3.004 16.280 1.00 53.94 312 ILE A CA 1
ATOM 2529 C C . ILE A 1 312 ? -5.629 3.646 17.662 1.00 53.94 312 ILE A C 1
ATOM 2531 O O . ILE A 1 312 ? -5.264 2.989 18.639 1.00 53.94 312 ILE A O 1
ATOM 2535 N N . SER A 1 313 ? -6.076 4.898 17.757 1.00 51.56 313 SER A N 1
ATOM 2536 C CA . SER A 1 313 ? -6.369 5.541 19.039 1.00 51.56 313 SER A CA 1
ATOM 2537 C C . SER A 1 313 ? -7.868 5.485 19.331 1.00 51.56 313 SER A C 1
ATOM 2539 O O . SER A 1 313 ? -8.699 5.867 18.506 1.00 51.56 313 SER A O 1
ATOM 2541 N N . PHE A 1 314 ? -8.219 5.011 20.526 1.00 55.50 314 PHE A N 1
ATOM 2542 C CA . PHE A 1 314 ? -9.558 5.167 21.089 1.00 55.50 314 PHE A CA 1
ATOM 2543 C C . PHE A 1 314 ? -9.460 5.999 22.363 1.00 55.50 314 PHE A C 1
ATOM 2545 O O . PHE A 1 314 ? -8.600 5.740 23.206 1.00 55.50 314 PHE A O 1
ATOM 2552 N N . GLY A 1 315 ? -10.362 6.967 22.522 1.00 57.22 315 GLY A N 1
ATOM 2553 C CA . GLY A 1 315 ? -10.482 7.715 23.767 1.00 57.22 315 GLY A CA 1
ATOM 2554 C C . GLY A 1 315 ? -11.168 6.863 24.832 1.00 57.22 315 GLY A C 1
ATOM 2555 O O . GLY A 1 315 ? -12.357 6.567 24.700 1.00 57.22 315 GLY A O 1
ATOM 2556 N N . ILE A 1 316 ? -10.438 6.483 25.880 1.00 63.06 316 ILE A N 1
ATOM 2557 C CA . ILE A 1 316 ? -10.968 5.747 27.037 1.00 63.06 316 ILE A CA 1
ATOM 2558 C C . ILE A 1 316 ? -10.945 6.669 28.262 1.00 63.06 316 ILE A C 1
ATOM 2560 O O . ILE A 1 316 ? -10.033 7.480 28.422 1.00 63.06 316 ILE A O 1
ATOM 2564 N N . VAL A 1 317 ? -11.964 6.561 29.120 1.00 70.75 317 VAL A N 1
ATOM 2565 C CA . VAL A 1 317 ? -12.021 7.278 30.405 1.00 70.75 317 VAL A CA 1
ATOM 2566 C C . VAL A 1 317 ? -10.820 6.895 31.266 1.00 70.75 317 VAL A C 1
ATOM 2568 O O . VAL A 1 317 ? -10.569 5.706 31.479 1.00 70.75 317 VAL A O 1
ATOM 2571 N N . ASN A 1 318 ? -10.104 7.886 31.797 1.00 69.56 318 ASN A N 1
ATOM 2572 C CA . ASN A 1 318 ? -9.050 7.645 32.767 1.00 69.56 318 ASN A CA 1
ATOM 2573 C C . ASN A 1 318 ? -9.646 7.241 34.123 1.00 69.56 318 ASN A C 1
ATOM 2575 O O . ASN A 1 318 ? -10.249 8.048 34.823 1.00 69.56 318 ASN A O 1
ATOM 2579 N N . LEU A 1 319 ? -9.445 5.982 34.508 1.00 73.31 319 LEU A N 1
ATOM 2580 C CA . LEU A 1 319 ? -9.837 5.451 35.818 1.00 73.31 319 LEU A CA 1
ATOM 2581 C C . LEU A 1 319 ? -8.627 5.263 36.751 1.00 73.31 319 LEU A C 1
ATOM 2583 O O . LEU A 1 319 ? -8.697 4.505 37.720 1.00 73.31 319 LEU A O 1
ATOM 2587 N N . THR A 1 320 ? -7.495 5.913 36.461 1.00 75.06 320 THR A N 1
ATOM 2588 C CA . THR A 1 320 ? -6.276 5.794 37.273 1.00 75.06 320 THR A CA 1
ATOM 2589 C C . THR A 1 320 ? -6.543 6.227 38.713 1.00 75.06 320 THR A C 1
ATOM 2591 O O . THR A 1 320 ? -7.098 7.291 38.968 1.00 75.06 320 THR A O 1
ATOM 2594 N N . GLY A 1 321 ? -6.135 5.390 39.669 1.00 75.81 321 GLY A N 1
ATOM 2595 C CA . GLY A 1 321 ? -6.319 5.648 41.100 1.00 75.81 321 GLY A CA 1
ATOM 2596 C C . GLY A 1 321 ? -7.696 5.269 41.649 1.00 75.81 321 GLY A C 1
ATOM 2597 O O . GLY A 1 321 ? -7.872 5.315 42.864 1.00 75.81 321 GLY A O 1
ATOM 2598 N N . ARG A 1 322 ? -8.639 4.839 40.800 1.00 78.56 322 ARG A N 1
ATOM 2599 C CA . ARG A 1 322 ? -9.934 4.313 41.244 1.00 78.56 322 ARG A CA 1
ATOM 2600 C C . ARG A 1 322 ? -9.880 2.814 41.504 1.00 78.56 322 ARG A C 1
ATOM 2602 O O . ARG A 1 322 ? -9.219 2.043 40.807 1.00 78.56 322 ARG A O 1
ATOM 2609 N N . SER A 1 323 ? -10.623 2.392 42.515 1.00 84.50 323 SER A N 1
ATOM 2610 C CA . SER A 1 323 ? -10.873 0.989 42.812 1.00 84.50 323 SER A CA 1
ATOM 2611 C C . SER A 1 323 ? -11.950 0.411 41.889 1.00 84.50 323 SER A C 1
ATOM 2613 O O . SER A 1 323 ? -12.850 1.107 41.414 1.00 84.50 323 SER A O 1
ATOM 2615 N N . VAL A 1 324 ? -11.915 -0.909 41.692 1.00 81.19 324 VAL A N 1
ATOM 2616 C CA . VAL A 1 324 ? -12.975 -1.640 40.971 1.00 81.19 324 VAL A CA 1
ATOM 2617 C C . VAL A 1 324 ? -14.347 -1.412 41.620 1.00 81.19 324 VAL A C 1
ATOM 2619 O O . VAL A 1 324 ? -15.359 -1.354 40.927 1.00 81.19 324 VAL A O 1
ATOM 2622 N N . LEU A 1 325 ? -14.385 -1.237 42.945 1.00 82.81 325 LEU A N 1
ATOM 2623 C CA . LEU A 1 325 ? -15.615 -0.965 43.683 1.00 82.81 325 LEU A CA 1
ATOM 2624 C C . LEU A 1 325 ? -16.233 0.384 43.294 1.00 82.81 325 LEU A C 1
ATOM 2626 O O . LEU A 1 325 ? -17.435 0.438 43.056 1.00 82.81 325 LEU A O 1
ATOM 2630 N N . GLU A 1 326 ? -15.433 1.445 43.195 1.00 82.56 326 GLU A N 1
ATOM 2631 C CA . GLU A 1 326 ? -15.909 2.776 42.789 1.00 82.56 326 GLU A CA 1
ATOM 2632 C C . GLU A 1 326 ? -16.439 2.759 41.348 1.00 82.56 326 GLU A C 1
ATOM 2634 O O . GLU A 1 326 ? -17.510 3.294 41.073 1.00 82.56 326 GLU A O 1
ATOM 2639 N N . ALA A 1 327 ? -15.760 2.054 40.437 1.00 82.81 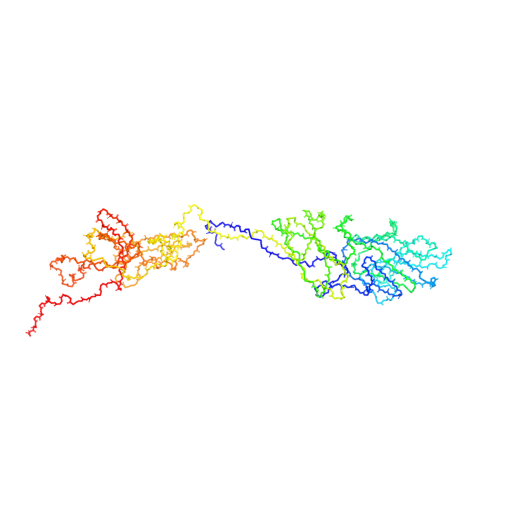327 ALA A N 1
ATOM 2640 C CA . ALA A 1 327 ? -16.242 1.884 39.065 1.00 82.81 327 ALA A CA 1
ATOM 2641 C C . ALA A 1 327 ? -17.576 1.111 38.999 1.00 82.81 327 ALA A C 1
ATOM 2643 O O . ALA A 1 327 ? -18.476 1.468 38.236 1.00 82.81 327 ALA A O 1
ATOM 2644 N N . LEU A 1 328 ? -17.739 0.065 39.818 1.00 84.44 328 LEU A N 1
ATOM 2645 C CA . LEU A 1 328 ? -18.992 -0.691 39.912 1.00 84.44 328 LEU A CA 1
ATOM 2646 C C . LEU A 1 328 ? -20.129 0.128 40.534 1.00 84.44 328 LEU A C 1
ATOM 2648 O O . LEU A 1 328 ? -21.279 -0.024 40.121 1.00 84.44 328 LEU A O 1
ATOM 2652 N N . GLN A 1 329 ? -19.828 1.004 41.495 1.00 84.19 329 GLN A N 1
ATOM 2653 C CA . GLN A 1 329 ? -20.803 1.935 42.067 1.00 84.19 329 GLN A CA 1
ATOM 2654 C C . GLN A 1 329 ? -21.336 2.891 41.000 1.00 84.19 329 GLN A C 1
ATOM 2656 O O . GLN A 1 329 ? -22.558 2.984 40.848 1.00 84.19 329 GLN A O 1
ATOM 2661 N N . ASP A 1 330 ? -20.449 3.489 40.206 1.00 85.00 330 ASP A N 1
ATOM 2662 C CA . ASP A 1 330 ? -20.813 4.370 39.092 1.00 85.00 330 ASP A CA 1
ATOM 2663 C C . ASP A 1 330 ? -21.674 3.638 38.053 1.00 85.00 330 ASP A C 1
ATOM 2665 O O . ASP A 1 330 ? -22.756 4.104 37.689 1.00 85.00 330 ASP A O 1
ATOM 2669 N N . LEU A 1 331 ? -21.263 2.433 37.644 1.00 84.44 331 LEU A N 1
ATOM 2670 C CA . LEU A 1 331 ? -22.042 1.598 36.724 1.00 84.44 331 LEU A CA 1
ATOM 2671 C C . LEU A 1 331 ? -23.423 1.248 37.285 1.00 84.44 331 LEU A C 1
ATOM 2673 O O . LEU A 1 331 ? -24.417 1.290 36.558 1.00 84.44 331 LEU A O 1
ATOM 2677 N N . SER A 1 332 ? -23.509 0.910 38.574 1.00 82.19 332 SER A N 1
ATOM 2678 C CA . SER A 1 332 ? -24.775 0.561 39.228 1.00 82.19 332 SER A CA 1
ATOM 2679 C C . SER A 1 332 ? -25.733 1.748 39.330 1.00 82.19 332 SER A C 1
ATOM 2681 O O . SER A 1 332 ? -26.947 1.566 39.229 1.00 82.19 332 SER A O 1
ATOM 2683 N N . LEU A 1 333 ? -25.196 2.961 39.495 1.00 81.62 333 LEU A N 1
ATOM 2684 C CA . LEU A 1 333 ? -25.967 4.196 39.561 1.00 81.62 333 LEU A CA 1
ATOM 2685 C C . LEU A 1 333 ? -26.581 4.526 38.198 1.00 81.62 333 LEU A C 1
ATOM 2687 O O . LEU A 1 333 ? -27.778 4.787 38.120 1.00 81.62 333 LEU A O 1
ATOM 2691 N N . ILE A 1 334 ? -25.776 4.452 37.136 1.00 80.50 334 ILE A N 1
ATOM 2692 C CA . ILE A 1 334 ? -26.188 4.763 35.757 1.00 80.50 334 ILE A CA 1
ATOM 2693 C C . ILE A 1 334 ? -27.228 3.766 35.245 1.00 80.50 334 ILE A C 1
ATOM 2695 O O . ILE A 1 334 ? -28.173 4.139 34.558 1.00 80.50 334 ILE A O 1
ATOM 2699 N N . SER A 1 335 ? -27.048 2.487 35.567 1.00 78.00 335 SER A N 1
ATOM 2700 C CA . SER A 1 335 ? -27.905 1.417 35.053 1.00 78.00 335 SER A CA 1
ATOM 2701 C C . SER A 1 335 ? -29.147 1.158 35.911 1.00 78.00 335 SER A C 1
ATOM 2703 O O . SER A 1 335 ? -30.062 0.471 35.459 1.00 78.00 335 SER A O 1
ATOM 2705 N N . GLY A 1 336 ? -29.196 1.664 37.150 1.00 74.12 336 GLY A N 1
ATOM 2706 C CA . GLY A 1 336 ? -30.234 1.300 38.121 1.00 74.12 336 GLY A CA 1
ATOM 2707 C C . GLY A 1 336 ? -30.076 -0.127 38.666 1.00 74.12 336 GLY A C 1
ATOM 2708 O O . GLY A 1 336 ? -31.038 -0.728 39.148 1.00 74.12 336 GLY A O 1
ATOM 2709 N N . TYR A 1 337 ? -28.869 -0.693 38.596 1.00 80.25 337 TYR A N 1
ATOM 2710 C CA . TYR A 1 337 ? -28.572 -2.062 39.021 1.00 80.25 337 TYR A CA 1
ATOM 2711 C C . TYR A 1 337 ? -28.184 -2.108 40.504 1.00 80.25 337 TYR A C 1
ATOM 2713 O O . TYR A 1 337 ? -27.961 -1.090 41.170 1.00 80.25 337 TYR A O 1
ATOM 2721 N N . GLU A 1 338 ? -28.144 -3.321 41.042 1.00 76.00 338 GLU A N 1
ATOM 2722 C CA . GLU A 1 338 ? -27.514 -3.647 42.316 1.00 76.00 338 GLU A CA 1
ATOM 2723 C C . GLU A 1 338 ? -26.402 -4.667 42.095 1.00 76.00 338 GLU A C 1
ATOM 2725 O O . GLU A 1 338 ? -26.449 -5.477 41.163 1.00 76.00 338 GLU A O 1
ATOM 2730 N N . PHE A 1 339 ? -25.413 -4.637 42.980 1.00 80.62 339 PHE A N 1
ATOM 2731 C CA . PHE A 1 339 ? -24.318 -5.587 42.961 1.00 80.62 339 PHE A CA 1
ATOM 2732 C C . PHE A 1 339 ? -23.947 -6.041 44.365 1.00 80.62 339 PHE A C 1
ATOM 2734 O O . PHE A 1 339 ? -24.240 -5.366 45.355 1.00 80.62 339 PHE A O 1
ATOM 2741 N N . GLY A 1 340 ? -23.313 -7.203 44.434 1.00 80.12 340 GLY A N 1
ATOM 2742 C CA . GLY A 1 340 ? -22.903 -7.832 45.679 1.00 80.12 340 GLY A CA 1
ATOM 2743 C C . GLY A 1 340 ? -22.342 -9.227 45.437 1.00 80.12 340 GLY A C 1
ATOM 2744 O O . GLY A 1 340 ? -22.070 -9.615 44.301 1.00 80.12 340 GLY A O 1
ATOM 2745 N N . LEU A 1 341 ? -22.180 -9.975 46.522 1.00 75.38 341 LEU A N 1
ATOM 2746 C CA . LEU A 1 341 ? -21.806 -11.387 46.510 1.00 75.38 341 LEU A CA 1
ATOM 2747 C C . LEU A 1 341 ? -22.990 -12.196 47.040 1.00 75.38 341 LEU A C 1
ATOM 2749 O O . LEU A 1 341 ? -23.616 -11.790 48.021 1.00 75.38 341 LEU A O 1
ATOM 2753 N N . ASN A 1 342 ? -23.315 -13.305 46.379 1.00 69.75 342 ASN A N 1
ATOM 2754 C CA . ASN A 1 342 ? -24.286 -14.269 46.901 1.00 69.75 342 ASN A CA 1
ATOM 2755 C C . ASN A 1 342 ? -23.609 -15.280 47.847 1.00 69.75 342 ASN A C 1
ATOM 2757 O O . ASN A 1 342 ? -22.392 -15.252 48.024 1.00 69.75 342 ASN A O 1
ATOM 2761 N N . ARG A 1 343 ? -24.380 -16.214 48.421 1.00 64.38 343 ARG A N 1
ATOM 2762 C CA . ARG A 1 343 ? -23.852 -17.255 49.332 1.00 64.38 343 ARG A CA 1
ATOM 2763 C C . ARG A 1 343 ? -22.754 -18.167 48.768 1.00 64.38 343 ARG A C 1
ATOM 2765 O O . ARG A 1 343 ? -22.096 -18.854 49.538 1.00 64.38 343 ARG A O 1
ATOM 2772 N N . ASN A 1 344 ? -22.604 -18.229 47.445 1.00 76.06 344 ASN A N 1
ATOM 2773 C CA . ASN A 1 344 ? -21.613 -19.068 46.769 1.00 76.06 344 ASN A CA 1
ATOM 2774 C C . ASN A 1 344 ? -20.361 -18.262 46.384 1.00 76.06 344 ASN A C 1
ATOM 2776 O O . ASN A 1 344 ? -19.618 -18.689 45.503 1.00 76.06 344 ASN A O 1
ATOM 2780 N N . ASP A 1 345 ? -20.185 -17.069 46.963 1.00 73.44 345 ASP A N 1
ATOM 2781 C CA . ASP A 1 345 ? -19.142 -16.102 46.609 1.00 73.44 345 ASP A CA 1
ATOM 2782 C C . ASP A 1 345 ? -19.166 -15.692 45.125 1.00 73.44 345 ASP A C 1
ATOM 2784 O O . ASP A 1 345 ? -18.176 -15.216 44.567 1.00 73.44 345 ASP A O 1
ATOM 2788 N N . VAL A 1 346 ? -20.319 -15.842 44.464 1.00 79.81 346 VAL A N 1
ATOM 2789 C CA . VAL A 1 346 ? -20.497 -15.409 43.079 1.00 79.81 346 VAL A CA 1
ATOM 2790 C C . VAL A 1 346 ? -20.937 -13.956 43.086 1.00 79.81 346 VAL A C 1
ATOM 2792 O O . VAL A 1 346 ? -21.993 -13.596 43.619 1.00 79.81 346 VAL A O 1
ATOM 2795 N N . PHE A 1 347 ? -20.117 -13.120 42.459 1.00 81.25 347 PHE A N 1
ATOM 2796 C CA . PHE A 1 347 ? -20.456 -11.735 42.185 1.00 81.25 347 PHE A CA 1
ATOM 2797 C C . PHE A 1 347 ? -21.692 -11.655 41.291 1.00 81.25 347 PHE A C 1
ATOM 2799 O O . PHE A 1 347 ? -21.763 -12.306 40.247 1.00 81.25 347 PHE A O 1
ATOM 2806 N N . PHE A 1 348 ? -22.656 -10.827 41.682 1.00 81.38 348 PHE A N 1
ATOM 2807 C CA . PHE A 1 348 ? -23.795 -10.491 40.843 1.00 81.38 348 PHE A CA 1
ATOM 2808 C C . PHE A 1 348 ? -23.812 -8.996 40.545 1.00 81.38 348 PHE A C 1
ATOM 2810 O O . PHE A 1 348 ? -23.516 -8.171 41.405 1.00 81.38 348 PHE A O 1
ATOM 2817 N N . PHE A 1 349 ? -24.219 -8.662 39.325 1.00 84.81 349 PHE A N 1
ATOM 2818 C CA . PHE A 1 349 ? -24.559 -7.315 38.887 1.00 84.81 349 PHE A CA 1
ATOM 2819 C C . PHE A 1 349 ? -25.856 -7.440 38.093 1.00 84.81 349 PHE A C 1
ATOM 2821 O O . PHE A 1 349 ? -25.859 -7.958 36.976 1.00 84.81 349 PHE A O 1
ATOM 2828 N N . ARG A 1 350 ? -26.985 -7.084 38.705 1.00 78.12 350 ARG A N 1
ATOM 2829 C CA . ARG A 1 350 ? -28.318 -7.372 38.151 1.00 78.12 350 ARG A CA 1
ATOM 2830 C C . ARG A 1 350 ? -29.266 -6.188 38.323 1.00 78.12 350 ARG A C 1
ATOM 2832 O O . ARG A 1 350 ? -29.030 -5.364 39.212 1.00 78.12 350 ARG A O 1
ATOM 2839 N N . PRO A 1 351 ? -30.350 -6.108 37.530 1.00 76.62 351 PRO A N 1
ATOM 2840 C CA . PRO A 1 351 ? -31.386 -5.114 37.764 1.00 76.62 351 PRO A CA 1
ATOM 2841 C C . PRO A 1 351 ? -31.877 -5.215 39.207 1.00 76.62 351 PRO A C 1
ATOM 2843 O O . PRO A 1 351 ? -32.040 -6.323 39.730 1.00 76.62 351 PRO A O 1
ATOM 2846 N N . ARG A 1 352 ? -32.117 -4.074 39.859 1.00 70.62 352 ARG A N 1
ATOM 2847 C CA . ARG A 1 352 ? -32.686 -4.067 41.211 1.00 70.62 352 ARG A CA 1
ATOM 2848 C C . ARG A 1 352 ? -33.974 -4.874 41.217 1.00 70.62 352 ARG A C 1
ATOM 2850 O O . ARG A 1 352 ? -34.885 -4.607 40.435 1.00 70.62 352 ARG A O 1
ATOM 2857 N N . GLN A 1 353 ? -34.050 -5.868 42.097 1.00 64.88 353 GLN A N 1
ATOM 2858 C CA . GLN A 1 353 ? -35.267 -6.656 42.226 1.00 64.88 353 GLN A CA 1
ATOM 2859 C C . GLN A 1 353 ? -36.409 -5.759 42.718 1.00 64.88 353 GLN A C 1
ATOM 2861 O O . GLN A 1 353 ? -36.369 -5.238 43.830 1.00 64.88 353 GLN A O 1
ATOM 2866 N N . THR A 1 354 ? -37.423 -5.592 41.868 1.00 58.75 354 THR A N 1
ATOM 2867 C CA . THR A 1 354 ? -38.705 -4.946 42.191 1.00 58.75 354 THR A CA 1
ATOM 2868 C C . THR A 1 354 ? -39.732 -5.940 42.727 1.00 58.75 354 THR A C 1
ATOM 2870 O O . THR A 1 354 ? -40.776 -5.534 43.234 1.00 58.75 354 THR A O 1
ATOM 2873 N N . SER A 1 355 ? -39.446 -7.246 42.624 1.00 59.25 355 SER A N 1
ATOM 2874 C CA . SER A 1 355 ? -40.267 -8.284 43.241 1.00 59.25 355 SER A CA 1
ATOM 2875 C C . SER A 1 355 ? -40.330 -8.023 44.733 1.00 59.25 355 SER A C 1
ATOM 2877 O O . SER A 1 355 ? -39.299 -7.912 45.379 1.00 59.25 355 SER A O 1
ATOM 2879 N N . THR A 1 356 ? -41.538 -7.948 45.271 1.00 60.34 356 THR A N 1
ATOM 2880 C CA . THR A 1 356 ? -41.795 -7.825 46.706 1.00 60.34 356 THR A CA 1
ATOM 2881 C C . THR A 1 356 ? -42.230 -9.153 47.320 1.00 60.34 356 THR A C 1
ATOM 2883 O O . THR A 1 356 ? -42.730 -9.182 48.442 1.00 60.34 356 THR A O 1
ATOM 2886 N N . THR A 1 357 ? -42.072 -10.254 46.579 1.00 68.94 357 THR A N 1
ATOM 2887 C CA . THR A 1 357 ? -42.476 -11.589 47.025 1.00 68.94 357 THR A CA 1
ATOM 2888 C C . THR A 1 357 ? -41.517 -12.051 48.119 1.00 68.94 357 THR A C 1
ATOM 2890 O O . THR A 1 357 ? -40.329 -12.223 47.838 1.00 68.94 357 THR A O 1
ATOM 2893 N N . PRO A 1 358 ? -41.987 -12.231 49.363 1.00 73.19 358 PRO A N 1
ATOM 2894 C CA . PRO A 1 358 ? -41.111 -12.632 50.444 1.00 73.19 358 PRO A CA 1
ATOM 2895 C C . PRO A 1 358 ? -40.707 -14.100 50.289 1.00 73.19 358 PRO A C 1
ATOM 2897 O O . PRO A 1 358 ? -41.565 -14.959 50.096 1.00 73.19 358 PRO A O 1
ATOM 2900 N N . VAL A 1 359 ? -39.410 -14.385 50.414 1.00 82.50 359 VAL A N 1
ATOM 2901 C CA . VAL A 1 359 ? -38.852 -15.748 50.359 1.00 82.50 359 VAL A CA 1
ATOM 2902 C C . VAL A 1 359 ? -38.999 -16.490 51.688 1.00 82.50 359 VAL A C 1
ATOM 2904 O O . VAL A 1 359 ? -38.968 -17.715 51.722 1.00 82.50 359 VAL A O 1
ATOM 2907 N N . TYR A 1 360 ? -39.193 -15.756 52.787 1.00 84.25 360 TYR A N 1
ATOM 2908 C CA . TYR A 1 360 ? -39.334 -16.321 54.127 1.00 84.25 360 TYR A CA 1
ATOM 2909 C C . TYR A 1 360 ? -40.206 -15.446 55.025 1.00 84.25 360 TYR A C 1
ATOM 2911 O O . TYR A 1 360 ? -40.375 -14.247 54.782 1.00 84.25 360 TYR A O 1
ATOM 2919 N N . VAL A 1 361 ? -40.749 -16.036 56.088 1.00 85.31 361 VAL A N 1
ATOM 2920 C CA . VAL A 1 361 ? -41.577 -15.343 57.078 1.00 85.31 361 VAL A CA 1
ATOM 2921 C C . VAL A 1 361 ? -40.864 -15.355 58.427 1.00 85.31 361 VAL A C 1
ATOM 2923 O O . VAL A 1 361 ? -40.684 -16.405 59.030 1.00 85.31 361 VAL A O 1
ATOM 2926 N N . LEU A 1 362 ? -40.490 -14.175 58.919 1.00 83.88 362 LEU A N 1
ATOM 2927 C CA . LEU A 1 362 ? -39.961 -13.990 60.269 1.00 83.88 362 LEU A CA 1
ATOM 2928 C C . LEU A 1 362 ? -41.129 -13.734 61.225 1.00 83.88 362 LEU A C 1
ATOM 2930 O O . LEU A 1 362 ? -41.556 -12.589 61.379 1.00 83.88 362 LEU A O 1
ATOM 2934 N N . ASP A 1 363 ? -41.667 -14.796 61.824 1.00 81.12 363 ASP A N 1
ATOM 2935 C CA . ASP A 1 363 ? -42.796 -14.740 62.759 1.00 81.12 363 ASP A CA 1
ATOM 2936 C C . ASP A 1 363 ? -42.375 -14.929 64.231 1.00 81.12 363 ASP A C 1
ATOM 2938 O O . ASP A 1 363 ? -41.193 -14.928 64.574 1.00 81.12 363 ASP A O 1
ATOM 2942 N N . LYS A 1 364 ? -43.353 -15.095 65.129 1.00 74.81 364 LYS A N 1
ATOM 2943 C CA . LYS A 1 364 ? -43.130 -15.303 66.571 1.00 74.81 364 LYS A CA 1
ATOM 2944 C C . LYS A 1 364 ? -42.321 -16.558 66.931 1.00 74.81 364 LYS A C 1
ATOM 2946 O O . LYS A 1 364 ? -41.812 -16.626 68.045 1.00 74.81 364 LYS A O 1
ATOM 2951 N N . ASN A 1 365 ? -42.243 -17.551 66.046 1.00 80.69 365 ASN A N 1
ATOM 2952 C CA . ASN A 1 365 ? -41.486 -18.781 66.283 1.00 80.69 365 ASN A CA 1
ATOM 2953 C C . ASN A 1 365 ? -40.010 -18.604 65.904 1.00 80.69 365 ASN A C 1
ATOM 2955 O O . ASN A 1 365 ? -39.133 -19.216 66.517 1.00 80.69 365 ASN A O 1
ATOM 2959 N N . GLU A 1 366 ? -39.754 -17.735 64.928 1.00 84.75 366 GLU A N 1
ATOM 2960 C CA . GLU A 1 366 ? -38.427 -17.451 64.388 1.00 84.75 366 GLU A CA 1
ATOM 2961 C C . GLU A 1 366 ? -37.741 -16.289 65.114 1.00 84.75 366 GLU A C 1
ATOM 2963 O O . GLU A 1 366 ? -36.534 -16.319 65.366 1.00 84.75 366 GLU A O 1
ATOM 2968 N N . LEU A 1 367 ? -38.500 -15.257 65.481 1.00 85.19 367 LEU A N 1
ATOM 2969 C CA . LEU A 1 367 ? -37.985 -14.051 66.120 1.00 85.19 367 LEU A CA 1
ATOM 2970 C C . LEU A 1 367 ? -37.705 -14.273 67.609 1.00 85.19 367 LEU A C 1
ATOM 2972 O O . LEU A 1 367 ? -38.581 -14.642 68.384 1.00 85.19 367 LEU A O 1
ATOM 2976 N N . VAL A 1 368 ? -36.486 -13.937 68.030 1.00 84.75 368 VAL A N 1
ATOM 2977 C CA . VAL A 1 368 ? -36.090 -13.886 69.445 1.00 84.75 368 VAL A CA 1
ATOM 2978 C C . VAL A 1 368 ? -36.405 -12.510 70.028 1.00 84.75 368 VAL A C 1
ATOM 2980 O O . VAL A 1 368 ? -36.919 -12.397 71.139 1.00 84.75 368 VAL A O 1
ATOM 2983 N N . LYS A 1 369 ? -36.094 -11.441 69.284 1.00 82.31 369 LYS A N 1
ATOM 2984 C CA . LYS A 1 369 ? -36.314 -10.056 69.715 1.00 82.31 369 LYS A CA 1
ATOM 2985 C C . LYS A 1 369 ? -36.361 -9.109 68.519 1.00 82.31 369 LYS A C 1
ATOM 2987 O O . LYS A 1 369 ? -35.651 -9.297 67.540 1.00 82.31 369 LYS A O 1
ATOM 2992 N N . ILE A 1 370 ? -37.134 -8.031 68.627 1.00 78.62 370 ILE A N 1
ATOM 2993 C CA . ILE A 1 370 ? -36.962 -6.844 67.776 1.00 78.62 370 ILE A CA 1
ATOM 2994 C C . ILE A 1 370 ? -36.268 -5.777 68.621 1.00 78.62 370 ILE A C 1
ATOM 2996 O O . ILE A 1 370 ? -36.777 -5.415 69.681 1.00 78.62 370 ILE A O 1
ATOM 3000 N N . ASP A 1 371 ? -35.099 -5.327 68.176 1.00 76.25 371 ASP A N 1
ATOM 3001 C CA . ASP A 1 371 ? -34.252 -4.378 68.897 1.00 76.25 371 ASP A CA 1
ATOM 3002 C C . ASP A 1 371 ? -34.738 -2.945 68.683 1.00 76.25 371 ASP A C 1
ATOM 3004 O O . ASP A 1 371 ? -35.113 -2.268 69.639 1.00 76.25 371 ASP A O 1
ATOM 3008 N N . THR A 1 372 ? -34.754 -2.476 67.433 1.00 75.88 372 THR A N 1
ATOM 3009 C CA . THR A 1 372 ? -35.149 -1.102 67.103 1.00 75.88 372 THR A CA 1
ATOM 3010 C C . THR A 1 372 ? -35.982 -1.042 65.830 1.00 75.88 372 THR A C 1
ATOM 3012 O O . THR A 1 372 ? -35.760 -1.791 64.880 1.00 75.88 372 THR A O 1
ATOM 3015 N N . VAL A 1 373 ? -36.941 -0.116 65.812 1.00 75.62 373 VAL A N 1
ATOM 3016 C CA . VAL A 1 373 ? -37.677 0.297 64.613 1.00 75.62 373 VAL A CA 1
ATOM 3017 C C . VAL A 1 373 ? -37.529 1.806 64.512 1.00 75.62 373 VAL A C 1
ATOM 3019 O O . VAL A 1 373 ? -38.184 2.548 65.243 1.00 75.62 373 VAL A O 1
ATOM 3022 N N . THR A 1 374 ? -36.649 2.270 63.632 1.00 75.44 374 THR A N 1
ATOM 3023 C CA . THR A 1 374 ? -36.367 3.696 63.461 1.00 75.44 374 THR A CA 1
ATOM 3024 C C . THR A 1 374 ? -36.817 4.166 62.084 1.00 75.44 374 THR A C 1
ATOM 3026 O O . THR A 1 374 ? -36.629 3.495 61.068 1.00 75.44 374 THR A O 1
ATOM 3029 N N . ARG A 1 375 ? -37.463 5.337 62.043 1.00 74.06 375 ARG A N 1
ATOM 3030 C CA . ARG A 1 375 ? -37.730 6.038 60.782 1.00 74.06 375 ARG A CA 1
ATOM 3031 C C . ARG A 1 375 ? -36.448 6.737 60.360 1.00 74.06 375 ARG A C 1
ATOM 3033 O O . ARG A 1 375 ? -35.910 7.532 61.128 1.00 74.06 375 ARG A O 1
ATOM 3040 N N . GLU A 1 376 ? -35.970 6.457 59.157 1.00 74.62 376 GLU A N 1
ATOM 3041 C CA . GLU A 1 376 ? -34.690 6.976 58.686 1.00 74.62 376 GLU A CA 1
ATOM 3042 C C . GLU A 1 376 ? -34.885 8.289 57.923 1.00 74.62 376 GLU A C 1
ATOM 3044 O O . GLU A 1 376 ? -34.726 8.366 56.707 1.00 74.62 376 GLU A O 1
ATOM 3049 N N . LEU A 1 377 ? -35.244 9.348 58.655 1.00 76.69 377 LEU A N 1
ATOM 3050 C CA . LEU A 1 377 ? -35.480 10.674 58.073 1.00 76.69 377 LEU A CA 1
ATOM 3051 C C . LEU A 1 377 ? -34.246 11.225 57.343 1.00 76.69 377 LEU A C 1
ATOM 3053 O O . LEU A 1 377 ? -34.400 11.953 56.373 1.00 76.69 377 LEU A O 1
ATOM 3057 N N . ASN A 1 378 ? -33.033 10.864 57.768 1.00 76.75 378 ASN A N 1
ATOM 3058 C CA . ASN A 1 378 ? -31.793 11.312 57.122 1.00 76.75 378 ASN A CA 1
ATOM 3059 C C . ASN A 1 378 ? -31.599 10.731 55.713 1.00 76.75 378 ASN A C 1
ATOM 3061 O O . ASN A 1 378 ? -30.816 11.269 54.942 1.00 76.75 378 ASN A O 1
ATOM 3065 N N . SER A 1 379 ? -32.299 9.642 55.382 1.00 74.75 379 SER A N 1
ATOM 3066 C CA . SER A 1 379 ? -32.271 9.036 54.045 1.00 74.75 379 SER A CA 1
ATOM 3067 C C . SER A 1 379 ? -33.369 9.564 53.115 1.00 74.75 379 SER A C 1
ATOM 3069 O O . SER A 1 379 ? -33.363 9.231 51.932 1.00 74.75 379 SER A O 1
ATOM 3071 N N . LEU A 1 380 ? -34.293 10.376 53.650 1.00 84.56 380 LEU A N 1
ATOM 3072 C CA . LEU A 1 380 ? -35.425 10.937 52.924 1.00 84.56 380 LEU A CA 1
ATOM 3073 C C . LEU A 1 380 ? -35.028 12.247 52.235 1.00 84.56 380 LEU A C 1
ATOM 3075 O O . LEU A 1 380 ? -34.773 13.250 52.910 1.00 84.56 380 LEU A O 1
ATOM 3079 N N . PHE A 1 381 ? -35.096 12.250 50.908 1.00 87.81 381 PHE A N 1
ATOM 3080 C CA . PHE A 1 381 ? -34.898 13.432 50.075 1.00 87.81 381 PHE A CA 1
ATOM 3081 C C . PHE A 1 381 ? -36.091 13.617 49.146 1.00 87.81 381 PHE A C 1
ATOM 3083 O O . PHE A 1 381 ? -36.558 12.678 48.508 1.00 87.81 381 PHE A O 1
ATOM 3090 N N . THR A 1 382 ? -36.601 14.839 49.097 1.00 87.69 382 THR A N 1
ATOM 3091 C CA . THR A 1 382 ? -37.779 15.215 48.306 1.00 87.69 382 THR A CA 1
ATOM 3092 C C . THR A 1 382 ? -37.416 16.086 47.104 1.00 87.69 382 THR A C 1
ATOM 3094 O O . THR A 1 382 ? -38.275 16.327 46.259 1.00 87.69 382 THR A O 1
ATOM 3097 N N . LYS A 1 383 ? -36.147 16.506 47.008 1.00 91.50 383 LYS A N 1
ATOM 3098 C CA . LYS A 1 383 ? -35.530 17.126 45.836 1.00 91.50 383 LYS A CA 1
ATOM 3099 C C . LYS A 1 383 ? -34.208 16.423 45.513 1.00 91.50 383 LYS A C 1
ATOM 3101 O O . LYS A 1 383 ? -33.378 16.239 46.406 1.00 91.50 383 LYS A O 1
ATOM 3106 N N . LEU A 1 384 ? -34.008 16.068 44.246 1.00 91.19 384 LEU A N 1
ATOM 3107 C CA . LEU A 1 384 ? -32.724 15.609 43.715 1.00 91.19 384 LEU A CA 1
ATOM 3108 C C . LEU A 1 384 ? -32.165 16.613 42.715 1.00 91.19 384 LEU A C 1
ATOM 3110 O O . LEU A 1 384 ? -32.904 17.072 41.848 1.00 91.19 384 LEU A O 1
ATOM 3114 N N . THR A 1 385 ? -30.867 16.879 42.802 1.00 90.56 385 THR A N 1
ATOM 3115 C CA . THR A 1 385 ? -30.123 17.678 41.822 1.00 90.56 385 THR A CA 1
ATOM 3116 C C . THR A 1 385 ? -29.087 16.781 41.151 1.00 90.56 385 THR A C 1
ATOM 3118 O O . THR A 1 385 ? -28.246 16.204 41.840 1.00 90.56 385 THR A O 1
ATOM 3121 N N . LEU A 1 386 ? -29.148 16.627 39.827 1.00 88.88 386 LEU A N 1
ATOM 3122 C CA . LEU A 1 386 ? -28.193 15.831 39.050 1.00 88.88 386 LEU A CA 1
ATOM 3123 C C . LEU A 1 386 ? -27.294 16.744 38.210 1.00 88.88 386 LEU A C 1
ATOM 3125 O O . LEU A 1 386 ? -27.770 17.402 37.283 1.00 88.88 386 LEU A O 1
ATOM 3129 N N . SER A 1 387 ? -25.992 16.741 38.491 1.00 86.56 387 SER A N 1
ATOM 3130 C CA . SER A 1 387 ? -24.992 17.588 37.817 1.00 86.56 387 SER A CA 1
ATOM 3131 C C . SER A 1 387 ? -24.378 16.897 36.590 1.00 86.56 387 SER A C 1
ATOM 3133 O O . SER A 1 387 ? -23.163 16.745 36.513 1.00 86.56 387 SER A O 1
ATOM 3135 N N . PHE A 1 388 ? -25.207 16.391 35.668 1.00 81.75 388 PHE A N 1
ATOM 3136 C CA . PHE A 1 388 ? -24.752 15.569 34.527 1.00 81.75 388 PHE A CA 1
ATOM 3137 C C . PHE A 1 388 ? -24.546 16.376 33.233 1.00 81.75 388 PHE A C 1
ATOM 3139 O O . PHE A 1 388 ? -24.114 15.808 32.235 1.00 81.75 388 PHE A O 1
ATOM 3146 N N . GLY A 1 389 ? -24.845 17.677 33.225 1.00 74.38 389 GLY A N 1
ATOM 3147 C CA . GLY A 1 389 ? -24.542 18.585 32.115 1.00 74.38 389 GLY A CA 1
ATOM 3148 C C . GLY A 1 389 ? -24.306 20.021 32.583 1.00 74.38 389 GLY A C 1
ATOM 3149 O O . GLY A 1 389 ? -24.374 20.266 33.788 1.00 74.38 389 GLY A O 1
ATOM 3150 N N . GLU A 1 390 ? -24.057 20.952 31.648 1.00 74.06 390 GLU A N 1
ATOM 3151 C CA . GLU A 1 390 ? -23.719 22.362 31.943 1.00 74.06 390 GLU A CA 1
ATOM 3152 C C . GLU A 1 390 ? -24.679 23.010 32.953 1.00 74.06 390 GLU A C 1
ATOM 3154 O O . GLU A 1 390 ? -24.272 23.819 33.788 1.00 74.06 390 GLU A O 1
ATOM 3159 N N . GLN A 1 391 ? -25.962 22.645 32.884 1.00 82.44 391 GLN A N 1
ATOM 3160 C CA . GLN A 1 391 ? -26.976 23.036 33.856 1.00 82.44 391 GLN A CA 1
ATOM 3161 C C . GLN A 1 391 ? -27.439 21.812 34.660 1.00 82.44 391 GLN A C 1
ATOM 3163 O O . GLN A 1 391 ? -27.917 20.842 34.062 1.00 82.44 391 GLN A O 1
ATOM 3168 N N . PRO A 1 392 ? -27.345 21.848 36.005 1.00 85.94 392 PRO A N 1
ATOM 3169 C CA . PRO A 1 392 ? -27.891 20.796 36.851 1.00 85.94 392 PRO A CA 1
ATOM 3170 C C . PRO A 1 392 ? -29.400 20.637 36.643 1.00 85.94 392 PRO A C 1
ATOM 3172 O O . PRO A 1 392 ? -30.132 21.624 36.550 1.00 85.94 392 PRO A O 1
ATOM 3175 N N . LEU A 1 393 ? -29.872 19.391 36.600 1.00 89.06 393 LEU A N 1
ATOM 3176 C CA . LEU A 1 393 ? -31.298 19.080 36.502 1.00 89.06 393 LEU A CA 1
ATOM 3177 C C . LEU A 1 393 ? -31.884 18.802 37.883 1.00 89.06 393 LEU A C 1
ATOM 3179 O O . LEU A 1 393 ? -31.313 18.043 38.666 1.00 89.06 393 LEU A O 1
ATOM 3183 N N . GLU A 1 394 ? -33.047 19.386 38.161 1.00 91.88 394 GLU A N 1
ATOM 3184 C CA . GLU A 1 394 ? -33.734 19.266 39.445 1.00 91.88 394 GLU A CA 1
ATOM 3185 C C . GLU A 1 394 ? -35.012 18.430 39.321 1.00 91.88 394 GLU A C 1
ATOM 3187 O O . GLU A 1 394 ? -35.834 18.650 38.433 1.00 91.88 394 GLU A O 1
ATOM 3192 N N . PHE A 1 395 ? -35.204 17.493 40.248 1.00 90.69 395 PHE A N 1
ATOM 3193 C CA . PHE A 1 395 ? -36.371 16.614 40.309 1.00 90.69 395 PHE A CA 1
ATOM 3194 C C . PHE A 1 395 ? -37.048 16.735 41.673 1.00 90.69 395 PHE A C 1
ATOM 3196 O O . PHE A 1 395 ? -36.380 16.645 42.704 1.00 90.69 395 PHE A O 1
ATOM 3203 N N . TYR A 1 396 ? -38.372 16.895 41.680 1.00 91.25 396 TYR A N 1
ATOM 3204 C CA . TYR A 1 396 ? -39.175 17.122 42.882 1.00 91.25 396 TYR A CA 1
ATOM 3205 C C . TYR A 1 396 ? -40.192 16.003 43.109 1.00 91.25 396 TYR A C 1
ATOM 3207 O O . TYR A 1 396 ? -40.861 15.538 42.187 1.00 91.25 396 TYR A O 1
ATOM 3215 N N . ALA A 1 397 ? -40.327 15.574 44.365 1.00 85.69 397 ALA A N 1
ATOM 3216 C CA . ALA A 1 397 ? -41.326 14.594 44.796 1.00 85.69 397 ALA A CA 1
ATOM 3217 C C . ALA A 1 397 ? -42.673 15.266 45.137 1.00 85.69 397 ALA A C 1
ATOM 3219 O O . ALA A 1 397 ? -43.248 15.031 46.204 1.00 85.69 397 ALA A O 1
ATOM 3220 N N . ASP A 1 398 ? -43.142 16.149 44.258 1.00 84.19 398 ASP A N 1
ATOM 3221 C CA . ASP A 1 398 ? -44.376 16.939 44.374 1.00 84.19 398 ASP A CA 1
ATOM 3222 C C . ASP A 1 398 ? -45.467 16.499 43.379 1.00 84.19 398 ASP A C 1
ATOM 3224 O O . ASP A 1 398 ? -46.540 17.101 43.298 1.00 84.19 398 ASP A O 1
ATOM 3228 N N . THR A 1 399 ? -45.210 15.420 42.643 1.00 71.44 399 THR A N 1
ATOM 3229 C CA . THR A 1 399 ? -46.129 14.842 41.664 1.00 71.44 399 THR A CA 1
ATOM 3230 C C . THR A 1 399 ? -46.995 13.741 42.298 1.00 71.44 399 THR A C 1
ATOM 3232 O O . THR A 1 399 ? -46.521 12.934 43.099 1.00 71.44 399 THR A O 1
ATOM 3235 N N . GLY A 1 400 ? -48.291 13.706 41.957 1.00 72.69 400 GLY A N 1
ATOM 3236 C CA . GLY A 1 400 ? -49.247 12.676 42.400 1.00 72.69 400 GLY A CA 1
ATOM 3237 C C . GLY A 1 400 ? -50.310 13.142 43.407 1.00 72.69 400 GLY A C 1
ATOM 3238 O O . GLY A 1 400 ? -50.564 14.336 43.574 1.00 72.69 400 GLY A O 1
ATOM 3239 N N . ASP A 1 401 ? -50.967 12.175 44.059 1.00 75.69 401 ASP A N 1
ATOM 3240 C CA . ASP A 1 401 ? -52.065 12.425 45.001 1.00 75.69 401 ASP A CA 1
ATOM 3241 C C . ASP A 1 401 ? -51.576 13.123 46.278 1.00 75.69 401 ASP A C 1
ATOM 3243 O O . ASP A 1 401 ? -50.666 12.656 46.973 1.00 75.69 401 ASP A O 1
ATOM 3247 N N . ARG A 1 402 ? -52.234 14.229 46.638 1.00 74.62 402 ARG A N 1
ATOM 3248 C CA . ARG A 1 402 ? -51.929 14.959 47.872 1.00 74.62 402 ARG A CA 1
ATOM 3249 C C . ARG A 1 402 ? -52.416 14.207 49.122 1.00 74.62 402 ARG A C 1
ATOM 3251 O O . ARG A 1 402 ? -53.489 13.604 49.097 1.00 74.62 402 ARG A O 1
ATOM 3258 N N . PRO A 1 403 ? -51.695 14.297 50.258 1.00 75.88 403 PRO A N 1
ATOM 3259 C CA . PRO A 1 403 ? -50.439 15.028 50.436 1.00 75.88 403 PRO A CA 1
ATOM 3260 C C . PRO A 1 403 ? -49.241 14.257 49.859 1.00 75.88 403 PRO A C 1
ATOM 3262 O O . PRO A 1 403 ? -49.038 13.084 50.196 1.00 75.88 403 PRO A O 1
ATOM 3265 N N . THR A 1 404 ? -48.441 14.940 49.040 1.00 80.06 404 THR A N 1
ATOM 3266 C CA . THR A 1 404 ? -47.199 14.442 48.424 1.00 80.06 404 THR A CA 1
ATOM 3267 C C . THR A 1 404 ? -46.071 14.329 49.463 1.00 80.06 404 THR A C 1
ATOM 3269 O O . THR A 1 404 ? -46.192 14.867 50.570 1.00 80.06 404 THR A O 1
ATOM 3272 N N . PRO A 1 405 ? -44.959 13.624 49.176 1.00 81.12 405 PRO A N 1
ATOM 3273 C CA . PRO A 1 405 ? -43.787 13.616 50.054 1.00 81.12 405 PRO A CA 1
ATOM 3274 C C . PRO A 1 405 ? -43.284 15.020 50.425 1.00 81.12 405 PRO A C 1
ATOM 3276 O O . PRO A 1 405 ? -42.956 15.247 51.592 1.00 81.12 405 PRO A O 1
ATOM 3279 N N . VAL A 1 406 ? -43.294 15.969 49.480 1.00 85.69 406 VAL A N 1
ATOM 3280 C CA . VAL A 1 406 ? -42.955 17.380 49.742 1.00 85.69 406 VAL A CA 1
ATOM 3281 C C . VAL A 1 406 ? -43.951 18.019 50.718 1.00 85.69 406 VAL A C 1
ATOM 3283 O O . VAL A 1 406 ? -43.520 18.651 51.680 1.00 85.69 406 VAL A O 1
ATOM 3286 N N . ASP A 1 407 ? -45.260 17.785 50.559 1.00 80.38 407 ASP A N 1
ATOM 3287 C CA . ASP A 1 407 ? -46.285 18.313 51.480 1.00 80.38 407 ASP A CA 1
ATOM 3288 C C . ASP A 1 407 ? -46.122 17.771 52.913 1.00 80.38 407 ASP A C 1
ATOM 3290 O O . ASP A 1 407 ? -46.395 18.467 53.891 1.00 80.38 407 ASP A O 1
ATOM 3294 N N . ARG A 1 408 ? -45.697 16.506 53.055 1.00 78.88 408 ARG A N 1
ATOM 3295 C CA . ARG A 1 408 ? -45.574 15.832 54.362 1.00 78.88 408 ARG A CA 1
ATOM 3296 C C . ARG A 1 408 ? -44.278 16.154 55.097 1.00 78.88 408 ARG A C 1
ATOM 3298 O O . ARG A 1 408 ? -44.276 16.151 56.327 1.00 78.88 408 ARG A O 1
ATOM 3305 N N . TYR A 1 409 ? -43.178 16.337 54.369 1.00 83.19 409 TYR A N 1
ATOM 3306 C CA . TYR A 1 409 ? -41.830 16.369 54.948 1.00 83.19 409 TYR A CA 1
ATOM 3307 C C . TYR A 1 409 ? -41.011 17.612 54.578 1.00 83.19 409 TYR A C 1
ATOM 3309 O O . TYR A 1 409 ? -39.895 17.768 55.080 1.00 83.19 409 TYR A O 1
ATOM 3317 N N . GLY A 1 410 ? -41.556 18.501 53.746 1.00 84.94 410 GLY A N 1
ATOM 3318 C CA . GLY A 1 410 ? -40.861 19.673 53.224 1.00 84.94 410 GLY A CA 1
ATOM 3319 C C . GLY A 1 410 ? -39.821 19.325 52.157 1.00 84.94 410 GLY A C 1
ATOM 3320 O O . GLY A 1 410 ? -39.677 18.172 51.743 1.00 84.94 410 GLY A O 1
ATOM 3321 N N . ILE A 1 411 ? -39.085 20.343 51.707 1.00 88.19 411 ILE A N 1
ATOM 3322 C CA . ILE A 1 411 ? -38.012 20.204 50.715 1.00 88.19 411 ILE A CA 1
ATOM 3323 C C . ILE A 1 411 ? -36.724 19.748 51.415 1.00 88.19 411 ILE A C 1
ATOM 3325 O O . ILE A 1 411 ? -36.243 20.399 52.342 1.00 88.19 411 ILE A O 1
ATOM 3329 N N . ARG A 1 412 ? -36.170 18.620 50.966 1.00 89.31 412 ARG A N 1
ATOM 3330 C CA . ARG A 1 412 ? -34.904 18.038 51.426 1.00 89.31 412 ARG A CA 1
ATOM 3331 C C . ARG A 1 412 ? -34.063 17.654 50.219 1.00 89.31 412 ARG A C 1
ATOM 3333 O O . ARG A 1 412 ? -34.487 16.795 49.447 1.00 89.31 412 ARG A O 1
ATOM 3340 N N . ASN A 1 413 ? -32.894 18.274 50.088 1.00 89.00 413 ASN A N 1
ATOM 3341 C CA . ASN A 1 413 ? -32.077 18.208 48.878 1.00 89.00 413 ASN A CA 1
ATOM 3342 C C . ASN A 1 413 ? -31.013 17.121 48.980 1.00 89.00 413 ASN A C 1
ATOM 3344 O O . ASN A 1 413 ? -30.370 16.976 50.023 1.00 89.00 413 ASN A O 1
ATOM 3348 N N . LYS A 1 414 ? -30.805 16.407 47.877 1.00 88.62 414 LYS A N 1
ATOM 3349 C CA . LYS A 1 414 ? -29.627 15.578 47.660 1.00 88.62 414 LYS A CA 1
ATOM 3350 C C . LYS A 1 414 ? -29.057 15.850 46.279 1.00 88.62 414 LYS A C 1
ATOM 3352 O O . LYS A 1 414 ? -29.753 15.695 45.278 1.00 88.62 414 LYS A O 1
ATOM 3357 N N . ASP A 1 415 ? -27.780 16.189 46.266 1.00 88.94 415 ASP A N 1
ATOM 3358 C CA . ASP A 1 415 ? -27.033 16.456 45.048 1.00 88.94 415 ASP A CA 1
ATOM 3359 C C . ASP A 1 415 ? -26.241 15.198 44.669 1.00 88.94 415 ASP A C 1
ATOM 3361 O O . ASP A 1 415 ? -25.691 14.505 45.534 1.00 88.94 415 ASP A O 1
ATOM 3365 N N . ILE A 1 416 ? -26.263 14.849 43.384 1.00 85.50 416 ILE A N 1
ATOM 3366 C CA . ILE A 1 416 ? -25.547 13.706 42.820 1.00 85.50 416 ILE A CA 1
ATOM 3367 C C . ILE A 1 416 ? -24.737 14.214 41.633 1.00 85.50 416 ILE A C 1
ATOM 3369 O O . ILE A 1 416 ? -25.287 14.672 40.626 1.00 85.50 416 ILE A O 1
ATOM 3373 N N . ASP A 1 417 ? -23.422 14.106 41.767 1.00 83.12 417 ASP A N 1
ATOM 3374 C CA . ASP A 1 417 ? -22.487 14.496 40.724 1.00 83.12 417 ASP A CA 1
ATOM 3375 C C . ASP A 1 417 ? -22.441 13.469 39.590 1.00 83.12 417 ASP A C 1
ATOM 3377 O O . ASP A 1 417 ? -22.771 12.291 39.772 1.00 83.12 417 ASP A O 1
ATOM 3381 N N . MET A 1 418 ? -22.031 13.929 38.405 1.00 78.38 418 MET A N 1
ATOM 3382 C CA . MET A 1 418 ? -21.799 13.059 37.256 1.00 78.38 418 MET A CA 1
ATOM 3383 C C . MET A 1 418 ? -20.769 11.972 37.604 1.00 78.38 418 MET A C 1
ATOM 3385 O O . MET A 1 418 ? -19.675 12.313 38.063 1.00 78.38 418 MET A O 1
ATOM 3389 N N . PRO A 1 419 ? -21.079 10.686 37.359 1.00 77.81 419 PRO A N 1
ATOM 3390 C CA . PRO A 1 419 ? -20.122 9.600 37.518 1.00 77.81 419 PRO A CA 1
ATOM 3391 C C . PRO A 1 419 ? -18.932 9.784 36.577 1.00 77.81 419 PRO A C 1
ATOM 3393 O O . PRO A 1 419 ? -19.120 10.096 35.401 1.00 77.81 419 PRO A O 1
ATOM 3396 N N . ASP A 1 420 ? -17.719 9.509 37.052 1.00 75.25 420 ASP A N 1
ATOM 3397 C CA . ASP A 1 420 ? -16.502 9.731 36.257 1.00 75.25 420 ASP A CA 1
ATOM 3398 C C . ASP A 1 420 ? -16.412 8.787 35.046 1.00 75.25 420 ASP A C 1
ATOM 3400 O O . ASP A 1 420 ? -15.740 9.096 34.068 1.00 75.25 420 ASP A O 1
ATOM 3404 N N . ILE A 1 421 ? -17.135 7.659 35.067 1.00 76.12 421 ILE A N 1
ATOM 3405 C CA . ILE A 1 421 ? -17.229 6.737 33.925 1.00 76.12 421 ILE A CA 1
ATOM 3406 C C . ILE A 1 421 ? -17.978 7.333 32.717 1.00 76.12 421 ILE A C 1
ATOM 3408 O O . ILE A 1 421 ? -17.905 6.793 31.612 1.00 76.12 421 ILE A O 1
ATOM 3412 N N . VAL A 1 422 ? -18.700 8.441 32.906 1.00 74.38 422 VAL A N 1
ATOM 3413 C CA . VAL A 1 422 ? -19.370 9.170 31.828 1.00 74.38 422 VAL A CA 1
ATOM 3414 C C . VAL A 1 422 ? -18.423 10.265 31.328 1.00 74.38 422 VAL A C 1
ATOM 3416 O O . VAL A 1 422 ? -18.154 11.245 32.012 1.00 74.38 422 VAL A O 1
ATOM 3419 N N . SER A 1 423 ? -17.902 10.089 30.111 1.00 66.88 423 SER A N 1
ATOM 3420 C CA . SER A 1 423 ? -16.832 10.930 29.541 1.00 66.88 423 SER A CA 1
ATOM 3421 C C . SER A 1 423 ? -17.285 12.281 28.981 1.00 66.88 423 SER A C 1
ATOM 3423 O O . SER A 1 423 ? -16.455 13.067 28.515 1.00 66.88 423 SER A O 1
ATOM 3425 N N . TYR A 1 424 ? -18.590 12.543 28.963 1.00 70.94 424 TYR A N 1
ATOM 3426 C CA . TYR A 1 424 ? -19.174 13.762 28.421 1.00 70.94 424 TYR A CA 1
ATOM 3427 C C . TYR A 1 424 ? -20.464 14.110 29.155 1.00 70.94 424 TYR A C 1
ATOM 3429 O O . TYR A 1 424 ? -21.169 13.238 29.655 1.00 70.94 424 TYR A O 1
ATOM 3437 N N . GLU A 1 425 ? -20.790 15.392 29.168 1.00 74.12 425 GLU A N 1
ATOM 3438 C CA . GLU A 1 425 ? -22.050 15.877 29.710 1.00 74.12 425 GLU A CA 1
ATOM 3439 C C . GLU A 1 425 ? -23.254 15.259 28.993 1.00 74.12 425 GLU A C 1
ATOM 3441 O O . GLU A 1 425 ? -23.416 15.389 27.779 1.00 74.12 425 GLU A O 1
ATOM 3446 N N . ASN A 1 426 ? -24.109 14.587 29.755 1.00 77.06 426 ASN A N 1
ATOM 3447 C CA . ASN A 1 426 ? -25.256 13.859 29.246 1.00 77.06 426 ASN A CA 1
ATOM 3448 C C . ASN A 1 426 ? -26.524 14.193 30.059 1.00 77.06 426 ASN A C 1
ATOM 3450 O O . ASN A 1 426 ? -26.889 13.458 30.985 1.00 77.06 426 ASN A O 1
ATOM 3454 N N . PRO A 1 427 ? -27.225 15.295 29.723 1.00 82.25 427 PRO A N 1
ATOM 3455 C CA . PRO A 1 427 ? -28.472 15.659 30.391 1.00 82.25 427 PRO A CA 1
ATOM 3456 C C . PRO A 1 427 ? -29.595 14.638 30.149 1.00 82.25 427 PRO A C 1
ATOM 3458 O O . PRO A 1 427 ? -30.449 14.467 31.019 1.00 82.25 427 PRO A O 1
ATOM 3461 N N . GLU A 1 428 ? -29.587 13.917 29.021 1.00 82.69 428 GLU A N 1
ATOM 3462 C CA . GLU A 1 428 ? -30.562 12.852 28.733 1.00 82.69 428 GLU A CA 1
ATOM 3463 C C . GLU A 1 428 ? -30.436 11.697 29.731 1.00 82.69 428 GLU A C 1
ATOM 3465 O O . GLU A 1 428 ? -31.439 11.160 30.206 1.00 82.69 428 GLU A O 1
ATOM 3470 N N . LEU A 1 429 ? -29.204 11.358 30.123 1.00 82.75 429 LEU A N 1
ATOM 3471 C CA . LEU A 1 429 ? -28.956 10.349 31.142 1.00 82.75 429 LEU A CA 1
ATOM 3472 C C . LEU A 1 429 ? -29.531 10.772 32.497 1.00 82.75 429 LEU A C 1
ATOM 3474 O O . LEU A 1 429 ? -30.195 9.968 33.151 1.00 82.75 429 LEU A O 1
ATOM 3478 N N . ALA A 1 430 ? -29.342 12.034 32.896 1.00 84.62 430 ALA A N 1
ATOM 3479 C CA . ALA A 1 430 ? -29.955 12.563 34.114 1.00 84.62 430 ALA A CA 1
ATOM 3480 C C . ALA A 1 430 ? -31.490 12.548 34.051 1.00 84.62 430 ALA A C 1
ATOM 3482 O O . ALA A 1 430 ? -32.128 12.176 35.035 1.00 84.62 430 ALA A O 1
ATOM 3483 N N . GLN A 1 431 ? -32.096 12.874 32.904 1.00 85.75 431 GLN A N 1
ATOM 3484 C CA . GLN A 1 431 ? -33.549 12.761 32.718 1.00 85.75 431 GLN A CA 1
ATOM 3485 C C . GLN A 1 431 ? -34.053 11.319 32.853 1.00 85.75 431 GLN A C 1
ATOM 3487 O O . GLN A 1 431 ? -35.121 11.100 33.424 1.00 85.75 431 GLN A O 1
ATOM 3492 N N . ALA A 1 432 ? -33.288 10.334 32.375 1.00 84.31 432 ALA A N 1
ATOM 3493 C CA . ALA A 1 432 ? -33.671 8.927 32.440 1.00 84.31 432 ALA A CA 1
ATOM 3494 C C . ALA A 1 432 ? -33.585 8.342 33.863 1.00 84.31 432 ALA A C 1
ATOM 3496 O O . ALA A 1 432 ? -34.481 7.604 34.284 1.00 84.31 432 ALA A O 1
ATOM 3497 N N . ILE A 1 433 ? -32.524 8.665 34.613 1.00 84.31 433 ILE A N 1
ATOM 3498 C CA . ILE A 1 433 ? -32.285 8.082 35.946 1.00 84.31 433 ILE A CA 1
ATOM 3499 C C . ILE A 1 433 ? -32.925 8.888 37.085 1.00 84.31 433 ILE A C 1
ATOM 3501 O O . ILE A 1 433 ? -33.272 8.316 38.119 1.00 84.31 433 ILE A O 1
ATOM 3505 N N . GLY A 1 434 ? -33.096 10.203 36.914 1.00 85.94 434 GLY A N 1
ATOM 3506 C CA . GLY A 1 434 ? -33.571 11.121 37.954 1.00 85.94 434 GLY A CA 1
ATOM 3507 C C . GLY A 1 434 ? -34.894 10.707 38.600 1.00 85.94 434 GLY A C 1
ATOM 3508 O O . GLY A 1 434 ? -34.930 10.573 39.825 1.00 85.94 434 GLY A O 1
ATOM 3509 N N . PRO A 1 435 ? -35.956 10.413 37.825 1.00 85.56 435 PRO A N 1
ATOM 3510 C CA . PRO A 1 435 ? -37.230 9.951 38.374 1.00 85.56 435 PRO A CA 1
ATOM 3511 C C . PRO A 1 435 ? -37.110 8.649 39.180 1.00 85.56 435 PRO A C 1
ATOM 3513 O O . PRO A 1 435 ? -37.702 8.534 40.252 1.00 85.56 435 PRO A O 1
ATOM 3516 N N . GLN A 1 436 ? -36.298 7.694 38.711 1.00 80.88 436 GLN A N 1
ATOM 3517 C CA . GLN A 1 436 ? -36.101 6.404 39.384 1.00 80.88 436 GLN A CA 1
ATOM 3518 C C . GLN A 1 436 ? -35.378 6.576 40.725 1.00 80.88 436 GLN A C 1
ATOM 3520 O O . GLN A 1 436 ? -35.760 5.991 41.738 1.00 80.88 436 GLN A O 1
ATOM 3525 N N . LEU A 1 437 ? -34.335 7.411 40.755 1.00 82.88 437 LEU A N 1
ATOM 3526 C CA . LEU A 1 437 ? -33.625 7.733 41.990 1.00 82.88 437 LEU A CA 1
ATOM 3527 C C . LEU A 1 437 ? -34.525 8.508 42.957 1.00 82.88 437 LEU A C 1
ATOM 3529 O O . LEU A 1 437 ? -34.502 8.241 44.160 1.00 82.88 437 LEU A O 1
ATOM 3533 N N . LEU A 1 438 ? -35.334 9.439 42.446 1.00 86.00 438 LEU A N 1
ATOM 3534 C CA . LEU A 1 438 ? -36.247 10.238 43.257 1.00 86.00 438 LEU A CA 1
ATOM 3535 C C . LEU A 1 438 ? -37.292 9.358 43.943 1.00 86.00 438 LEU A C 1
ATOM 3537 O O . LEU A 1 438 ? -37.539 9.545 45.131 1.00 86.00 438 LEU A O 1
ATOM 3541 N N . GLU A 1 439 ? -37.858 8.368 43.255 1.00 79.56 439 GLU A N 1
ATOM 3542 C CA . GLU A 1 439 ? -38.785 7.400 43.857 1.00 79.56 439 GLU A CA 1
ATOM 3543 C C . GLU A 1 439 ? -38.143 6.667 45.049 1.00 79.56 439 GLU A C 1
ATOM 3545 O O . GLU A 1 439 ? -38.751 6.523 46.112 1.00 79.56 439 GLU A O 1
ATOM 3550 N N . ILE A 1 440 ? -36.870 6.285 44.921 1.00 77.12 440 ILE A N 1
ATOM 3551 C CA . ILE A 1 440 ? -36.125 5.581 45.974 1.00 77.12 440 ILE A CA 1
ATOM 3552 C C . ILE A 1 440 ? -35.844 6.487 47.180 1.00 77.12 440 ILE A C 1
ATOM 3554 O O . ILE A 1 440 ? -35.967 6.042 48.324 1.00 77.12 440 ILE A O 1
ATOM 3558 N N . TYR A 1 441 ? -35.419 7.731 46.946 1.00 83.25 441 TYR A N 1
ATOM 3559 C CA . TYR A 1 441 ? -35.035 8.653 48.020 1.00 83.25 441 TYR A CA 1
ATOM 3560 C C . TYR A 1 441 ? -36.224 9.376 48.663 1.00 83.25 441 TYR A C 1
ATOM 3562 O O . TYR A 1 441 ? -36.132 9.767 49.826 1.00 83.25 441 TYR A O 1
ATOM 3570 N N . SER A 1 442 ? -37.342 9.527 47.951 1.00 81.06 442 SER A N 1
ATOM 3571 C CA . SER A 1 442 ? -38.560 10.166 48.470 1.00 81.06 442 SER A CA 1
ATOM 3572 C C . SER A 1 442 ? -39.440 9.221 49.293 1.00 81.06 442 SER A C 1
ATOM 3574 O O . SER A 1 442 ? -40.346 9.670 50.002 1.00 81.06 442 SER A O 1
ATOM 3576 N N . ALA A 1 443 ? -39.149 7.917 49.273 1.00 77.00 443 ALA A N 1
ATOM 3577 C CA . ALA A 1 443 ? -39.799 6.931 50.120 1.00 77.00 443 ALA A CA 1
ATOM 3578 C C . ALA A 1 443 ? -39.194 6.925 51.535 1.00 77.00 443 ALA A C 1
ATOM 3580 O O . ALA A 1 443 ? -38.024 6.595 51.740 1.00 77.00 443 ALA A O 1
ATOM 3581 N N . LEU A 1 444 ? -40.010 7.231 52.551 1.00 75.44 444 LEU A N 1
ATOM 3582 C CA . LEU A 1 444 ? -39.581 7.142 53.949 1.00 75.44 444 LEU A CA 1
ATOM 3583 C C . LEU A 1 444 ? -39.403 5.675 54.365 1.00 75.44 444 LEU A C 1
ATOM 3585 O O . LEU A 1 444 ? -40.347 5.035 54.837 1.00 75.44 444 LEU A O 1
ATOM 3589 N N . SER A 1 445 ? -38.181 5.154 54.247 1.00 71.81 445 SER A N 1
ATOM 3590 C CA . SER A 1 445 ? -37.874 3.804 54.710 1.00 71.81 445 SER A CA 1
ATOM 3591 C C . SER A 1 445 ? -37.762 3.721 56.233 1.00 71.81 445 SER A C 1
ATOM 3593 O O . SER A 1 445 ? -37.304 4.638 56.926 1.00 71.81 445 SER A O 1
ATOM 3595 N N . ARG A 1 446 ? -38.190 2.577 56.770 1.00 75.38 446 ARG A N 1
ATOM 3596 C CA . ARG A 1 446 ? -37.946 2.194 58.161 1.00 75.38 446 ARG A CA 1
ATOM 3597 C C . ARG A 1 446 ? -36.770 1.235 58.198 1.00 75.38 446 ARG A C 1
ATOM 3599 O O . ARG A 1 446 ? -36.742 0.265 57.440 1.00 75.38 446 ARG A O 1
ATOM 3606 N N . LYS A 1 447 ? -35.838 1.495 59.108 1.00 81.62 447 LYS A N 1
ATOM 3607 C CA . LYS A 1 447 ? -34.769 0.566 59.449 1.00 81.62 447 LYS A CA 1
ATOM 3608 C C . LYS A 1 447 ? -35.212 -0.228 60.667 1.00 81.62 447 LYS A C 1
ATOM 3610 O O . LYS A 1 447 ? -35.551 0.341 61.706 1.00 81.62 447 LYS A O 1
ATOM 3615 N N . ILE A 1 448 ? -35.264 -1.542 60.516 1.00 83.62 448 ILE A N 1
ATOM 3616 C CA . ILE A 1 448 ? -35.678 -2.465 61.567 1.00 83.62 448 ILE A CA 1
ATOM 3617 C C . ILE A 1 448 ? -34.475 -3.334 61.902 1.00 83.62 448 ILE A C 1
ATOM 3619 O O . ILE A 1 448 ? -33.855 -3.905 61.012 1.00 83.62 448 ILE A O 1
ATOM 3623 N N . THR A 1 449 ? -34.129 -3.436 63.179 1.00 86.69 449 THR A N 1
ATOM 3624 C CA . THR A 1 449 ? -33.148 -4.420 63.636 1.00 86.69 449 THR A CA 1
ATOM 3625 C C . THR A 1 449 ? -33.851 -5.471 64.476 1.00 86.69 449 THR A C 1
ATOM 3627 O O . THR A 1 449 ? -34.605 -5.149 65.397 1.00 86.69 449 THR A O 1
ATOM 3630 N N . CYS A 1 450 ? -33.645 -6.738 64.138 1.00 86.88 450 CYS A N 1
ATOM 3631 C CA . CYS A 1 450 ? -34.217 -7.857 64.873 1.00 86.88 450 CYS A CA 1
ATOM 3632 C C . CYS A 1 450 ? -33.223 -9.006 64.982 1.00 86.88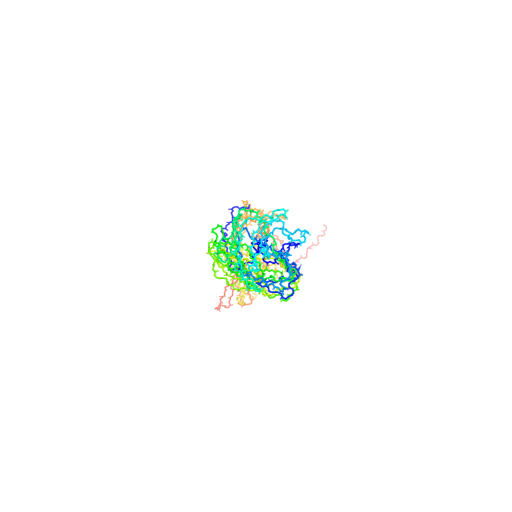 450 CYS A C 1
ATOM 3634 O O . CYS A 1 450 ? -32.351 -9.184 64.137 1.00 86.88 450 CYS A O 1
ATOM 3636 N N . VAL A 1 451 ? -33.377 -9.787 66.040 1.00 88.81 451 VAL A N 1
ATOM 3637 C CA . VAL A 1 451 ? -32.630 -11.008 66.300 1.00 88.81 451 VAL A CA 1
ATOM 3638 C C . VAL A 1 451 ? -33.589 -12.173 66.112 1.00 88.81 451 VAL A C 1
ATOM 3640 O O . VAL A 1 451 ? -34.648 -12.211 66.745 1.00 88.81 451 VAL A O 1
ATOM 3643 N N . ALA A 1 452 ? -33.226 -13.110 65.246 1.00 89.69 452 ALA A N 1
ATOM 3644 C CA . ALA A 1 452 ? -33.978 -14.335 65.008 1.00 89.69 452 ALA A CA 1
ATOM 3645 C C . ALA A 1 452 ? -33.105 -15.565 65.289 1.00 89.69 452 ALA A C 1
ATOM 3647 O O . ALA A 1 452 ? -31.891 -15.455 65.511 1.00 89.69 452 ALA A O 1
ATOM 3648 N N . ARG A 1 453 ? -33.735 -16.741 65.301 1.00 89.44 453 ARG A N 1
ATOM 3649 C CA . ARG A 1 453 ? -33.033 -18.026 65.282 1.00 89.44 453 ARG A CA 1
ATOM 3650 C C . ARG A 1 453 ? -32.114 -18.089 64.066 1.00 89.44 453 ARG A C 1
ATOM 3652 O O . ARG A 1 453 ? -32.385 -17.477 63.036 1.00 89.44 453 ARG A O 1
ATOM 3659 N N . MET A 1 454 ? -31.000 -18.798 64.208 1.00 86.81 454 MET A N 1
ATOM 3660 C CA . MET A 1 454 ? -30.040 -18.930 63.121 1.00 86.81 454 MET A CA 1
ATOM 3661 C C . MET A 1 454 ? -30.661 -19.651 61.927 1.00 86.81 454 MET A C 1
ATOM 3663 O O . MET A 1 454 ? -30.925 -20.848 61.991 1.00 86.81 454 MET A O 1
ATOM 3667 N N . ASN A 1 455 ? -30.845 -18.900 60.845 1.00 84.56 455 ASN A N 1
ATOM 3668 C CA . ASN A 1 455 ? -31.217 -19.404 59.537 1.00 84.56 455 ASN A CA 1
ATOM 3669 C C . ASN A 1 455 ? -30.127 -18.985 58.539 1.00 84.56 455 ASN A C 1
ATOM 3671 O O . ASN A 1 455 ? -29.932 -17.793 58.295 1.00 84.56 455 ASN A O 1
ATOM 3675 N N . LEU A 1 456 ? -29.398 -19.977 58.021 1.00 81.81 456 LEU A N 1
ATOM 3676 C CA . LEU A 1 456 ? -28.301 -19.794 57.065 1.00 81.81 456 LEU A CA 1
ATOM 3677 C C . LEU A 1 456 ? -28.790 -19.729 55.608 1.00 81.81 456 LEU A C 1
ATOM 3679 O O . LEU A 1 456 ? -27.984 -19.504 54.713 1.00 81.81 456 LEU A O 1
ATOM 3683 N N . GLU A 1 457 ? -30.086 -19.939 55.363 1.00 81.62 457 GLU A N 1
ATOM 3684 C CA . GLU A 1 457 ? -30.681 -19.885 54.024 1.00 81.62 457 GLU A CA 1
ATOM 3685 C C . GLU A 1 457 ? -30.990 -18.451 53.570 1.00 81.62 457 GLU A C 1
ATOM 3687 O O . GLU A 1 457 ? -31.237 -18.245 52.387 1.00 81.62 457 GLU A O 1
ATOM 3692 N N . LEU A 1 458 ? -30.979 -17.475 54.488 1.00 82.75 458 LEU A N 1
ATOM 3693 C CA . LEU A 1 458 ? -31.294 -16.071 54.208 1.00 82.75 458 LEU A CA 1
ATOM 3694 C C . LEU A 1 458 ? -30.044 -15.250 53.870 1.00 82.75 458 LEU A C 1
ATOM 3696 O O . LEU A 1 458 ? -29.079 -15.229 54.636 1.00 82.75 458 LEU A O 1
ATOM 3700 N N . GLU A 1 459 ? -30.104 -14.498 52.772 1.00 76.88 459 GLU A N 1
ATOM 3701 C CA . GLU A 1 459 ? -28.981 -13.745 52.207 1.00 76.88 459 GLU A CA 1
ATOM 3702 C C . GLU A 1 459 ? -29.185 -12.219 52.244 1.00 76.88 459 GLU A C 1
ATOM 3704 O O . GLU A 1 459 ? -30.277 -11.691 52.480 1.00 76.88 459 GLU A O 1
ATOM 3709 N N . LEU A 1 460 ? -28.101 -11.471 52.003 1.00 78.06 460 LEU A N 1
ATOM 3710 C CA . LEU A 1 460 ? -28.201 -10.035 51.747 1.00 78.06 460 LEU A CA 1
ATOM 3711 C C . LEU A 1 460 ? -29.010 -9.809 50.467 1.00 78.06 460 LEU A C 1
ATOM 3713 O O . LEU A 1 460 ? -28.701 -10.349 49.411 1.00 78.06 460 LEU A O 1
ATOM 3717 N N . GLY A 1 461 ? -30.022 -8.954 50.554 1.00 74.31 461 GLY A N 1
ATOM 3718 C CA . GLY A 1 461 ? -30.904 -8.634 49.441 1.00 74.31 461 GLY A CA 1
ATOM 3719 C C . GLY A 1 461 ? -32.203 -9.435 49.397 1.00 74.31 461 GLY A C 1
ATOM 3720 O O . GLY A 1 461 ? -33.124 -8.980 48.718 1.00 74.31 461 GLY A O 1
ATOM 3721 N N . ASP A 1 462 ? -32.322 -10.527 50.158 1.00 78.50 462 ASP A N 1
ATOM 3722 C CA . ASP A 1 462 ? -33.572 -11.280 50.271 1.00 78.50 462 ASP A CA 1
ATOM 3723 C C . ASP A 1 462 ? -34.677 -10.448 50.917 1.00 78.50 462 ASP A C 1
ATOM 3725 O O . ASP A 1 462 ? -34.435 -9.590 51.773 1.00 78.50 462 ASP A O 1
ATOM 3729 N N . ILE A 1 463 ? -35.915 -10.726 50.515 1.00 81.56 463 ILE A N 1
ATOM 3730 C CA . ILE A 1 463 ? -37.103 -10.085 51.073 1.0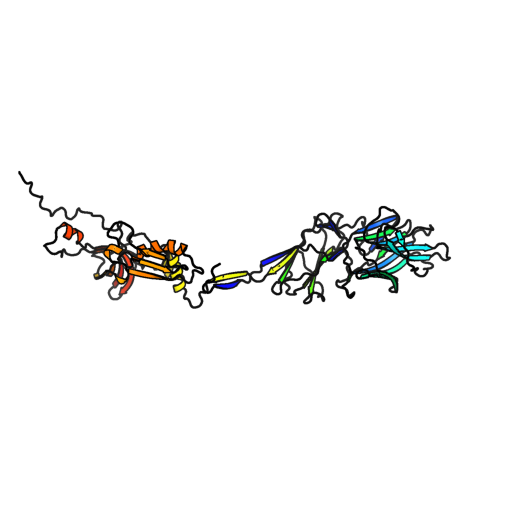0 81.56 463 ILE A CA 1
ATOM 3731 C C . ILE A 1 463 ? -37.785 -11.059 52.019 1.00 81.56 463 ILE A C 1
ATOM 3733 O O . ILE A 1 463 ? -38.192 -12.149 51.633 1.00 81.56 463 ILE A O 1
ATOM 3737 N N . VAL A 1 464 ? -37.950 -10.643 53.266 1.00 83.06 464 VAL A N 1
ATOM 3738 C CA . VAL A 1 464 ? -38.617 -11.414 54.312 1.00 83.06 464 VAL A CA 1
ATOM 3739 C C . VAL A 1 464 ? -39.898 -10.720 54.740 1.00 83.06 464 VAL A C 1
ATOM 3741 O O . VAL A 1 464 ? -39.966 -9.492 54.811 1.00 83.06 464 VAL A O 1
ATOM 3744 N N . ASN A 1 465 ? -40.927 -11.501 55.047 1.00 83.44 465 ASN A N 1
ATOM 3745 C CA . ASN A 1 465 ? -42.140 -10.985 55.657 1.00 83.44 465 ASN A CA 1
ATOM 3746 C C . ASN A 1 465 ? -41.954 -10.976 57.172 1.00 83.44 465 ASN A C 1
ATOM 3748 O O . ASN A 1 465 ? -41.969 -12.029 57.811 1.00 83.44 465 ASN A O 1
ATOM 3752 N N . LEU A 1 466 ? -41.749 -9.796 57.745 1.00 77.19 466 LEU A N 1
ATOM 3753 C CA . LEU A 1 466 ? -41.677 -9.639 59.189 1.00 77.19 466 LEU A CA 1
ATOM 3754 C C . LEU A 1 466 ? -43.102 -9.638 59.740 1.00 77.19 466 LEU A C 1
ATOM 3756 O O . LEU A 1 466 ? -43.853 -8.716 59.423 1.00 77.19 466 LEU A O 1
ATOM 3760 N N . LYS A 1 467 ? -43.438 -10.647 60.557 1.00 76.00 467 LYS A N 1
ATOM 3761 C CA . LYS A 1 467 ? -44.726 -10.817 61.238 1.00 76.00 467 LYS A CA 1
ATOM 3762 C C . LYS A 1 467 ? -44.558 -10.696 62.747 1.00 76.00 467 LYS A C 1
ATOM 3764 O O . LYS A 1 467 ? -43.899 -11.519 63.379 1.00 76.00 467 LYS A O 1
ATOM 3769 N N . ARG A 1 468 ? -45.197 -9.697 63.356 1.00 66.94 468 ARG A N 1
ATOM 3770 C CA . ARG A 1 468 ? -45.294 -9.605 64.819 1.00 66.94 468 ARG A CA 1
ATOM 3771 C C . ARG A 1 468 ? -46.695 -9.237 65.271 1.00 66.94 468 ARG A C 1
ATOM 3773 O O . ARG A 1 468 ? -47.214 -8.184 64.898 1.00 66.94 468 ARG A O 1
ATOM 3780 N N . ASP A 1 469 ? -47.203 -10.045 66.192 1.00 56.59 469 ASP A N 1
ATOM 3781 C CA . ASP A 1 469 ? -48.369 -9.725 67.002 1.00 56.59 469 ASP A CA 1
ATOM 3782 C C . ASP A 1 469 ? -47.914 -8.804 68.150 1.00 56.59 469 ASP A C 1
ATOM 3784 O O . ASP A 1 469 ? -47.070 -9.170 68.974 1.00 56.59 469 ASP A O 1
ATOM 3788 N N . MET A 1 470 ? -48.396 -7.561 68.174 1.00 48.78 470 MET A N 1
ATOM 3789 C CA . MET A 1 470 ? -48.220 -6.660 69.319 1.00 48.78 470 MET A CA 1
ATOM 3790 C C . MET A 1 470 ? -49.414 -6.822 70.270 1.00 48.78 470 MET A C 1
ATOM 3792 O O . MET A 1 470 ? -50.546 -6.924 69.793 1.00 48.78 470 MET A O 1
ATOM 3796 N N . PRO A 1 471 ? -49.213 -6.787 71.601 1.00 44.19 471 PRO A N 1
ATOM 3797 C CA . PRO A 1 471 ? -50.331 -6.600 72.516 1.00 44.19 471 PRO A CA 1
ATOM 3798 C C . PRO A 1 471 ? -50.997 -5.237 72.251 1.00 44.19 471 PRO A C 1
ATOM 3800 O O . PRO A 1 471 ? -50.324 -4.250 71.951 1.00 44.19 471 PRO A O 1
ATOM 3803 N N . LEU A 1 472 ? -52.329 -5.195 72.345 1.00 43.16 472 LEU A N 1
ATOM 3804 C CA . LEU A 1 472 ? -53.169 -4.003 72.185 1.00 43.16 472 LEU A CA 1
ATOM 3805 C C . LEU A 1 472 ? -52.836 -2.938 73.248 1.00 43.16 472 LEU A C 1
ATOM 3807 O O . LEU A 1 472 ? -53.509 -2.836 74.267 1.00 43.16 472 LEU A O 1
ATOM 3811 N N . THR A 1 473 ? -51.820 -2.109 73.025 1.00 44.84 473 THR A N 1
ATOM 3812 C CA . THR A 1 473 ? -51.602 -0.877 73.803 1.00 44.84 473 THR A CA 1
ATOM 3813 C C . THR A 1 473 ? -51.931 0.336 72.945 1.00 44.84 473 THR A C 1
ATOM 3815 O O . THR A 1 473 ? -51.043 1.057 72.496 1.00 44.84 473 THR A O 1
ATOM 3818 N N . VAL A 1 474 ? -53.227 0.550 72.697 1.00 48.78 474 VAL A N 1
ATOM 3819 C CA . VAL A 1 474 ? -53.752 1.822 72.175 1.00 48.78 474 VAL A CA 1
ATOM 3820 C C . VAL A 1 474 ? -54.528 2.514 73.306 1.00 48.78 474 VAL A C 1
ATOM 3822 O O . VAL A 1 474 ? -55.315 1.841 73.974 1.00 48.78 474 VAL A O 1
ATOM 3825 N N . PRO A 1 475 ? -54.332 3.823 73.563 1.00 49.88 475 PRO A N 1
ATOM 3826 C CA . PRO A 1 475 ? -55.045 4.531 74.627 1.00 49.88 475 PRO A CA 1
ATOM 3827 C C . PRO A 1 475 ? -56.568 4.429 74.457 1.00 49.88 475 PRO A C 1
ATOM 3829 O O . PRO A 1 475 ? -57.087 4.553 73.346 1.00 49.88 475 PRO A O 1
ATOM 3832 N N . ALA A 1 476 ? -57.292 4.229 75.561 1.00 50.03 476 ALA A N 1
ATOM 3833 C CA . ALA A 1 476 ? -58.721 3.896 75.547 1.00 50.03 476 ALA A CA 1
ATOM 3834 C C . ALA A 1 476 ? -59.612 4.919 74.805 1.00 50.03 476 ALA A C 1
ATOM 3836 O O . ALA A 1 476 ? -60.648 4.537 74.263 1.00 50.03 476 ALA A O 1
ATOM 3837 N N . GLY A 1 477 ? -59.192 6.189 74.735 1.00 50.38 477 GLY A N 1
ATOM 3838 C CA . GLY A 1 477 ? -59.954 7.297 74.141 1.00 50.38 477 GLY A CA 1
ATOM 3839 C C . GLY A 1 477 ? -59.902 7.433 72.613 1.00 50.38 477 GLY A C 1
ATOM 3840 O O . GLY A 1 477 ? -60.557 8.319 72.072 1.00 50.38 477 GLY A O 1
ATOM 3841 N N . TYR A 1 478 ? -59.142 6.603 71.893 1.00 48.72 478 TYR A N 1
ATOM 3842 C CA . TYR A 1 478 ? -59.134 6.644 70.424 1.00 48.72 478 TYR A CA 1
ATOM 3843 C C . TYR A 1 478 ? -60.391 5.988 69.832 1.00 48.72 478 TYR A C 1
ATOM 3845 O O . TYR A 1 478 ? -60.877 4.989 70.361 1.00 48.72 478 TYR A O 1
ATOM 3853 N N . SER A 1 479 ? -60.903 6.508 68.708 1.00 46.38 479 SER A N 1
ATOM 3854 C CA . SER A 1 479 ? -61.997 5.842 67.984 1.00 46.38 479 SER A CA 1
ATOM 3855 C C . SER A 1 479 ? -61.545 4.471 67.484 1.00 46.38 479 SER A C 1
ATOM 3857 O O . SER A 1 479 ? -60.372 4.293 67.151 1.00 46.38 479 SER A O 1
ATOM 3859 N N . ASP A 1 480 ? -62.455 3.504 67.387 1.00 42.72 480 ASP A N 1
ATOM 3860 C CA . ASP A 1 480 ? -62.093 2.130 67.014 1.00 42.72 480 ASP A CA 1
ATOM 3861 C C . ASP A 1 480 ? -61.501 2.032 65.596 1.00 42.72 480 ASP A C 1
ATOM 3863 O O . ASP A 1 480 ? -60.614 1.218 65.352 1.00 42.72 480 ASP A O 1
ATOM 3867 N N . TYR A 1 481 ? -61.863 2.955 64.695 1.00 43.09 481 TYR A N 1
ATOM 3868 C CA . TYR A 1 481 ? -61.203 3.121 63.393 1.00 43.09 481 TYR A CA 1
ATOM 3869 C C . TYR A 1 481 ? -59.759 3.629 63.518 1.00 43.09 481 TYR A C 1
ATOM 3871 O O . TYR A 1 481 ? -58.873 3.215 62.771 1.00 43.09 481 TYR A O 1
ATOM 3879 N N . THR A 1 482 ? -59.490 4.511 64.482 1.00 47.59 482 THR A N 1
ATOM 3880 C CA . THR A 1 482 ? -58.131 4.998 64.744 1.00 47.59 482 THR A CA 1
ATOM 3881 C C . THR A 1 482 ? -57.306 3.933 65.446 1.00 47.59 482 THR A C 1
ATOM 3883 O O . THR A 1 482 ? -56.156 3.747 65.062 1.00 47.59 482 THR A O 1
ATOM 3886 N N . LYS A 1 483 ? -57.893 3.176 66.388 1.00 49.16 483 LYS A N 1
ATOM 3887 C CA . LYS A 1 483 ? -57.284 1.969 66.969 1.00 49.16 483 LYS A CA 1
ATOM 3888 C C . LYS A 1 483 ? -56.919 0.983 65.863 1.00 49.16 483 LYS A C 1
ATOM 3890 O O . LYS A 1 483 ? -55.788 0.528 65.840 1.00 49.16 483 LYS A O 1
ATOM 3895 N N . TYR A 1 484 ? -57.803 0.772 64.885 1.00 45.38 484 TYR A N 1
ATOM 3896 C CA . TYR A 1 484 ? -57.555 -0.067 63.712 1.00 45.38 484 TYR A CA 1
ATOM 3897 C C . TYR A 1 484 ? -56.410 0.444 62.819 1.00 45.38 484 TYR A C 1
ATOM 3899 O O . TYR A 1 484 ? -55.475 -0.295 62.533 1.00 45.38 484 TYR A O 1
ATOM 3907 N N . LYS A 1 485 ? -56.399 1.733 62.449 1.00 44.69 485 LYS A N 1
ATOM 3908 C CA . LYS A 1 485 ? -55.287 2.343 61.686 1.00 44.69 485 LYS A CA 1
ATOM 3909 C C . LYS A 1 485 ? -53.954 2.368 62.447 1.00 44.69 485 LYS A C 1
ATOM 3911 O O . LYS A 1 485 ? -52.905 2.551 61.831 1.00 44.69 485 LYS A O 1
ATOM 3916 N N . SER A 1 486 ? -53.996 2.242 63.773 1.00 44.31 486 SER A N 1
ATOM 3917 C CA . SER A 1 486 ? -52.827 2.219 64.659 1.00 44.31 486 SER A CA 1
ATOM 3918 C C . SER A 1 486 ? -52.502 0.828 65.220 1.00 44.31 486 SER A C 1
ATOM 3920 O O . SER A 1 486 ? -51.519 0.699 65.955 1.00 44.31 486 SER A O 1
ATOM 3922 N N . LEU A 1 487 ? -53.239 -0.221 64.817 1.00 46.69 487 LEU A N 1
ATOM 3923 C CA . LEU A 1 487 ? -52.869 -1.619 65.041 1.00 46.69 487 LEU A CA 1
ATOM 3924 C C . LEU A 1 487 ? -51.576 -1.899 64.274 1.00 46.69 487 LEU A C 1
ATOM 3926 O O . LEU A 1 487 ? -51.569 -2.160 63.074 1.00 46.69 487 LEU A O 1
ATOM 3930 N N . ASN A 1 488 ? -50.451 -1.851 64.980 1.00 45.31 488 ASN A N 1
ATOM 3931 C CA . ASN A 1 488 ? -49.169 -2.305 64.460 1.00 45.31 488 ASN A CA 1
ATOM 3932 C C . ASN A 1 488 ? -49.052 -3.834 64.607 1.00 45.31 488 ASN A C 1
ATOM 3934 O O . ASN A 1 488 ? -48.144 -4.324 65.278 1.00 45.31 488 ASN A O 1
ATOM 3938 N N . THR A 1 489 ? -49.937 -4.608 63.973 1.00 49.31 489 THR A N 1
ATOM 3939 C CA . THR A 1 489 ? -49.520 -5.930 63.487 1.00 49.31 489 THR A CA 1
ATOM 3940 C C . THR A 1 489 ? -48.477 -5.652 62.415 1.00 49.31 489 THR A C 1
ATOM 3942 O O . THR A 1 489 ? -48.798 -5.151 61.337 1.00 49.31 489 THR A O 1
ATOM 3945 N N . PHE A 1 490 ? -47.198 -5.849 62.744 1.00 55.25 490 PHE A N 1
ATOM 3946 C CA . PHE A 1 490 ? -46.127 -5.637 61.776 1.00 55.25 490 PHE A CA 1
ATOM 3947 C C . PHE A 1 490 ? -46.244 -6.768 60.772 1.00 55.25 490 PHE A C 1
ATOM 3949 O O . PHE A 1 490 ? -45.810 -7.863 61.079 1.00 55.25 490 PHE A O 1
ATOM 3956 N N . TYR A 1 491 ? -46.896 -6.508 59.645 1.00 62.47 491 TYR A N 1
ATOM 3957 C CA . TYR A 1 491 ? -46.777 -7.270 58.411 1.00 62.47 491 TYR A CA 1
ATOM 3958 C C . TYR A 1 491 ? -46.063 -6.344 57.444 1.00 62.47 491 TYR A C 1
ATOM 3960 O O . TYR A 1 491 ? -46.646 -5.362 56.981 1.00 62.47 491 TYR A O 1
ATOM 3968 N N . ARG A 1 492 ? -44.765 -6.573 57.247 1.00 68.19 492 ARG A N 1
ATOM 3969 C CA . ARG A 1 492 ? -43.951 -5.763 56.337 1.00 68.19 492 ARG A CA 1
ATOM 3970 C C . ARG A 1 492 ? -43.057 -6.654 55.503 1.00 68.19 492 ARG A C 1
ATOM 3972 O O . ARG A 1 492 ? -42.373 -7.523 56.045 1.00 68.19 492 ARG A O 1
ATOM 3979 N N . ALA A 1 493 ? -43.036 -6.381 54.204 1.00 75.81 493 ALA A N 1
ATOM 3980 C CA . ALA A 1 493 ? -41.998 -6.886 53.328 1.00 75.81 493 ALA A CA 1
ATOM 3981 C C . ALA A 1 493 ? -40.722 -6.081 53.604 1.00 75.81 493 ALA A C 1
ATOM 3983 O O . ALA A 1 493 ? -40.678 -4.858 53.459 1.00 75.81 493 ALA A O 1
ATOM 3984 N N . CYS A 1 494 ? -39.691 -6.778 54.054 1.00 79.94 494 CYS A N 1
ATOM 3985 C CA . CYS A 1 494 ? -38.444 -6.201 54.518 1.00 79.94 494 CYS A CA 1
ATOM 3986 C C . CYS A 1 494 ? -37.287 -6.795 53.722 1.00 79.94 494 CYS A C 1
ATOM 3988 O O . CYS A 1 494 ? -37.096 -8.005 53.740 1.00 79.94 494 CYS A O 1
ATOM 3990 N N . LYS A 1 495 ? -36.481 -5.956 53.074 1.00 82.75 495 LYS A N 1
ATOM 3991 C CA . LYS A 1 495 ? -35.234 -6.380 52.435 1.00 82.75 495 LYS A CA 1
ATOM 3992 C C . LYS A 1 495 ? -34.128 -6.495 53.480 1.00 82.75 495 LYS A C 1
ATOM 3994 O O . LYS A 1 495 ? -33.920 -5.564 54.263 1.00 82.75 495 LYS A O 1
ATOM 3999 N N . ILE A 1 496 ? -33.399 -7.603 53.491 1.00 84.81 496 ILE A N 1
ATOM 4000 C CA . ILE A 1 496 ? -32.222 -7.786 54.340 1.00 84.81 496 ILE A CA 1
ATOM 4001 C C . ILE A 1 496 ? -31.084 -6.926 53.782 1.00 84.81 496 ILE A C 1
ATOM 4003 O O . ILE A 1 496 ? -30.622 -7.133 52.664 1.00 84.81 496 ILE A O 1
ATOM 4007 N N . VAL A 1 497 ? -30.628 -5.949 54.564 1.00 83.88 497 VAL A N 1
ATOM 4008 C CA . VAL A 1 497 ? -29.520 -5.041 54.206 1.00 83.88 497 VAL A CA 1
ATOM 4009 C C . VAL A 1 497 ? -28.291 -5.225 55.097 1.00 83.88 497 VAL A C 1
ATOM 4011 O O . VAL A 1 497 ? -27.255 -4.617 54.853 1.00 83.88 497 VAL A O 1
ATOM 4014 N N . GLY A 1 498 ? -28.393 -6.055 56.135 1.00 85.44 498 GLY A N 1
ATOM 4015 C CA . GLY A 1 498 ? -27.269 -6.424 56.985 1.00 85.44 498 GLY A CA 1
ATOM 4016 C C . GLY A 1 498 ? -27.537 -7.724 57.731 1.00 85.44 498 GLY A C 1
ATOM 4017 O O . GLY A 1 498 ? -28.656 -7.955 58.193 1.00 85.44 498 GLY A O 1
ATOM 4018 N N . LEU A 1 499 ? -26.497 -8.541 57.868 1.00 87.44 499 LEU A N 1
ATOM 4019 C CA . LEU A 1 499 ? -26.509 -9.826 58.562 1.00 87.44 499 LEU A CA 1
ATOM 4020 C C . LEU A 1 499 ? -25.315 -9.889 59.509 1.00 87.44 499 LEU A C 1
ATOM 4022 O O . LEU A 1 499 ? -24.199 -9.546 59.129 1.00 87.44 499 LEU A O 1
ATOM 4026 N N . SER A 1 500 ? -25.546 -10.326 60.743 1.00 87.44 500 SER A N 1
ATOM 4027 C CA . SER A 1 500 ? -24.481 -10.604 61.704 1.00 87.44 500 SER A CA 1
ATOM 4028 C C . SER A 1 500 ? -24.800 -11.895 62.448 1.00 87.44 500 SER A C 1
ATOM 4030 O O . SER A 1 500 ? -25.847 -12.007 63.090 1.00 87.44 500 SER A O 1
ATOM 4032 N N . TYR A 1 501 ? -23.912 -12.878 62.314 1.00 87.50 501 TYR A N 1
ATOM 4033 C CA . TYR A 1 501 ? -24.066 -14.211 62.888 1.00 87.50 501 TYR A CA 1
ATOM 4034 C C . TYR A 1 501 ? -23.459 -14.268 64.293 1.00 87.50 501 TYR A C 1
ATOM 4036 O O . TYR A 1 501 ? -22.286 -13.951 64.480 1.00 87.50 501 TYR A O 1
ATOM 4044 N N . ASP A 1 502 ? -24.244 -14.721 65.271 1.00 88.44 502 ASP A N 1
ATOM 4045 C CA . ASP A 1 502 ? -23.780 -15.080 66.612 1.00 88.44 502 ASP A CA 1
ATOM 4046 C C . ASP A 1 502 ? -23.880 -16.607 66.767 1.00 88.44 502 ASP A C 1
ATOM 4048 O O . ASP A 1 502 ? -24.922 -17.164 67.136 1.00 88.44 502 ASP A O 1
ATOM 4052 N N . PHE A 1 503 ? -22.785 -17.303 66.443 1.00 86.81 503 PHE A N 1
ATOM 4053 C CA . PHE A 1 503 ? -22.704 -18.765 66.528 1.00 86.81 503 PHE A CA 1
ATOM 4054 C C . PHE A 1 503 ? -22.775 -19.287 67.964 1.00 86.81 503 PHE A C 1
ATOM 4056 O O . PHE A 1 503 ? -23.264 -20.397 68.176 1.00 86.81 503 PHE A O 1
ATOM 4063 N N . GLN A 1 504 ? -22.352 -18.494 68.954 1.00 88.00 504 GLN A N 1
ATOM 4064 C CA . GLN A 1 504 ? -22.412 -18.898 70.359 1.00 88.00 504 GLN A CA 1
ATOM 4065 C C . GLN A 1 504 ? -23.862 -18.992 70.835 1.00 88.00 504 GLN A C 1
ATOM 4067 O O . GLN A 1 504 ? -24.228 -19.939 71.529 1.00 88.00 504 GLN A O 1
ATOM 4072 N N . LYS A 1 505 ? -24.708 -18.044 70.418 1.00 87.94 505 LYS A N 1
ATOM 4073 C CA . LYS A 1 505 ? -26.137 -18.026 70.768 1.00 87.94 505 LYS A CA 1
ATOM 4074 C C . LYS A 1 505 ? -27.034 -18.721 69.749 1.00 87.94 505 LYS A C 1
ATOM 4076 O O . LYS A 1 505 ? -28.237 -18.813 69.988 1.00 87.94 505 LYS A O 1
ATOM 4081 N N . ARG A 1 506 ? -26.476 -19.202 68.630 1.00 88.00 506 ARG A N 1
ATOM 4082 C CA . ARG A 1 506 ? -27.222 -19.724 67.469 1.00 88.00 506 ARG A CA 1
ATOM 4083 C C . ARG A 1 506 ? -28.297 -18.735 67.004 1.00 88.00 506 ARG A C 1
ATOM 4085 O O . ARG A 1 506 ? -29.450 -19.101 66.771 1.00 88.00 506 ARG A O 1
ATOM 4092 N N . GLN A 1 507 ? -27.911 -17.467 66.899 1.00 92.00 507 GLN A N 1
ATOM 4093 C CA . GLN A 1 507 ? -28.788 -16.357 66.535 1.00 92.00 507 GLN A CA 1
ATOM 4094 C C . GLN A 1 507 ? -28.213 -15.569 65.364 1.00 92.00 507 GLN A C 1
ATOM 4096 O O . GLN A 1 507 ? -27.002 -15.536 65.148 1.00 92.00 507 GLN A O 1
ATOM 4101 N N . VAL A 1 508 ? -29.097 -14.907 64.623 1.00 90.81 508 VAL A N 1
ATOM 4102 C CA . VAL A 1 508 ? -28.721 -13.963 63.570 1.00 90.81 508 VAL A CA 1
ATOM 4103 C C . VAL A 1 508 ? -29.386 -12.631 63.847 1.00 90.81 508 VAL A C 1
ATOM 4105 O O . VAL A 1 508 ? -30.591 -12.556 64.096 1.00 90.81 508 VAL A O 1
ATOM 4108 N N . LYS A 1 509 ? -28.585 -11.568 63.804 1.00 91.38 509 LYS A N 1
ATOM 4109 C CA . LYS A 1 509 ? -29.074 -10.197 63.832 1.00 91.38 509 LYS A CA 1
ATOM 4110 C C . LYS A 1 509 ? -29.266 -9.711 62.401 1.00 91.38 509 LYS A C 1
ATOM 4112 O O . LYS A 1 509 ? -28.299 -9.515 61.666 1.00 91.38 509 LYS A O 1
ATOM 4117 N N . TYR A 1 510 ? -30.520 -9.474 62.042 1.00 89.12 510 TYR A N 1
ATOM 4118 C CA . TYR A 1 510 ? -30.918 -8.893 60.771 1.00 89.12 510 TYR A CA 1
ATOM 4119 C C . TYR A 1 510 ? -31.029 -7.375 60.905 1.00 89.12 510 TYR A C 1
ATOM 4121 O O . TYR A 1 510 ? -31.656 -6.852 61.831 1.00 89.12 510 TYR A O 1
ATOM 4129 N N . THR A 1 511 ? -30.441 -6.664 59.947 1.00 89.38 511 THR A N 1
ATOM 4130 C CA . THR A 1 511 ? -30.777 -5.272 59.650 1.00 89.38 511 THR A CA 1
ATOM 4131 C C . THR A 1 511 ? -31.658 -5.274 58.414 1.00 89.38 511 THR A C 1
ATOM 4133 O O . THR A 1 511 ? -31.238 -5.692 57.338 1.00 89.38 511 THR A O 1
ATOM 4136 N N . LEU A 1 512 ? -32.890 -4.825 58.586 1.00 85.38 512 LEU A N 1
ATOM 4137 C CA . LEU A 1 512 ? -33.956 -4.890 57.606 1.00 85.38 512 LEU A CA 1
ATOM 4138 C C . LEU A 1 512 ? -34.327 -3.478 57.145 1.00 85.38 512 LEU A C 1
ATOM 4140 O O . LEU A 1 512 ? -34.453 -2.564 57.966 1.00 85.38 512 LEU A O 1
ATOM 4144 N N . ARG A 1 513 ? -34.533 -3.312 55.840 1.00 82.81 513 ARG A N 1
ATOM 4145 C CA . ARG A 1 513 ? -35.090 -2.103 55.230 1.00 82.81 513 ARG A CA 1
ATOM 4146 C C . ARG A 1 513 ? -36.498 -2.397 54.743 1.00 82.81 513 ARG A C 1
ATOM 4148 O O . ARG A 1 513 ? -36.713 -3.334 53.984 1.00 82.81 513 ARG A O 1
ATOM 4155 N N . ASP A 1 514 ? -37.447 -1.586 55.176 1.00 77.31 514 ASP A N 1
ATOM 4156 C CA . ASP A 1 514 ? -38.831 -1.684 54.728 1.00 77.31 514 ASP A CA 1
ATOM 4157 C C . ASP A 1 514 ? -38.955 -1.379 53.229 1.00 77.31 514 ASP A C 1
ATOM 4159 O O . ASP A 1 514 ? -38.524 -0.316 52.776 1.00 77.31 514 ASP A O 1
ATOM 4163 N N . VAL A 1 515 ? -39.533 -2.323 52.487 1.00 73.75 515 VAL A N 1
ATOM 4164 C CA . VAL A 1 515 ? -39.814 -2.240 51.043 1.00 73.75 515 VAL A CA 1
ATOM 4165 C C . VAL A 1 515 ? -41.293 -2.516 50.751 1.00 73.75 515 VAL A C 1
ATOM 4167 O O . VAL A 1 515 ? -41.658 -2.868 49.632 1.00 73.75 515 VAL A O 1
ATOM 4170 N N . SER A 1 516 ? -42.154 -2.381 51.764 1.00 67.69 516 SER A N 1
ATOM 4171 C CA . SER A 1 516 ? -43.586 -2.642 51.628 1.00 67.69 516 SER A CA 1
ATOM 4172 C C . SER A 1 516 ? -44.229 -1.653 50.643 1.00 67.69 516 SER A C 1
ATOM 4174 O O . SER A 1 516 ? -44.098 -0.438 50.788 1.00 67.69 516 SER A O 1
ATOM 4176 N N . ASN A 1 517 ? -44.954 -2.181 49.663 1.00 61.56 517 ASN A N 1
ATOM 4177 C CA . ASN A 1 517 ? -45.774 -1.463 48.684 1.00 61.56 517 ASN A CA 1
ATOM 4178 C C . ASN A 1 517 ? -47.259 -1.863 48.822 1.00 61.56 517 ASN A C 1
ATOM 4180 O O . ASN A 1 517 ? -47.591 -2.768 49.585 1.00 61.56 517 ASN A O 1
ATOM 4184 N N . LYS A 1 518 ? -48.161 -1.250 48.040 1.00 50.25 518 LYS A N 1
ATOM 4185 C CA . LYS A 1 518 ? -49.607 -1.577 48.049 1.00 50.25 518 LYS A CA 1
ATOM 4186 C C . LYS A 1 518 ? -49.917 -3.071 47.823 1.00 50.25 518 LYS A C 1
ATOM 4188 O O . LYS A 1 518 ? -50.933 -3.549 48.303 1.00 50.25 518 LYS A O 1
ATOM 4193 N N . ASN A 1 519 ? -49.039 -3.808 47.136 1.00 42.12 519 ASN A N 1
ATOM 4194 C CA . ASN A 1 519 ? -49.195 -5.243 46.853 1.00 42.12 519 ASN A CA 1
ATOM 4195 C C . ASN A 1 519 ? -48.657 -6.155 47.975 1.00 42.12 519 ASN A C 1
ATOM 4197 O O . ASN A 1 519 ? -48.794 -7.372 47.896 1.00 42.12 519 ASN A O 1
ATOM 4201 N N . THR A 1 520 ? -48.019 -5.583 48.998 1.00 46.72 520 THR A N 1
ATOM 4202 C CA . THR A 1 520 ? -47.469 -6.287 50.173 1.00 46.72 520 THR A CA 1
ATOM 4203 C C . THR A 1 520 ? -47.978 -5.742 51.497 1.00 46.72 520 THR A C 1
ATOM 4205 O O . THR A 1 520 ? -47.617 -6.257 52.558 1.00 46.72 520 THR A O 1
ATOM 4208 N N . GLU A 1 521 ? -48.855 -4.737 51.449 1.00 45.03 521 GLU A N 1
ATOM 4209 C CA . GLU A 1 521 ? -49.749 -4.451 52.559 1.00 45.03 521 GLU A CA 1
ATOM 4210 C C . GLU A 1 521 ? -50.547 -5.728 52.871 1.00 45.03 521 GLU A C 1
ATOM 4212 O O . GLU A 1 521 ? -50.974 -6.426 51.946 1.00 45.03 521 GLU A O 1
ATOM 4217 N N . PRO A 1 522 ? -50.712 -6.095 54.154 1.00 43.66 522 PRO A N 1
ATOM 4218 C CA . PRO A 1 522 ? -51.512 -7.256 54.508 1.00 43.66 522 PRO A CA 1
ATOM 4219 C C . PRO A 1 522 ? -52.901 -7.119 53.877 1.00 43.66 522 PRO A C 1
ATOM 4221 O O . PRO A 1 522 ? -53.601 -6.133 54.118 1.00 43.66 522 PRO A O 1
ATOM 4224 N N . ILE A 1 523 ? -53.294 -8.112 53.071 1.00 40.81 523 ILE A N 1
ATOM 4225 C CA . ILE A 1 523 ? -54.682 -8.263 52.628 1.00 40.81 523 ILE A CA 1
ATOM 4226 C C . ILE A 1 523 ? -55.513 -8.316 53.909 1.00 40.81 523 ILE A C 1
ATOM 4228 O O . ILE A 1 523 ? -55.205 -9.091 54.817 1.00 40.81 523 ILE A O 1
ATOM 4232 N N . MET A 1 524 ? -56.507 -7.436 54.022 1.00 40.19 524 MET A N 1
ATOM 4233 C CA . MET A 1 524 ? -57.425 -7.412 55.155 1.00 40.19 524 MET A CA 1
ATOM 4234 C C . MET A 1 524 ? -58.225 -8.725 55.223 1.00 40.19 524 MET A C 1
ATOM 4236 O O . MET A 1 524 ? -59.378 -8.763 54.802 1.00 40.19 524 MET A O 1
ATOM 4240 N N . ASP A 1 525 ? -57.670 -9.795 55.789 1.00 36.88 525 ASP A N 1
ATOM 4241 C CA . ASP A 1 525 ? -58.458 -10.973 56.159 1.00 36.88 525 ASP A CA 1
ATOM 4242 C C . ASP A 1 525 ? -59.154 -10.700 57.497 1.00 36.88 525 ASP A C 1
ATOM 4244 O O . ASP A 1 525 ? -58.740 -11.091 58.588 1.00 36.88 525 ASP A O 1
ATOM 4248 N N . PHE A 1 526 ? -60.253 -9.957 57.382 1.00 37.41 526 PHE A N 1
ATOM 4249 C CA . PHE A 1 526 ? -61.105 -9.433 58.450 1.00 37.41 526 PHE A CA 1
ATOM 4250 C C . PHE A 1 526 ? -61.993 -10.502 59.127 1.00 37.41 526 PHE A C 1
ATOM 4252 O O . PHE A 1 526 ? -63.057 -10.178 59.652 1.00 37.41 526 PHE A O 1
ATOM 4259 N N . ILE A 1 527 ? -61.606 -11.784 59.117 1.00 36.47 527 ILE A N 1
ATOM 4260 C CA . ILE A 1 527 ? -62.466 -12.880 59.612 1.00 36.47 527 ILE A CA 1
ATOM 4261 C C . ILE A 1 527 ? -62.197 -13.218 61.089 1.00 36.47 527 ILE A C 1
ATOM 4263 O O . ILE A 1 527 ? -63.119 -13.597 61.807 1.00 36.47 527 ILE A O 1
ATOM 4267 N N . GLN A 1 528 ? -60.983 -13.015 61.612 1.00 38.88 528 GLN A N 1
ATOM 4268 C CA . GLN A 1 528 ? -60.652 -13.457 62.980 1.00 38.88 528 GLN A CA 1
ATOM 4269 C C . GLN A 1 528 ? -61.153 -12.547 64.121 1.00 38.88 528 GLN A C 1
ATOM 4271 O O . GLN A 1 528 ? -61.121 -12.972 65.273 1.00 38.88 528 GLN A O 1
ATOM 4276 N N . TYR A 1 529 ? -61.669 -11.343 63.835 1.00 39.91 529 TYR A N 1
ATOM 4277 C CA . TYR A 1 529 ? -62.128 -10.388 64.865 1.00 39.91 529 TYR A CA 1
ATOM 4278 C C . TYR A 1 529 ? -63.640 -10.088 64.850 1.00 39.91 529 TYR A C 1
ATOM 4280 O O . TYR A 1 529 ? -64.116 -9.319 65.683 1.00 39.91 529 TYR A O 1
ATOM 4288 N N . GLN A 1 530 ? -64.430 -10.698 63.956 1.00 37.22 530 GLN A N 1
ATOM 4289 C CA . GLN A 1 530 ? -65.882 -10.450 63.894 1.00 37.22 530 GLN A CA 1
ATOM 4290 C C . GLN A 1 530 ? -66.675 -11.021 65.083 1.00 37.22 530 GLN A C 1
ATOM 4292 O O . GLN A 1 530 ? -67.792 -10.577 65.335 1.00 37.22 530 GLN A O 1
ATOM 4297 N N . THR A 1 531 ? -66.125 -11.960 65.853 1.00 38.22 531 THR A N 1
ATOM 4298 C CA . THR A 1 531 ? -66.871 -12.650 66.920 1.00 38.22 531 THR A CA 1
ATOM 4299 C C . THR A 1 531 ? -66.941 -11.899 68.255 1.00 38.22 531 THR A C 1
ATOM 4301 O O . THR A 1 531 ? -67.519 -12.425 69.202 1.00 38.22 531 THR A O 1
ATOM 4304 N N . GLN A 1 532 ? -66.416 -10.670 68.356 1.00 39.47 532 GLN A N 1
ATOM 4305 C CA . GLN A 1 532 ? -66.469 -9.866 69.592 1.00 39.47 532 GLN A CA 1
ATOM 4306 C C . GLN A 1 532 ? -67.232 -8.536 69.476 1.00 39.47 532 GLN A C 1
ATOM 4308 O O . GLN A 1 532 ? -67.174 -7.717 70.391 1.00 39.47 532 GLN A O 1
ATOM 4313 N N . PHE A 1 533 ? -67.990 -8.310 68.400 1.00 38.56 533 PHE A N 1
ATOM 4314 C CA . PHE A 1 533 ? -68.872 -7.144 68.319 1.00 38.56 533 PHE A CA 1
ATOM 4315 C C . PHE A 1 533 ? -70.269 -7.478 68.870 1.00 38.56 533 PHE A C 1
ATOM 4317 O O . PHE A 1 533 ? -70.939 -8.352 68.317 1.00 38.56 533 PHE A O 1
ATOM 4324 N N . PRO A 1 534 ? -70.770 -6.791 69.915 1.00 38.81 534 PRO A N 1
ATOM 4325 C CA . PRO A 1 534 ? -72.194 -6.817 70.207 1.00 38.81 534 PRO A CA 1
ATOM 4326 C C . PRO A 1 534 ? -72.937 -6.115 69.062 1.00 38.81 534 PRO A C 1
ATOM 4328 O O . PRO A 1 534 ? -72.605 -4.996 68.670 1.00 38.81 534 PRO A O 1
ATOM 4331 N N . ILE A 1 535 ? -73.928 -6.808 68.503 1.00 40.69 535 ILE A N 1
ATOM 4332 C CA . ILE A 1 535 ? -74.820 -6.321 67.444 1.00 40.69 535 ILE A CA 1
ATOM 4333 C C . ILE A 1 535 ? -75.404 -4.956 67.864 1.00 40.69 535 ILE A C 1
ATOM 4335 O O . ILE A 1 535 ? -75.900 -4.850 68.991 1.00 40.69 535 ILE A O 1
ATOM 4339 N N . PRO A 1 536 ? -75.409 -3.917 67.004 1.00 36.75 536 PRO A N 1
ATOM 4340 C CA . PRO A 1 536 ? -76.035 -2.649 67.351 1.00 36.75 536 PRO A CA 1
ATOM 4341 C C . PRO A 1 536 ? -77.538 -2.847 67.564 1.00 36.75 536 PRO A C 1
ATOM 4343 O O . PRO A 1 536 ? -78.237 -3.398 66.709 1.00 36.75 536 PRO A O 1
ATOM 4346 N N . LEU A 1 537 ? -78.031 -2.380 68.711 1.00 36.34 537 LEU A N 1
ATOM 4347 C CA . LEU A 1 537 ? -79.452 -2.278 69.029 1.00 36.34 537 LEU A CA 1
ATOM 4348 C C . LEU A 1 537 ? -80.201 -1.590 67.876 1.00 36.34 537 LEU A C 1
ATOM 4350 O O . LEU A 1 537 ? -79.910 -0.450 67.514 1.00 36.34 537 LEU A O 1
ATOM 4354 N N . LYS A 1 538 ? -81.193 -2.286 67.308 1.00 37.25 538 LYS A N 1
ATOM 4355 C CA . LYS A 1 538 ? -82.205 -1.684 66.433 1.00 37.25 538 LYS A CA 1
ATOM 4356 C C . LYS A 1 538 ? -82.965 -0.622 67.230 1.00 37.25 538 LYS A C 1
ATOM 4358 O O . LYS A 1 538 ? -83.799 -0.973 68.063 1.00 37.25 538 LYS A O 1
ATOM 4363 N N . ASN A 1 539 ? -82.739 0.654 66.934 1.00 34.06 539 ASN A N 1
ATOM 4364 C CA . ASN A 1 539 ? -83.627 1.714 67.398 1.00 34.06 539 ASN A CA 1
ATOM 4365 C C . ASN A 1 539 ? -84.998 1.555 66.720 1.00 34.06 539 ASN A C 1
ATOM 4367 O O . ASN A 1 539 ? -85.135 1.695 65.503 1.00 34.06 539 ASN A O 1
ATOM 4371 N N . ARG A 1 540 ? -86.016 1.226 67.526 1.00 33.88 540 ARG A N 1
ATOM 4372 C CA . ARG A 1 540 ? -87.404 1.616 67.257 1.00 33.88 540 ARG A CA 1
ATOM 4373 C C . ARG A 1 540 ? -87.493 3.146 67.366 1.00 33.88 540 ARG A C 1
ATOM 4375 O O . ARG A 1 540 ? -86.771 3.718 68.172 1.00 33.88 540 ARG A O 1
ATOM 4382 N N . ARG A 1 541 ? -88.357 3.704 66.510 1.00 33.44 541 ARG A N 1
ATOM 4383 C CA . ARG A 1 541 ? -88.794 5.106 66.363 1.00 33.44 541 ARG A CA 1
ATOM 4384 C C . ARG A 1 541 ? -88.501 6.056 67.515 1.00 33.44 541 ARG A C 1
ATOM 4386 O O . ARG A 1 541 ? -88.879 5.705 68.653 1.00 33.44 541 ARG A O 1
#

Foldseek 3Di:
DDPDQADWDWDWDQDWDKDKDFQLFFQKFFQWDDDPQWTFRAFPPPPPAALQKDKAAAFDKGKGWMFHHLWKKKKWKKKKAQQPPDDADDKWKKWWADAADPDSRDGHQWGKIWIWHWDPPDPPIFIWIFIWTHHRNDTDTDDDTDPTDGDDRMDIWMWMWTGQRQWIFIDTNNHTRDIDGGHGRTTMIMTTHHHRMMIITHRMWMFGADNVGDGPDDTDRFGKTKGQKDFDDQQKFWFFKAWDKPPWPWDKWKWKWAAQPSRDTDDTDTDDGRHGPGDRGGIMMMMIGTPDRIPSGIIIHRTMIIITHRTDIDTAQDCPPHDPVLVLVLVCLLVCWDWDAKPVRDIDTGHQDPDLDAPEACEPQWFPWWDDKDFPLVLAAQKEWEALAPDIDIDGQVDDDPPTLCNVNNHHYDYDYRRSNDRHRDVVSCVVNVVVVNVVSNDGKIKIKTKTAADPVDTQFGWYFYFDQDPQPDPPPDDVVVSVVVRPRRGFTWGFHDWDDDPVVNMIITTTITPDDPVRDPDCPVPPPPPPDDDDDDDDD

Sequence (541 aa):
WPSQKRDVHDVAWNSSIRSYEQVNRVRMALGYYWKDASLKFNWLQARGNLWENTTARNEQTISRRSIFPNSFETEFTLRLDDISGATAGFNASYGLGDALTSNSYYKLLNGVVIICQRRDNLSPHSLQITIGRAIGGRISFWEFESPIYQGVSYLETPVKIRKQGSLWSIYLNNKLAASFSYDINVQYETMFGSRHQRWSNLGQTWRILDDEGNYLTPPLMNPCIVSDVLEKAPDDLWGAVNANLGETDATYKLSVFLSEDGKHFDNGQMYDLGIVIGQKQPYMYYIFQISSPPNVAFEVKNQLIYRLTSFISFGIVNLTGRSVLEALQDLSLISGYEFGLNRNDVFFFRPRQTSTTPVYVLDKNELVKIDTVTRELNSLFTKLTLSFGEQPLEFYADTGDRPTPVDRYGIRNKDIDMPDIVSYENPELAQAIGPQLLEIYSALSRKITCVARMNLELELGDIVNLKRDMPLTVPAGYSDYTKYKSLNTFYRACKIVGLSYDFQKRQVKYTLRDVSNKNTEPIMDFIQYQTQFPIPLKNRR

Secondary structure (DSSP, 8-state):
--S---SEEEEEE---EEEEEE---EEEEETEEEETTEEEE---S-TT-BTTEEEEETTPEEEEE-B--SSEEEEEEEEEEE-SS--S---EEEEEES-B-S-SS--BSSEEEEEEEEETTSSS-EEEEEEEEEETTEEEEEEEE---EES-SEEEEEEEEEEETTEEEEEETTEEEEEEE------EEEEE--TTEEEEEEEEEEEEB-TTS-BSS--B-SSEEEEPPEE--TT-EEEEEEEEE-SS---EEEEEEEESSSSS-PPPEEE-TT-------SEEEEEEEESSPPPTT-EEEEEEEEEEE--EEEEEE--TT--HHHHHHHHHHHHTEEEEE-TTS-EEEEE-------SEEE-TTTEEEEEEEEE-GGG--SEEEEESSSS-EEEES--SSSSPHHHHH---EEEEEPPTT--S--HHHHHHHHHHHHHHHHS-PEEEEEEEE--TT--TT-EEEEEE-------TTS-HHHHHHT---EEEEEEEEEEEEETTTTEEEEEEEE---TTTSPP--TTTTGGGPPPPP----

Radius of gyration: 49.22 Å; chains: 1; bounding box: 124×43×131 Å

pLDDT: mean 76.15, std 15.79, range [33.44, 96.81]